Protein AF-A0A960Y3P9-F1 (afdb_monomer)

Foldseek 3Di:
DDPPPDDPDFDAFPVRHGLLHADDLCLQVVCVVPVPDPDGDQCLLVLLCVVVVPPPSRPNRNLSSLLNPAQVVVVVNCVVDVCCLVVVLVSLLVDDLVSNLVNLLRHDLVSSLSNLLVLLVVVVVVVPCPDDPPPDDPDVSSLVSCLSVLNHALVSVVSNCVVDDPVVNVSSLVSNVPRDDDWDPDPPSPDDCRRVVSSVVSVVVVVVVCVVPDPVVVCVVCVVDDDPVVVVPPVVPDDPVRVVVVVVVVVVVVVPDDDDPVVVVVVVVVVVVVVVVPPDDDDDDDPLRVLVCLLQPDPPCLVVNVVSLVVDDLVVVLVSCVVCVVPPSSLVSLLVSCLVCVVPVSSLCNLADPSRDLVSNVVSLVVSLSVCVSVVHDSVVSLLVNLVSYALQRLLVSLPPPPVVLVVLVSNLSSLLRHDLVSVVVSCVVVVCVPVVLLSVLVSLVPDDLVVNLVSCLSPVSSLVVSVVSLVVVVPDPSSVVSCVVCVPSNVLSVLLVVLLVVLCVVQPDDLDDDDLLSLLVSLLSLLLSLVVHPPSVSSLSSNVSSCSDSDPVSSVLSVVQCVDPVSNVVSVVVVPDDPPVPPRVVSSVVVVVVVVVVVVVVVVVVVVD

pLDDT: mean 70.24, std 17.64, range [28.89, 96.25]

Sequence (610 aa):
MDNVELQPEMKSCRMGIPTEKPCIKSCKLARVKRANSEEYQCLAIDKFMNIMNNQKKDIEVSVSAFYSAPKEVISEFVNKNPSNIKLLKYFFHLGNTRQNVERANYLPDDVLFSHIKTSWELFCKHRNSSEGNIENYQSFLEIATNHFIQYIRKEKISSLLSLSTNKEIFGLLEYIAEMEYIEPPDENIQSEENSLLALLGIIEELSENVKKSDDTLQKFLNDQLHYPFLKELNLNDLTDLERIEKLNQIVDVSIHGTYDSELKNLIKLLKRYNREILNHDLIPLSEREFLDYLMTGNIHNLNQTLEYIKLTPLMDIIDLISIYESSVVFKDNLIYICWLFRYEECIHAILNHEMFSNELLIEIIYYNYGHWILNGNDAEDYFSSFTLFISPEKSKQILIETEMIKADLNFALFLFSNLDEKNLDEFFVELNDLETTVEMFCRIFMMLGDKKMEHLFLKNPHLYSYFMNKMKDFKNKEEVINFLTKYEKTLMQIDKIFVLSDEIIERFQHTNEIPEPNTYSDRLFGILNELIKIDNIGLGIKIFENKGVFLHREERDLVQKIVDNPYLKSHIMEKMIPMDEEHSKESNSDFLLELMLEVNQNLAPKLVEK

Solvent-accessible surface area (backbone atoms only — not comparable to full-atom values): 35620 Å² total; per-residue (Å²): 136,81,85,76,78,77,74,78,82,80,61,54,26,94,85,72,46,39,62,86,44,59,48,57,81,58,54,57,63,62,43,76,81,55,78,85,56,98,79,76,63,78,54,41,60,62,23,52,49,39,47,79,70,71,44,87,84,27,59,66,23,23,42,33,20,58,77,34,46,54,44,68,58,49,49,52,49,37,73,73,37,76,71,43,44,59,54,50,52,51,43,38,55,75,41,54,58,69,61,34,24,60,42,59,67,56,43,48,58,72,59,49,41,54,43,53,49,55,54,45,55,50,50,52,53,58,75,67,56,86,66,90,77,71,90,71,77,82,43,77,66,66,58,63,46,48,58,30,62,71,64,44,50,62,73,55,53,56,54,35,52,74,74,44,54,76,71,50,42,53,52,50,51,51,53,56,69,70,48,79,90,68,82,73,98,46,92,85,58,80,63,76,61,56,52,58,50,39,49,51,50,47,52,50,52,48,49,63,61,42,75,76,74,55,74,68,61,55,48,55,55,53,76,75,62,80,62,78,71,65,78,72,60,73,65,86,84,49,55,74,66,57,49,50,52,53,52,48,53,55,52,64,66,50,78,80,56,98,76,60,74,66,60,55,50,51,53,49,51,52,52,52,55,51,51,71,71,54,73,86,72,91,70,87,62,53,75,68,56,45,50,51,43,53,41,65,65,45,89,88,43,52,67,60,44,49,54,46,58,67,71,47,60,68,66,63,54,51,54,48,47,71,74,39,62,86,37,65,65,43,40,55,38,49,38,50,49,48,58,77,42,57,84,39,68,62,46,36,54,51,71,44,34,90,86,45,57,57,69,59,52,50,50,40,50,52,52,47,48,51,55,44,44,76,72,74,48,62,72,70,59,46,53,66,55,50,45,75,49,47,44,32,66,44,33,44,49,41,69,73,75,37,71,70,43,77,73,36,58,69,61,42,50,50,36,56,59,43,39,47,68,67,46,45,53,51,50,55,61,72,61,78,43,61,66,64,49,53,48,49,49,34,54,54,54,64,72,41,52,71,70,56,46,52,52,49,38,56,74,20,59,57,55,40,56,49,51,58,57,56,45,65,81,44,60,88,39,68,57,46,43,52,41,51,64,75,39,43,72,60,52,54,50,52,52,50,49,51,54,50,40,53,52,50,41,71,74,64,73,76,72,100,57,85,62,56,74,67,57,45,42,56,46,53,50,52,52,50,59,54,37,68,75,37,94,52,43,75,57,42,53,56,39,30,53,75,71,58,58,43,94,46,71,66,57,48,52,50,53,50,54,39,63,74,30,67,65,54,37,51,54,48,60,67,68,63,56,86,68,62,90,88,63,49,73,70,56,50,48,55,49,45,52,51,50,51,49,51,55,48,61,68,45,53,73,63,64,76,76,110

Structure (mmCIF, N/CA/C/O backbone):
data_AF-A0A960Y3P9-F1
#
_entry.id   AF-A0A960Y3P9-F1
#
loop_
_atom_site.group_PDB
_atom_site.id
_atom_site.type_symbol
_atom_site.label_atom_id
_atom_site.label_alt_id
_atom_site.label_comp_id
_atom_site.label_asym_id
_atom_site.label_entity_id
_atom_site.label_seq_id
_atom_site.pdbx_PDB_ins_code
_atom_site.Cartn_x
_atom_site.Cartn_y
_atom_site.Cartn_z
_atom_site.occupancy
_atom_site.B_iso_or_equiv
_atom_site.auth_seq_id
_atom_site.auth_comp_id
_atom_site.auth_asym_id
_atom_site.auth_atom_id
_atom_site.pdbx_PDB_model_num
ATOM 1 N N . MET A 1 1 ? -53.077 22.550 -14.858 1.00 42.06 1 MET A N 1
ATOM 2 C CA . MET A 1 1 ? -52.471 22.490 -16.204 1.00 42.06 1 MET A CA 1
ATOM 3 C C . MET A 1 1 ? -50.997 22.309 -15.950 1.00 42.06 1 MET A C 1
ATOM 5 O O . MET A 1 1 ? -50.309 23.286 -15.689 1.00 42.06 1 MET A O 1
ATOM 9 N N . ASP A 1 2 ? -50.586 21.051 -15.857 1.00 44.03 2 ASP A N 1
ATOM 10 C CA . ASP A 1 2 ? -49.237 20.688 -15.443 1.00 44.03 2 ASP A CA 1
ATOM 11 C C . ASP A 1 2 ? -48.285 20.861 -16.625 1.00 44.03 2 ASP A C 1
ATOM 13 O O . ASP A 1 2 ? -48.545 20.366 -17.724 1.00 44.03 2 ASP A O 1
ATOM 17 N N . ASN A 1 3 ? -47.205 21.609 -16.393 1.00 45.81 3 ASN A N 1
ATOM 18 C CA . ASN A 1 3 ? -46.079 21.722 -17.309 1.00 45.81 3 ASN A CA 1
ATOM 19 C C . ASN A 1 3 ? -45.420 20.345 -17.423 1.00 45.81 3 ASN A C 1
ATOM 21 O O . ASN A 1 3 ? -44.638 19.949 -16.563 1.00 45.81 3 ASN A O 1
ATOM 25 N N . VAL A 1 4 ? -45.748 19.612 -18.484 1.00 55.41 4 VAL A N 1
ATOM 26 C CA . VAL A 1 4 ? -44.973 18.446 -18.901 1.00 55.41 4 VAL A CA 1
ATOM 27 C C . VAL A 1 4 ? -43.652 18.980 -19.450 1.00 55.41 4 VAL A C 1
ATOM 29 O O . VAL A 1 4 ? -43.599 19.471 -20.577 1.00 55.41 4 VAL A O 1
ATOM 32 N N . GLU A 1 5 ? -42.593 18.934 -18.640 1.00 54.28 5 GLU A N 1
ATOM 33 C CA . GLU A 1 5 ? -41.225 19.098 -19.129 1.00 54.28 5 GLU A CA 1
ATOM 34 C C . GLU A 1 5 ? -40.954 17.994 -20.158 1.00 54.28 5 GLU A C 1
ATOM 36 O O . GLU A 1 5 ? -40.791 16.819 -19.823 1.00 54.28 5 GLU A O 1
ATOM 41 N N . LEU A 1 6 ? -40.964 18.374 -21.437 1.00 48.25 6 LEU A N 1
ATOM 42 C CA . LEU A 1 6 ? -40.498 17.538 -22.536 1.00 48.25 6 LEU A CA 1
ATOM 43 C C . LEU A 1 6 ? -39.036 17.182 -22.262 1.00 48.25 6 LEU A C 1
ATOM 45 O O . LEU A 1 6 ? -38.162 18.048 -22.333 1.00 48.25 6 LEU A O 1
ATOM 49 N N . GLN A 1 7 ? -38.771 15.917 -21.929 1.00 51.38 7 GLN A N 1
ATOM 50 C CA . GLN A 1 7 ? -37.398 15.450 -21.794 1.00 51.38 7 GLN A CA 1
ATOM 51 C C . GLN A 1 7 ? -36.664 15.645 -23.129 1.00 51.38 7 GLN A C 1
ATOM 53 O O . GLN A 1 7 ? -37.230 15.326 -24.180 1.00 51.38 7 GLN A O 1
ATOM 58 N N . PRO A 1 8 ? -35.431 16.180 -23.111 1.00 61.12 8 PRO A N 1
ATOM 59 C CA . PRO A 1 8 ? -34.666 16.405 -24.327 1.00 61.12 8 PRO A CA 1
ATOM 60 C C . PRO A 1 8 ? -34.466 15.077 -25.064 1.00 61.12 8 PRO A C 1
ATOM 62 O O . PRO A 1 8 ? -34.081 14.077 -24.458 1.00 61.12 8 PRO A O 1
ATOM 65 N N . GLU A 1 9 ? -34.740 15.066 -26.371 1.00 69.12 9 GLU A N 1
ATOM 66 C CA . GLU A 1 9 ? -34.537 13.889 -27.217 1.00 69.12 9 GLU A CA 1
ATOM 67 C C . GLU A 1 9 ? -33.092 13.389 -27.078 1.00 69.12 9 GLU A C 1
ATOM 69 O O . GLU A 1 9 ? -32.132 14.095 -27.401 1.00 69.12 9 GLU A O 1
ATOM 74 N N . MET A 1 10 ? -32.934 12.162 -26.571 1.00 74.81 10 MET A N 1
ATOM 75 C CA . MET A 1 10 ? -31.625 11.536 -26.402 1.00 74.81 10 MET A CA 1
ATOM 76 C C . MET A 1 10 ? -30.967 11.333 -27.767 1.00 74.81 10 MET A C 1
ATOM 78 O O . MET A 1 10 ? -31.433 10.547 -28.598 1.00 74.81 10 MET A O 1
ATOM 82 N N . LYS A 1 11 ? -29.849 12.029 -27.994 1.00 81.44 11 LYS A N 1
ATOM 83 C CA . LYS A 1 11 ? -29.055 11.875 -29.213 1.00 81.44 11 LYS A CA 1
ATOM 84 C C . LYS A 1 11 ? -28.475 10.462 -29.263 1.00 81.44 11 LYS A C 1
ATOM 86 O O . LYS A 1 11 ? -27.782 10.021 -28.350 1.00 81.44 11 LYS A O 1
ATOM 91 N N . SER A 1 12 ? -28.725 9.752 -30.360 1.00 84.81 12 SER A N 1
ATOM 92 C CA . SER A 1 12 ? -28.150 8.430 -30.614 1.00 84.81 12 SER A CA 1
ATOM 93 C C . SER A 1 12 ? -27.447 8.386 -31.962 1.00 84.81 12 SER A C 1
ATOM 95 O O . SER A 1 12 ? -27.814 9.087 -32.905 1.00 84.81 12 SER A O 1
ATOM 97 N N . CYS A 1 13 ? -26.375 7.598 -32.048 1.00 84.19 13 CYS A N 1
ATOM 98 C CA . CYS A 1 13 ? -25.688 7.397 -33.317 1.00 84.19 13 CYS A CA 1
ATOM 99 C C . CYS A 1 13 ? -26.525 6.474 -34.218 1.00 84.19 13 CYS A C 1
ATOM 101 O O . CYS A 1 13 ? -27.435 5.793 -33.750 1.00 84.19 13 CYS A O 1
ATOM 103 N N . ARG A 1 14 ? -26.188 6.350 -35.508 1.00 76.50 14 ARG A N 1
ATOM 104 C CA . ARG A 1 14 ? -26.933 5.484 -36.453 1.00 76.50 14 ARG A CA 1
ATOM 105 C C . ARG A 1 14 ? -26.940 3.984 -36.114 1.00 76.50 14 ARG A C 1
ATOM 107 O O . ARG A 1 14 ? -27.688 3.228 -36.724 1.00 76.50 14 ARG A O 1
ATOM 114 N N . MET A 1 15 ? -26.128 3.547 -35.150 1.00 77.12 15 MET A N 1
ATOM 115 C CA . MET A 1 15 ? -26.192 2.193 -34.578 1.00 77.12 15 MET A CA 1
ATOM 116 C C . MET A 1 15 ? -27.203 2.089 -33.418 1.00 77.12 15 MET A C 1
ATOM 118 O O . MET A 1 15 ? -27.249 1.063 -32.748 1.00 77.12 15 MET A O 1
ATOM 122 N N . GLY A 1 16 ? -27.975 3.148 -33.147 1.00 83.12 16 GLY A N 1
ATOM 123 C CA . GLY A 1 16 ? -28.912 3.244 -32.027 1.00 83.12 16 GLY A CA 1
ATOM 124 C C . GLY A 1 16 ? -28.233 3.393 -30.664 1.00 83.12 16 GLY A C 1
ATOM 125 O O . GLY A 1 16 ? -28.879 3.193 -29.639 1.00 83.12 16 GLY A O 1
ATOM 126 N N . ILE A 1 17 ? -26.931 3.704 -30.627 1.00 86.44 17 ILE A N 1
ATOM 127 C CA . ILE A 1 17 ? -26.179 3.823 -29.373 1.00 86.44 17 ILE A CA 1
ATOM 128 C C . ILE A 1 17 ? -26.264 5.279 -28.900 1.00 86.44 17 ILE A C 1
ATOM 130 O O . ILE A 1 17 ? -25.738 6.156 -29.597 1.00 86.44 17 ILE A O 1
ATOM 134 N N . PRO A 1 18 ? -26.896 5.553 -27.748 1.00 87.38 18 PRO A N 1
ATOM 135 C CA . PRO A 1 18 ? -26.997 6.901 -27.207 1.00 87.38 18 PRO A CA 1
ATOM 136 C C . PRO A 1 18 ? -25.645 7.408 -26.680 1.00 87.38 18 PRO A C 1
ATOM 138 O O . PRO A 1 18 ? -24.673 6.643 -26.565 1.00 87.38 18 PRO A O 1
ATOM 141 N N . THR A 1 19 ? -25.571 8.708 -26.396 1.00 86.38 19 THR A N 1
ATOM 142 C CA . THR A 1 19 ? -24.378 9.375 -25.853 1.00 86.38 19 THR A CA 1
ATOM 143 C C . THR A 1 19 ? -23.929 8.797 -24.517 1.00 86.38 19 THR A C 1
ATOM 145 O O . THR A 1 19 ? -22.731 8.725 -24.290 1.00 86.38 19 THR A O 1
ATOM 148 N N . GLU A 1 20 ? -24.845 8.276 -23.706 1.00 87.00 20 GLU A N 1
ATOM 149 C CA . GLU A 1 20 ? -24.592 7.800 -22.337 1.00 87.00 20 GLU A CA 1
ATOM 150 C C . GLU A 1 20 ? -24.241 6.302 -22.269 1.00 87.00 20 GLU A C 1
ATOM 152 O O . GLU A 1 20 ? -24.055 5.752 -21.187 1.00 87.00 20 GLU A O 1
ATOM 157 N N . LYS A 1 21 ? -24.203 5.590 -23.407 1.00 88.81 21 LYS A N 1
ATOM 158 C CA . LYS A 1 21 ? -23.917 4.141 -23.439 1.00 88.81 21 LYS A CA 1
ATOM 159 C C . LYS A 1 21 ? -22.587 3.820 -24.118 1.00 88.81 21 LYS A C 1
ATOM 161 O O . LYS A 1 21 ? -22.250 4.473 -25.108 1.00 88.81 21 LYS A O 1
ATOM 166 N N . PRO A 1 22 ? -21.855 2.777 -23.684 1.00 88.25 22 PRO A N 1
ATOM 167 C CA . PRO A 1 22 ? -20.609 2.363 -24.323 1.00 88.25 22 PRO A CA 1
ATOM 168 C C . PRO A 1 22 ? -20.763 2.023 -25.809 1.00 88.25 22 PRO A C 1
ATOM 170 O O . PRO A 1 22 ? -21.800 1.530 -26.262 1.00 88.25 22 PRO A O 1
ATOM 173 N N . CYS A 1 23 ? -19.714 2.278 -26.589 1.00 88.12 23 CYS A N 1
ATOM 174 C CA . CYS A 1 23 ? -19.664 1.863 -27.988 1.00 88.12 23 CYS A CA 1
ATOM 175 C C . CYS A 1 23 ? -19.462 0.344 -28.103 1.00 88.12 23 CYS A C 1
ATOM 177 O O . CYS A 1 23 ? -18.681 -0.257 -27.369 1.00 88.12 23 CYS A O 1
ATOM 179 N N . ILE A 1 24 ? -20.138 -0.286 -29.067 1.00 86.12 24 ILE A N 1
ATOM 180 C CA . ILE A 1 24 ? -19.971 -1.719 -29.341 1.00 86.12 24 ILE A CA 1
ATOM 181 C C . ILE A 1 24 ? -18.611 -1.937 -30.021 1.00 86.12 24 ILE A C 1
ATOM 183 O O . ILE A 1 24 ? -18.303 -1.258 -31.003 1.00 86.12 24 ILE A O 1
ATOM 187 N N . LYS A 1 25 ? -17.834 -2.933 -29.570 1.00 75.75 25 LYS A N 1
ATOM 188 C CA . LYS A 1 25 ? -16.500 -3.272 -30.119 1.00 75.75 25 LYS A CA 1
ATOM 189 C C . LYS A 1 25 ? -16.498 -3.472 -31.648 1.00 75.75 25 LYS A C 1
ATOM 191 O O . LYS A 1 25 ? -15.539 -3.125 -32.329 1.00 75.75 25 LYS A O 1
ATOM 196 N N . SER A 1 26 ? -17.599 -3.975 -32.213 1.00 67.62 26 SER A N 1
ATOM 197 C CA . SER A 1 26 ? -17.771 -4.220 -33.653 1.00 67.62 26 SER A CA 1
ATOM 198 C C . SER A 1 26 ? -18.172 -2.987 -34.475 1.00 67.62 26 SER A C 1
ATOM 200 O O . SER A 1 26 ? -18.298 -3.093 -35.697 1.00 67.62 26 SER A O 1
ATOM 202 N N . CYS A 1 27 ? -18.330 -1.808 -33.861 1.00 73.62 27 CYS A N 1
ATOM 203 C CA . CYS A 1 27 ? -18.659 -0.565 -34.573 1.00 73.62 27 CYS A CA 1
ATOM 204 C C . CYS A 1 27 ? -17.623 -0.249 -35.671 1.00 73.62 27 CYS A C 1
ATOM 206 O O . CYS A 1 27 ? -17.974 0.190 -36.767 1.00 73.62 27 CYS A O 1
ATOM 208 N N . LYS A 1 28 ? -16.354 -0.597 -35.416 1.00 64.94 28 LYS A N 1
ATOM 209 C CA . LYS A 1 28 ? -15.229 -0.483 -36.357 1.00 64.94 28 LYS A CA 1
ATOM 210 C C . LYS A 1 28 ? -15.423 -1.347 -37.620 1.00 64.94 28 LYS A C 1
ATOM 212 O O . LYS A 1 28 ? -15.123 -0.898 -38.723 1.00 64.94 28 LYS A O 1
ATOM 217 N N . LEU A 1 29 ? -15.987 -2.553 -37.473 1.00 58.78 29 LEU A N 1
ATOM 218 C CA . LEU A 1 29 ? -16.223 -3.528 -38.554 1.00 58.78 29 LEU A CA 1
ATOM 219 C C . LEU A 1 29 ? -17.533 -3.277 -39.313 1.00 58.78 29 LEU A C 1
ATOM 221 O O . LEU A 1 29 ? -17.589 -3.441 -40.532 1.00 58.78 29 LEU A O 1
ATOM 225 N N . ALA A 1 30 ? -18.581 -2.829 -38.615 1.00 59.38 30 ALA A N 1
ATOM 226 C CA . ALA A 1 30 ? -19.870 -2.485 -39.218 1.00 59.38 30 ALA A CA 1
ATOM 227 C C . ALA A 1 30 ? -19.753 -1.351 -40.262 1.00 59.38 30 ALA A C 1
ATOM 229 O O . ALA A 1 30 ? -20.581 -1.253 -41.170 1.00 59.38 30 ALA A O 1
ATOM 230 N N . ARG A 1 31 ? -18.695 -0.532 -40.165 1.00 59.28 31 ARG A N 1
ATOM 231 C CA . ARG A 1 31 ? -18.434 0.631 -41.022 1.00 59.28 31 ARG A CA 1
ATOM 232 C C . ARG A 1 31 ? -17.881 0.280 -42.405 1.00 59.28 31 ARG A C 1
ATOM 234 O O . ARG A 1 31 ? -18.257 0.926 -43.378 1.00 59.28 31 ARG A O 1
ATOM 241 N N . VAL A 1 32 ? -17.063 -0.773 -42.517 1.00 55.72 32 VAL A N 1
ATOM 242 C CA . VAL A 1 32 ? -16.472 -1.211 -43.803 1.00 55.72 32 VAL A CA 1
ATOM 243 C C . VAL A 1 32 ? -17.564 -1.579 -44.817 1.00 55.72 32 VAL A C 1
ATOM 245 O O . VAL A 1 32 ? -17.395 -1.385 -46.015 1.00 55.7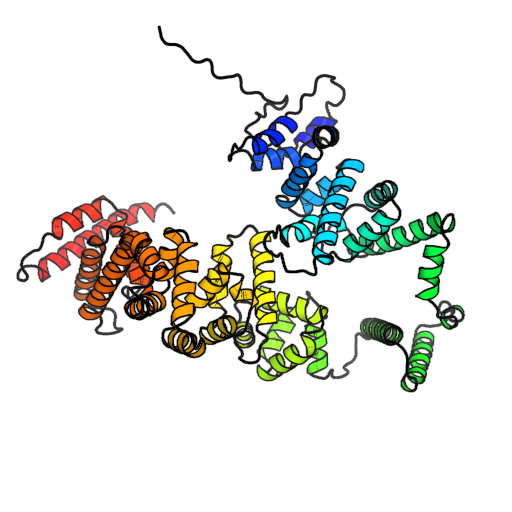2 32 VAL A O 1
ATOM 248 N N . LYS A 1 33 ? -18.736 -2.020 -44.341 1.00 54.84 33 LYS A N 1
ATOM 249 C CA . LYS A 1 33 ? -19.881 -2.382 -45.190 1.00 54.84 33 LYS A CA 1
ATOM 250 C C . LYS A 1 33 ? -20.766 -1.201 -45.626 1.00 54.84 33 LYS A C 1
ATOM 252 O O . LYS A 1 33 ? -21.654 -1.412 -46.444 1.00 54.84 33 LYS A O 1
ATOM 257 N N . ARG A 1 34 ? -20.584 0.015 -45.087 1.00 57.91 34 ARG A N 1
ATOM 258 C CA . ARG A 1 34 ? -21.500 1.165 -45.297 1.00 57.91 34 ARG A CA 1
ATOM 259 C C . ARG A 1 34 ? -20.799 2.470 -45.715 1.00 57.91 34 ARG A C 1
ATOM 261 O O . ARG A 1 34 ? -21.400 3.533 -45.631 1.00 57.91 34 ARG A O 1
ATOM 268 N N . ALA A 1 35 ? -19.550 2.400 -46.178 1.00 49.00 35 ALA A N 1
ATOM 269 C CA . ALA A 1 35 ? -18.660 3.549 -46.397 1.00 49.00 35 ALA A CA 1
ATOM 270 C C . ALA A 1 35 ? -19.090 4.580 -47.473 1.00 49.00 35 ALA A C 1
ATOM 272 O O . ALA A 1 35 ? -18.443 5.613 -47.585 1.00 49.00 35 ALA A O 1
ATOM 273 N N . ASN A 1 36 ? -20.178 4.351 -48.220 1.00 51.81 36 ASN A N 1
ATOM 274 C CA . ASN A 1 36 ? -20.593 5.206 -49.345 1.00 51.81 36 ASN A CA 1
ATOM 275 C C . ASN A 1 36 ? -21.802 6.123 -49.060 1.00 51.81 36 ASN A C 1
ATOM 277 O O . ASN A 1 36 ? -22.370 6.666 -50.002 1.00 51.81 36 ASN A O 1
ATOM 281 N N . SER A 1 37 ? -22.239 6.300 -47.807 1.00 54.62 37 SER A N 1
ATOM 282 C CA . SER A 1 37 ? -23.317 7.255 -47.486 1.00 54.62 37 SER A CA 1
ATOM 283 C C . SER A 1 37 ? -22.762 8.515 -46.818 1.00 54.62 37 SER A C 1
ATOM 285 O O . SER A 1 37 ? -22.200 8.412 -45.727 1.00 54.62 37 SER A O 1
ATOM 287 N N . GLU A 1 38 ? -22.991 9.685 -47.418 1.00 54.56 38 GLU A N 1
ATOM 288 C CA . GLU A 1 38 ? -22.556 11.027 -46.970 1.00 54.56 38 GLU A CA 1
ATOM 289 C C . GLU A 1 38 ? -23.100 11.470 -45.588 1.00 54.56 38 GLU A C 1
ATOM 291 O O . GLU A 1 38 ? -22.790 12.554 -45.111 1.00 54.56 38 GLU A O 1
ATOM 296 N N . GLU A 1 39 ? -23.869 10.632 -44.887 1.00 55.66 39 GLU A N 1
ATOM 297 C CA . GLU A 1 39 ? -24.606 11.001 -43.670 1.00 55.66 39 GLU A CA 1
ATOM 298 C C . GLU A 1 39 ? -24.173 10.231 -42.398 1.00 55.66 39 GLU A C 1
ATOM 300 O O . GLU A 1 39 ? -24.996 9.880 -41.548 1.00 55.66 39 GLU A O 1
ATOM 305 N N . TYR A 1 40 ? -22.895 9.882 -42.240 1.00 59.69 40 TYR A N 1
ATOM 306 C CA . TYR A 1 40 ? -22.444 9.126 -41.061 1.00 59.69 40 TYR A CA 1
ATOM 307 C C . TYR A 1 40 ? -22.089 10.046 -39.876 1.00 59.69 40 TYR A C 1
ATOM 309 O O . TYR A 1 40 ? -20.989 10.586 -39.820 1.00 59.69 40 TYR A O 1
ATOM 317 N N . GLN A 1 41 ? -22.980 10.182 -38.885 1.00 76.69 41 GLN A N 1
ATOM 318 C CA . GLN A 1 41 ? -22.719 10.974 -37.670 1.00 76.69 41 GLN A CA 1
ATOM 319 C C . GLN A 1 41 ? -22.238 10.082 -36.509 1.00 76.69 41 GLN A C 1
ATOM 321 O O . GLN A 1 41 ? -23.016 9.382 -35.855 1.00 76.69 41 GLN A O 1
ATOM 326 N N . CYS A 1 42 ? -20.924 10.065 -36.273 1.00 84.50 42 CYS A N 1
ATOM 327 C CA . CYS A 1 42 ? -20.316 9.410 -35.114 1.00 84.50 42 CYS A CA 1
ATOM 328 C C . CYS A 1 42 ? -20.376 10.344 -33.898 1.00 84.50 42 CYS A C 1
ATOM 330 O O . CYS A 1 42 ? -19.856 11.450 -33.961 1.00 84.50 42 CYS A O 1
ATOM 332 N N . LEU A 1 43 ? -20.942 9.882 -32.780 1.00 88.81 43 LEU A N 1
ATOM 333 C CA . LEU A 1 43 ? -21.043 10.667 -31.539 1.00 88.81 43 LEU A CA 1
ATOM 334 C C . LEU A 1 43 ? -19.829 10.485 -30.609 1.00 88.81 43 LEU A C 1
ATOM 336 O O . LEU A 1 43 ? -19.928 10.708 -29.409 1.00 88.81 43 LEU A O 1
ATOM 340 N N . ALA A 1 44 ? -18.685 10.006 -31.116 1.00 88.38 44 ALA A N 1
ATOM 341 C CA . ALA A 1 44 ? -17.521 9.756 -30.262 1.00 88.38 44 ALA A CA 1
ATOM 342 C C . ALA A 1 44 ? -16.935 11.053 -29.686 1.00 88.38 44 ALA A C 1
ATOM 344 O O . ALA A 1 44 ? -16.530 11.052 -28.533 1.00 88.38 44 ALA A O 1
ATOM 345 N N . ILE A 1 45 ? -16.958 12.158 -30.443 1.00 87.50 45 ILE A N 1
ATOM 346 C CA . ILE A 1 45 ? -16.516 13.469 -29.941 1.00 87.50 45 ILE A CA 1
ATOM 347 C C . ILE A 1 45 ? -17.411 13.927 -28.794 1.00 87.50 45 ILE A C 1
ATOM 349 O O . ILE A 1 45 ? -16.894 14.331 -27.760 1.00 87.50 45 ILE A O 1
ATOM 353 N N . ASP A 1 46 ? -18.732 13.811 -28.946 1.00 88.50 46 ASP A N 1
ATOM 354 C CA . ASP A 1 46 ? -19.671 14.154 -27.875 1.00 88.50 46 ASP A CA 1
ATOM 355 C C . ASP A 1 46 ? -19.391 13.309 -26.623 1.00 88.50 46 ASP A C 1
ATOM 357 O O . ASP A 1 46 ? -19.304 13.844 -25.522 1.00 88.50 46 ASP A O 1
ATOM 361 N N . LYS A 1 47 ? -19.114 12.009 -26.801 1.00 89.00 47 LYS A N 1
ATOM 362 C CA . LYS A 1 47 ? -18.707 11.116 -25.705 1.00 89.00 47 LYS A CA 1
ATOM 363 C C . LYS A 1 47 ? -17.403 11.560 -25.042 1.00 89.00 47 LYS A C 1
ATOM 365 O O . LYS A 1 47 ? -17.371 11.647 -23.824 1.00 89.00 47 LYS A O 1
ATOM 370 N N . PHE A 1 48 ? -16.366 11.914 -25.807 1.00 86.69 48 PHE A N 1
ATOM 371 C CA . PHE A 1 48 ? -15.107 12.429 -25.246 1.00 86.69 48 PHE A CA 1
ATOM 372 C C . PHE A 1 48 ? -15.321 13.697 -24.417 1.00 86.69 48 PHE A C 1
ATOM 374 O O . PHE A 1 48 ? -14.720 13.858 -23.357 1.00 86.69 48 PHE A O 1
ATOM 381 N N . MET A 1 49 ? -16.190 14.592 -24.893 1.00 81.88 49 MET A N 1
ATOM 382 C CA . MET A 1 49 ? -16.461 15.869 -24.237 1.00 81.88 49 MET A CA 1
ATOM 383 C C . MET A 1 49 ? -17.340 15.723 -22.987 1.00 81.88 49 MET A C 1
ATOM 385 O O . MET A 1 49 ? -17.257 16.575 -22.104 1.00 81.88 49 MET A O 1
ATOM 389 N N . ASN A 1 50 ? -18.121 14.645 -22.852 1.00 80.69 50 ASN A N 1
ATOM 390 C CA . ASN A 1 50 ? -18.910 14.388 -21.642 1.00 80.69 50 ASN A CA 1
ATOM 391 C C . ASN A 1 50 ? -18.033 14.220 -20.388 1.00 80.69 50 ASN A C 1
ATOM 393 O O . ASN A 1 50 ? -18.389 14.742 -19.330 1.00 80.69 50 ASN A O 1
ATOM 397 N N . ILE A 1 51 ? -16.843 13.607 -20.511 1.00 75.44 51 ILE A N 1
ATOM 398 C CA . ILE A 1 51 ? -15.858 13.558 -19.411 1.00 75.44 51 ILE A CA 1
ATOM 399 C C . ILE A 1 51 ? -15.459 14.965 -18.965 1.00 75.44 51 ILE A C 1
ATOM 401 O O . ILE A 1 51 ? -15.434 15.254 -17.769 1.00 75.44 51 ILE A O 1
ATOM 405 N N . MET A 1 52 ? -15.167 15.852 -19.919 1.00 68.56 52 MET A N 1
ATOM 406 C CA . MET A 1 52 ? -14.697 17.212 -19.626 1.00 68.56 52 MET A CA 1
ATOM 407 C C . MET A 1 52 ? -15.777 18.072 -18.953 1.00 68.56 52 MET A C 1
ATOM 409 O O . MET A 1 52 ? -15.456 19.038 -18.267 1.00 68.56 52 MET A O 1
ATOM 413 N N . ASN A 1 53 ? -17.048 17.692 -19.099 1.00 71.75 53 ASN A N 1
ATOM 414 C CA . ASN A 1 53 ? -18.199 18.366 -18.499 1.00 71.75 53 ASN A CA 1
ATOM 415 C C . ASN A 1 53 ? -18.601 17.794 -17.119 1.00 71.75 53 ASN A C 1
ATOM 417 O O . ASN A 1 53 ? -19.695 18.078 -16.633 1.00 71.75 53 ASN A O 1
ATOM 421 N N . ASN A 1 54 ? -17.718 17.031 -16.456 1.00 56.28 54 ASN A N 1
ATOM 422 C CA . ASN A 1 54 ? -17.865 16.550 -15.071 1.00 56.28 54 ASN A CA 1
ATOM 423 C C . ASN A 1 54 ? -19.027 15.566 -14.805 1.00 56.28 54 ASN A C 1
ATOM 425 O O . ASN A 1 54 ? -19.516 15.443 -13.677 1.00 56.28 54 ASN A O 1
ATOM 429 N N . GLN A 1 55 ? -19.439 14.790 -15.808 1.00 57.94 55 GLN A N 1
ATOM 430 C CA . GLN A 1 55 ? -20.415 13.712 -15.627 1.00 57.94 55 GLN A CA 1
ATOM 431 C C . GLN A 1 55 ? -19.688 12.389 -15.305 1.00 57.94 55 GLN A C 1
ATOM 433 O O . GLN A 1 55 ? -19.238 11.656 -16.179 1.00 57.94 55 GLN A O 1
ATOM 438 N N . LYS A 1 56 ? -19.554 12.064 -14.006 1.00 51.38 56 LYS A N 1
ATOM 439 C CA . LYS A 1 56 ? -18.802 10.888 -13.489 1.00 51.38 56 LYS A CA 1
ATOM 440 C C . LYS A 1 56 ? -19.205 9.521 -14.080 1.00 51.38 56 LYS A C 1
ATOM 442 O O . LYS A 1 56 ? -18.455 8.565 -13.926 1.00 51.38 56 LYS A O 1
ATOM 447 N N . LYS A 1 57 ? -20.366 9.400 -14.735 1.00 55.44 57 LYS A N 1
ATOM 448 C CA . LYS A 1 57 ? -20.864 8.145 -15.331 1.00 55.44 57 LYS A CA 1
ATOM 449 C C . LYS A 1 57 ? -20.292 7.842 -16.733 1.00 55.44 57 LYS A C 1
ATOM 451 O O . LYS A 1 57 ? -20.623 6.801 -17.288 1.00 55.44 57 LYS A O 1
ATOM 456 N N . ASP A 1 58 ? -19.409 8.690 -17.275 1.00 67.31 58 ASP A N 1
ATOM 457 C CA . ASP A 1 58 ? -19.038 8.670 -18.702 1.00 67.31 58 ASP A CA 1
ATOM 458 C C . ASP A 1 58 ? -17.602 8.218 -19.030 1.00 67.31 58 ASP A C 1
ATOM 460 O O . ASP A 1 58 ? -17.188 8.276 -20.194 1.00 67.31 58 ASP A O 1
ATOM 464 N N . ILE A 1 59 ? -16.827 7.726 -18.052 1.00 79.75 59 ILE A N 1
ATOM 465 C CA . ILE A 1 59 ? -15.439 7.293 -18.309 1.00 79.75 59 ILE A CA 1
ATOM 466 C C . ILE A 1 59 ? -15.408 6.064 -19.222 1.00 79.75 59 ILE A C 1
ATOM 468 O O . ILE A 1 59 ? -14.829 6.115 -20.306 1.00 79.75 59 ILE A O 1
ATOM 472 N N . GLU A 1 60 ? -16.111 4.989 -18.862 1.00 82.31 60 GLU A N 1
ATOM 473 C CA . GLU A 1 60 ? -16.200 3.771 -19.686 1.00 82.31 60 GLU A CA 1
ATOM 474 C C . GLU A 1 60 ? -16.807 4.041 -21.074 1.00 82.31 60 GLU A C 1
ATOM 476 O O . GLU A 1 60 ? -16.412 3.459 -22.092 1.00 82.31 60 GLU A O 1
ATOM 481 N N . VAL A 1 61 ? -17.761 4.972 -21.139 1.00 85.94 61 VAL A N 1
ATOM 482 C CA . VAL A 1 61 ? -18.411 5.398 -22.381 1.00 85.94 61 VAL A CA 1
ATOM 483 C C . VAL A 1 61 ? -17.410 6.077 -23.313 1.00 85.94 61 VAL A C 1
ATOM 485 O O . VAL A 1 61 ? -17.369 5.771 -24.506 1.00 85.94 61 VAL A O 1
ATOM 488 N N . SER A 1 62 ? -16.556 6.940 -22.774 1.00 86.62 62 SER A N 1
ATOM 489 C CA . SER A 1 62 ? -15.528 7.645 -23.541 1.00 86.62 62 SER A CA 1
ATOM 490 C C . SER A 1 62 ? -14.367 6.741 -23.927 1.00 86.62 62 SER A C 1
ATOM 492 O O . SER A 1 62 ? -13.910 6.798 -25.064 1.00 86.62 62 SER A O 1
ATOM 494 N N . VAL A 1 63 ? -13.939 5.852 -23.027 1.00 87.75 63 VAL A N 1
ATOM 495 C CA . VAL A 1 63 ? -12.897 4.851 -23.299 1.00 87.75 63 VAL A CA 1
ATOM 496 C C . VAL A 1 63 ? -13.356 3.908 -24.413 1.00 87.75 63 VAL A C 1
ATOM 498 O O . VAL A 1 63 ? -12.661 3.723 -25.413 1.00 87.75 63 VAL A O 1
ATOM 501 N N . SER A 1 64 ? -14.579 3.376 -24.322 1.00 90.06 64 SER A N 1
ATOM 502 C CA . SER A 1 64 ? -15.140 2.536 -25.388 1.00 90.06 64 SER A CA 1
ATOM 503 C C . SER A 1 64 ? -15.316 3.302 -26.704 1.00 90.06 64 SER A C 1
ATOM 505 O O . SER A 1 64 ? -15.074 2.741 -27.780 1.00 90.06 64 SER A O 1
ATOM 507 N N . ALA A 1 65 ? -15.695 4.585 -26.646 1.00 89.69 65 ALA A N 1
ATOM 508 C CA . ALA A 1 65 ? -15.735 5.458 -27.810 1.00 89.69 65 ALA A CA 1
ATOM 509 C C . ALA A 1 65 ? -14.340 5.668 -28.401 1.00 89.69 65 ALA A C 1
ATOM 511 O O . ALA A 1 65 ? -14.218 5.622 -29.619 1.00 89.69 65 ALA A O 1
ATOM 512 N N . PHE A 1 66 ? -13.296 5.806 -27.583 1.00 91.50 66 PHE A N 1
ATOM 513 C CA . PHE A 1 66 ? -11.926 6.014 -28.040 1.00 91.50 66 PHE A CA 1
ATOM 514 C C . PHE A 1 66 ? -11.448 4.799 -28.820 1.00 91.50 66 PHE A C 1
ATOM 516 O O . PHE A 1 66 ? -11.094 4.940 -29.986 1.00 91.50 66 PHE A O 1
ATOM 523 N N . TYR A 1 67 ? -11.550 3.594 -28.259 1.00 90.56 67 TYR A N 1
ATOM 524 C CA . TYR A 1 67 ? -11.109 2.380 -28.955 1.00 90.56 67 TYR A CA 1
ATOM 525 C C . TYR A 1 67 ? -11.928 2.075 -30.219 1.00 90.56 67 TYR A C 1
ATOM 527 O O . TYR A 1 67 ? -11.386 1.555 -31.202 1.00 90.56 67 TYR A O 1
ATOM 535 N N . SER A 1 68 ? -13.207 2.464 -30.238 1.00 89.62 68 SER A N 1
ATOM 536 C CA . SER A 1 68 ? -14.123 2.211 -31.360 1.00 89.62 68 SER A CA 1
ATOM 537 C C . SER A 1 68 ? -14.150 3.322 -32.416 1.00 89.62 68 SER A C 1
ATOM 539 O O . SER A 1 68 ? -14.639 3.090 -33.525 1.00 89.62 68 SER A O 1
ATOM 541 N N . ALA A 1 69 ? -13.669 4.527 -32.093 1.00 88.19 69 ALA A N 1
ATOM 542 C CA . ALA A 1 69 ? -13.805 5.696 -32.951 1.00 88.19 69 ALA A CA 1
ATOM 543 C C . ALA A 1 69 ? -12.949 5.570 -34.218 1.00 88.19 69 ALA A C 1
ATOM 545 O O . ALA A 1 69 ? -11.815 5.079 -34.156 1.00 88.19 69 ALA A O 1
ATOM 546 N N . PRO A 1 70 ? -13.445 6.069 -35.357 1.00 86.62 70 PRO A N 1
ATOM 547 C CA . PRO A 1 70 ? -12.656 6.193 -36.574 1.00 86.62 70 PRO A CA 1
ATOM 548 C C . PRO A 1 70 ? -11.433 7.089 -36.408 1.00 86.62 70 PRO A C 1
ATOM 550 O O . PRO A 1 70 ? -11.479 8.051 -35.642 1.00 86.62 70 PRO A O 1
ATOM 553 N N . LYS A 1 71 ? -10.374 6.825 -37.180 1.00 88.50 71 LYS A N 1
ATOM 554 C CA . LYS A 1 71 ? -9.157 7.649 -37.154 1.00 88.50 71 LYS A CA 1
ATOM 555 C C . LYS A 1 71 ? -9.447 9.115 -37.499 1.00 88.50 71 LYS A C 1
ATOM 557 O O . LYS A 1 71 ? -8.912 9.994 -36.841 1.00 88.50 71 LYS A O 1
ATOM 562 N N . GLU A 1 72 ? -10.377 9.371 -38.426 1.00 88.00 72 GLU A N 1
ATOM 563 C CA . GLU A 1 72 ? -10.747 10.731 -38.847 1.00 88.00 72 GLU A CA 1
ATOM 564 C C . GLU A 1 72 ? -11.406 11.523 -37.709 1.00 88.00 72 GLU A C 1
ATOM 566 O O . GLU A 1 72 ? -11.132 12.702 -37.523 1.00 88.00 72 GLU A O 1
ATOM 571 N N . VAL A 1 73 ? -12.232 10.850 -36.903 1.00 89.38 73 VAL A N 1
ATOM 572 C CA . VAL A 1 73 ? -12.927 11.458 -35.759 1.00 89.38 73 VAL A CA 1
ATOM 573 C C . VAL A 1 73 ? -11.944 11.780 -34.632 1.00 89.38 73 VAL A C 1
ATOM 575 O O . VAL A 1 73 ? -12.108 12.774 -33.931 1.00 89.38 73 VAL A O 1
ATOM 578 N N . ILE A 1 74 ? -10.897 10.966 -34.466 1.00 89.56 74 ILE A N 1
ATOM 579 C CA . ILE A 1 74 ? -9.821 11.266 -33.516 1.00 89.56 74 ILE A CA 1
ATOM 580 C C . ILE A 1 74 ? -8.952 12.419 -34.004 1.00 89.56 74 ILE A C 1
ATOM 582 O O . ILE A 1 74 ? -8.643 13.291 -33.199 1.00 89.56 74 ILE A O 1
ATOM 586 N N . SER A 1 75 ? -8.590 12.457 -35.292 1.00 90.44 75 SER A N 1
ATOM 587 C CA . SER A 1 75 ? -7.899 13.615 -35.875 1.00 90.44 75 SER A CA 1
ATOM 588 C C . SER A 1 75 ? -8.699 14.887 -35.631 1.00 90.44 75 SER A C 1
ATOM 590 O O . SER A 1 75 ? -8.161 15.863 -35.124 1.00 90.44 75 SER A O 1
ATOM 592 N N . GLU A 1 76 ? -10.000 14.868 -35.934 1.00 91.00 76 GLU A N 1
ATOM 593 C CA . GLU A 1 76 ? -10.886 16.006 -35.692 1.00 91.00 76 GLU A CA 1
ATOM 594 C C . GLU A 1 76 ? -10.900 16.399 -34.208 1.00 91.00 76 GLU A C 1
ATOM 596 O O . GLU A 1 76 ? -10.793 17.578 -33.879 1.00 91.00 76 GLU A O 1
ATOM 601 N N . PHE A 1 77 ? -10.992 15.421 -33.305 1.00 90.69 77 PHE A N 1
ATOM 602 C CA . PHE A 1 77 ? -10.970 15.663 -31.867 1.00 90.69 77 PHE A CA 1
ATOM 603 C C . PHE A 1 77 ? -9.667 16.327 -31.404 1.00 90.69 77 PHE A C 1
ATOM 605 O O . PHE A 1 77 ? -9.717 17.334 -30.702 1.00 90.69 77 PHE A O 1
ATOM 612 N N . VAL A 1 78 ? -8.509 15.810 -31.811 1.00 90.38 78 VAL A N 1
ATOM 613 C CA . VAL A 1 78 ? -7.199 16.363 -31.428 1.00 90.38 78 VAL A CA 1
ATOM 614 C C . VAL A 1 78 ? -6.988 17.750 -32.033 1.00 90.38 78 VAL A C 1
ATOM 616 O O . VAL A 1 78 ? -6.567 18.667 -31.333 1.00 90.38 78 VAL A O 1
ATOM 619 N N . ASN A 1 79 ? -7.382 17.946 -33.293 1.00 89.56 79 ASN A N 1
ATOM 620 C CA . ASN A 1 79 ? -7.234 19.223 -33.993 1.00 89.56 79 ASN A CA 1
ATOM 621 C C . ASN A 1 79 ? -8.161 20.321 -33.451 1.00 89.56 79 ASN A C 1
ATOM 623 O O . ASN A 1 79 ? -7.862 21.503 -33.610 1.00 89.56 79 ASN A O 1
ATOM 627 N N . LYS A 1 80 ? -9.269 19.961 -32.786 1.00 90.25 80 LYS A N 1
ATOM 628 C CA . LYS A 1 80 ? -10.156 20.934 -32.127 1.00 90.25 80 LYS A CA 1
ATOM 629 C C . LYS A 1 80 ? -9.493 21.641 -30.946 1.00 90.25 80 LYS A C 1
ATOM 631 O O . LYS A 1 80 ? -9.786 22.810 -30.714 1.00 90.25 80 LYS A O 1
ATOM 636 N N . ASN A 1 81 ? -8.650 20.952 -30.177 1.00 85.12 81 ASN A N 1
ATOM 637 C CA . ASN A 1 81 ? -7.942 21.546 -29.045 1.00 85.12 81 ASN A CA 1
ATOM 638 C C . ASN A 1 81 ? -6.668 20.741 -28.739 1.00 85.12 81 ASN A C 1
ATOM 640 O O . ASN A 1 81 ? -6.788 19.570 -28.385 1.00 85.12 81 ASN A O 1
ATOM 644 N N . PRO A 1 82 ? -5.468 21.350 -28.762 1.00 79.62 82 PRO A N 1
ATOM 645 C CA . PRO A 1 82 ? -4.219 20.663 -28.426 1.00 79.62 82 PRO A CA 1
ATOM 646 C C . PRO A 1 82 ? -4.231 19.970 -27.055 1.00 79.62 82 PRO A C 1
ATOM 648 O O . PRO A 1 82 ? -3.600 18.933 -26.880 1.00 79.62 82 PRO A O 1
ATOM 651 N N . SER A 1 83 ? -5.000 20.482 -26.086 1.00 80.56 83 SER A N 1
ATOM 652 C CA . SER A 1 83 ? -5.151 19.865 -24.757 1.00 80.56 83 SER A CA 1
ATOM 653 C C . SER A 1 83 ? -5.818 18.486 -24.806 1.00 80.56 83 SER A C 1
ATOM 655 O O . SER A 1 83 ? -5.633 17.686 -23.891 1.00 80.56 83 SER A O 1
ATOM 657 N N . ASN A 1 84 ? -6.539 18.169 -25.885 1.00 85.81 84 ASN A N 1
ATOM 658 C CA . ASN A 1 84 ? -7.181 16.872 -26.088 1.00 85.81 84 ASN A CA 1
ATOM 659 C C . ASN A 1 84 ? -6.165 15.730 -26.236 1.00 85.81 84 ASN A C 1
ATOM 661 O O . ASN A 1 84 ? -6.518 14.574 -26.001 1.00 85.81 84 ASN A O 1
ATOM 665 N N . ILE A 1 85 ? -4.895 16.034 -26.537 1.00 84.50 85 ILE A N 1
ATOM 666 C CA . ILE A 1 85 ? -3.819 15.034 -26.535 1.00 84.50 85 ILE A CA 1
ATOM 667 C C . ILE A 1 85 ? -3.602 14.433 -25.139 1.00 84.50 85 ILE A C 1
ATOM 669 O O . ILE A 1 85 ? -3.325 13.240 -25.014 1.00 84.50 85 ILE A O 1
ATOM 673 N N . LYS A 1 86 ? -3.813 15.227 -24.078 1.00 81.44 86 LYS A N 1
ATOM 674 C CA . LYS A 1 86 ? -3.742 14.754 -22.688 1.00 81.44 86 LYS A CA 1
ATOM 675 C C . LYS A 1 86 ? -4.868 13.771 -22.384 1.00 81.44 86 LYS A C 1
ATOM 677 O O . LYS A 1 86 ? -4.652 12.786 -21.689 1.00 81.44 86 LYS A O 1
ATOM 682 N N . LEU A 1 87 ? -6.052 13.996 -22.955 1.00 82.00 87 LEU A N 1
ATOM 683 C CA . LEU A 1 87 ? -7.171 13.069 -22.809 1.00 82.00 87 LEU A CA 1
ATOM 684 C C . LEU A 1 87 ? -6.927 11.762 -23.579 1.00 82.00 87 LEU A C 1
ATOM 686 O O . LEU A 1 87 ? -7.275 10.695 -23.085 1.00 82.00 87 LEU A O 1
ATOM 690 N N . LEU A 1 88 ? -6.268 11.814 -24.744 1.00 84.00 88 LEU A N 1
ATOM 691 C CA . LEU A 1 88 ? -5.830 10.591 -25.427 1.00 84.00 88 LEU A CA 1
ATOM 692 C C . LEU A 1 88 ? -4.842 9.792 -24.579 1.00 84.00 88 LEU A C 1
ATOM 694 O O . LEU A 1 88 ? -5.006 8.581 -24.455 1.00 84.00 88 LEU A O 1
ATOM 698 N N . LYS A 1 89 ? -3.872 10.468 -23.952 1.00 81.50 89 LYS A N 1
ATOM 699 C CA . LYS A 1 89 ? -2.946 9.840 -23.000 1.00 81.50 89 LYS A CA 1
ATOM 700 C C . LYS A 1 89 ? -3.700 9.155 -21.861 1.00 81.50 89 LYS A C 1
ATOM 702 O O . LYS A 1 89 ? -3.432 7.997 -21.563 1.00 81.50 89 LYS A O 1
ATOM 707 N N . TYR A 1 90 ? -4.702 9.827 -21.301 1.00 80.44 90 TYR A N 1
ATOM 708 C CA . TYR A 1 90 ? -5.568 9.243 -20.280 1.00 80.44 90 TYR A CA 1
ATOM 709 C C . TYR A 1 90 ? -6.321 7.995 -20.778 1.00 80.44 90 TYR A C 1
ATOM 711 O O . TYR A 1 90 ? -6.414 7.006 -20.062 1.00 80.44 90 TYR A O 1
ATOM 719 N N . PHE A 1 91 ? -6.811 7.976 -22.021 1.00 84.06 91 PHE A N 1
ATOM 720 C CA . PHE A 1 91 ? -7.479 6.786 -22.565 1.00 84.06 91 PHE A CA 1
ATOM 721 C C . PHE A 1 91 ? -6.536 5.614 -22.837 1.00 84.06 91 PHE A C 1
ATOM 723 O O . PHE A 1 91 ? -6.937 4.473 -22.605 1.00 84.06 91 PHE A O 1
ATOM 730 N N . PHE A 1 92 ? -5.309 5.880 -23.294 1.00 84.06 92 PHE A N 1
ATOM 731 C CA . PHE A 1 92 ? -4.254 4.866 -23.368 1.00 84.06 92 PHE A CA 1
ATOM 732 C C . PHE A 1 92 ? -3.928 4.315 -21.976 1.00 84.06 92 PHE A C 1
ATOM 734 O O . PHE A 1 92 ? -3.769 3.108 -21.827 1.00 84.06 92 PHE A O 1
ATOM 741 N N . HIS A 1 93 ? -3.939 5.165 -20.944 1.00 78.12 93 HIS A N 1
ATOM 742 C CA . HIS A 1 93 ? -3.718 4.730 -19.566 1.00 78.12 93 HIS A CA 1
ATOM 743 C C . HIS A 1 93 ? -4.795 3.778 -19.038 1.00 78.12 93 HIS A C 1
ATOM 745 O O . HIS A 1 93 ? -4.494 2.862 -18.283 1.00 78.12 93 HIS A O 1
ATOM 751 N N . LEU A 1 94 ? -6.041 3.946 -19.477 1.00 77.06 94 LEU A N 1
ATOM 752 C CA . LEU A 1 94 ? -7.151 3.072 -19.086 1.00 77.06 94 LEU A CA 1
ATOM 753 C C . LEU A 1 94 ? -7.279 1.802 -19.949 1.00 77.06 94 LEU A C 1
ATOM 755 O O . LEU A 1 94 ? -8.124 0.953 -19.663 1.00 77.06 94 LEU A O 1
ATOM 759 N N . GLY A 1 95 ? -6.514 1.685 -21.037 1.00 74.94 95 GLY A N 1
ATOM 760 C CA . GLY A 1 95 ? -6.521 0.513 -21.912 1.00 74.94 95 GLY A CA 1
ATOM 761 C C . GLY A 1 95 ? -5.458 -0.504 -21.530 1.00 74.94 95 GLY A C 1
ATOM 762 O O . GLY A 1 95 ? -4.388 -0.151 -21.047 1.00 74.94 95 GLY A O 1
ATOM 763 N N . ASN A 1 96 ? -5.719 -1.779 -21.815 1.00 80.06 96 ASN A N 1
ATOM 764 C CA . ASN A 1 96 ? -4.669 -2.794 -21.727 1.00 80.06 96 ASN A CA 1
ATOM 765 C C . ASN A 1 96 ? -3.698 -2.706 -22.919 1.00 80.06 96 ASN A C 1
ATOM 767 O O . ASN A 1 96 ? -4.043 -2.177 -23.982 1.00 80.06 96 ASN A O 1
ATOM 771 N N . THR A 1 97 ? -2.505 -3.290 -22.770 1.00 76.94 97 THR A N 1
ATOM 772 C CA . THR A 1 97 ? -1.429 -3.254 -23.776 1.00 76.94 97 THR A CA 1
ATOM 773 C C . THR A 1 97 ? -1.918 -3.644 -25.167 1.00 76.94 97 THR A C 1
ATOM 775 O O . THR A 1 97 ? -1.694 -2.913 -26.125 1.00 76.94 97 THR A O 1
ATOM 778 N N . ARG A 1 98 ? -2.685 -4.732 -25.297 1.00 81.31 98 ARG A N 1
ATOM 779 C CA . ARG A 1 98 ? -3.207 -5.187 -26.595 1.00 81.31 98 ARG A CA 1
ATOM 780 C C . ARG A 1 98 ? -4.106 -4.147 -27.268 1.00 81.31 98 ARG A C 1
ATOM 782 O O . ARG A 1 98 ? -3.932 -3.852 -28.451 1.00 81.31 98 ARG A O 1
ATOM 789 N N . GLN A 1 99 ? -5.069 -3.592 -26.534 1.00 83.81 99 GLN A N 1
ATOM 790 C CA . GLN A 1 99 ? -5.967 -2.558 -27.054 1.00 83.81 99 GLN A CA 1
ATOM 791 C C . GLN A 1 99 ? -5.191 -1.305 -27.454 1.00 83.81 99 GLN A C 1
ATOM 793 O O . GLN A 1 99 ? -5.479 -0.721 -28.501 1.00 83.81 99 GLN A O 1
ATOM 798 N N . ASN A 1 100 ? -4.181 -0.937 -26.668 1.00 87.94 100 ASN A N 1
ATOM 799 C CA . ASN A 1 100 ? -3.306 0.195 -26.939 1.00 87.94 100 ASN A CA 1
ATOM 800 C C . ASN A 1 100 ? -2.483 -0.019 -28.211 1.00 87.94 100 ASN A C 1
ATOM 802 O O . ASN A 1 100 ? -2.450 0.867 -29.060 1.00 87.94 100 ASN A O 1
ATOM 806 N N . VAL A 1 101 ? -1.913 -1.208 -28.415 1.00 85.44 101 VAL A N 1
ATOM 807 C CA . VAL A 1 101 ? -1.156 -1.562 -29.627 1.00 85.44 101 VAL A CA 1
ATOM 808 C C . VAL A 1 101 ? -2.049 -1.538 -30.867 1.00 85.44 101 VAL A C 1
ATOM 810 O O . VAL A 1 101 ? -1.722 -0.897 -31.871 1.00 85.44 101 VAL A O 1
ATOM 813 N N . GLU A 1 102 ? -3.212 -2.194 -30.812 1.00 87.44 102 GLU A N 1
ATOM 814 C CA . GLU A 1 102 ? -4.189 -2.173 -31.908 1.00 87.44 102 GLU A CA 1
ATOM 815 C C . GLU A 1 102 ? -4.659 -0.744 -32.210 1.00 87.44 102 GLU A C 1
ATOM 817 O O . GLU A 1 102 ? -4.912 -0.385 -33.369 1.00 87.44 102 GLU A O 1
ATOM 822 N N . ARG A 1 103 ? -4.789 0.087 -31.170 1.00 91.12 103 ARG A N 1
ATOM 823 C CA . ARG A 1 103 ? -5.225 1.470 -31.306 1.00 91.12 103 ARG A CA 1
ATOM 824 C C . ARG A 1 103 ? -4.142 2.359 -31.889 1.00 91.12 103 ARG A C 1
ATOM 826 O O . ARG A 1 103 ? -4.440 3.069 -32.844 1.00 91.12 103 ARG A O 1
ATOM 833 N N . ALA A 1 104 ? -2.920 2.290 -31.379 1.00 90.31 104 ALA A N 1
ATOM 834 C CA . ALA A 1 104 ? -1.771 3.049 -31.855 1.00 90.31 104 ALA A CA 1
ATOM 835 C C . ALA A 1 104 ? -1.508 2.780 -33.339 1.00 90.31 104 ALA A C 1
ATOM 837 O O . ALA A 1 104 ? -1.448 3.710 -34.139 1.00 90.31 104 ALA A O 1
ATOM 838 N N . ASN A 1 105 ? -1.512 1.508 -33.747 1.00 87.62 105 ASN A N 1
ATOM 839 C CA . ASN A 1 105 ? -1.373 1.133 -35.156 1.00 87.62 105 ASN A CA 1
ATOM 840 C C . ASN A 1 105 ? -2.516 1.663 -36.049 1.00 87.62 105 ASN A C 1
ATOM 842 O O . ASN A 1 105 ? -2.340 1.822 -37.256 1.00 87.62 105 ASN A O 1
ATOM 846 N N . TYR A 1 106 ? -3.687 1.955 -35.474 1.00 89.75 106 TYR A N 1
ATOM 847 C CA . TYR A 1 106 ? -4.846 2.495 -36.188 1.00 89.75 106 TYR A CA 1
ATOM 848 C C . TYR A 1 106 ? -4.919 4.033 -36.192 1.00 89.75 106 TYR A C 1
ATOM 850 O O . TYR A 1 106 ? -5.629 4.600 -37.028 1.00 89.75 106 TYR A O 1
ATOM 858 N N . LEU A 1 107 ? -4.232 4.712 -35.270 1.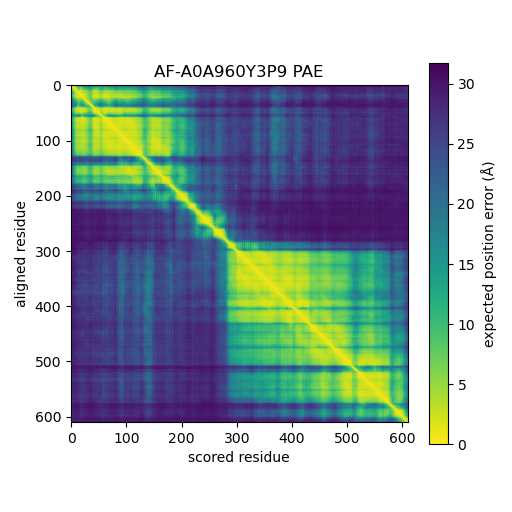00 91.06 107 LEU A N 1
ATOM 859 C CA . LEU A 1 107 ? -4.261 6.170 -35.175 1.00 91.06 107 LEU A CA 1
ATOM 860 C C . LEU A 1 107 ? -3.626 6.836 -36.408 1.00 91.06 107 LEU A C 1
ATOM 862 O O . LEU A 1 107 ? -2.781 6.234 -37.062 1.00 91.06 107 LEU A O 1
ATOM 866 N N . PRO A 1 108 ? -4.013 8.073 -36.744 1.00 92.38 108 PRO A N 1
ATOM 867 C CA . PRO A 1 108 ? -3.258 8.930 -37.662 1.00 92.38 108 PRO A CA 1
ATOM 868 C C . PRO A 1 108 ? -1.806 9.128 -37.186 1.00 92.38 108 PRO A C 1
ATOM 870 O O . PRO A 1 108 ? -1.574 9.192 -35.977 1.00 92.38 108 PRO A O 1
ATOM 873 N N . ASP A 1 109 ? -0.844 9.217 -38.111 1.00 90.62 109 ASP A N 1
ATOM 874 C CA . ASP A 1 109 ? 0.587 9.343 -37.771 1.00 90.62 109 ASP A CA 1
ATOM 875 C C . ASP A 1 109 ? 0.885 10.636 -37.005 1.00 90.62 109 ASP A C 1
ATOM 877 O O . ASP A 1 109 ? 1.586 10.606 -36.003 1.00 90.62 109 ASP A O 1
ATOM 881 N N . ASP A 1 110 ? 0.288 11.753 -37.415 1.00 88.75 110 ASP A N 1
ATOM 882 C CA . ASP A 1 110 ? 0.411 13.066 -36.776 1.00 88.75 110 ASP A CA 1
ATOM 883 C C . ASP A 1 110 ? -0.126 13.073 -35.336 1.00 88.75 110 ASP A C 1
ATOM 885 O O . ASP A 1 110 ? 0.495 13.632 -34.426 1.00 88.75 110 ASP A O 1
ATOM 889 N N . VAL A 1 111 ? -1.257 12.401 -35.105 1.00 90.50 111 VAL A N 1
ATOM 890 C CA . VAL A 1 111 ? -1.859 12.267 -33.771 1.00 90.50 111 VAL A CA 1
ATOM 891 C C . VAL A 1 111 ? -1.003 11.385 -32.869 1.00 90.50 111 VAL A C 1
ATOM 893 O O . VAL A 1 111 ? -0.741 11.745 -31.720 1.00 90.50 111 VAL A O 1
ATOM 896 N N . LEU A 1 112 ? -0.574 10.228 -33.377 1.00 90.06 112 LEU A N 1
ATOM 897 C CA . LEU A 1 112 ? 0.269 9.302 -32.629 1.00 90.06 112 LEU A CA 1
ATOM 898 C C . LEU A 1 112 ? 1.630 9.935 -32.314 1.00 90.06 112 LEU A C 1
ATOM 900 O O . LEU A 1 112 ? 2.083 9.853 -31.176 1.00 90.06 112 LEU A O 1
ATOM 904 N N . PHE A 1 113 ? 2.231 10.635 -33.277 1.00 87.62 113 PHE A N 1
ATOM 905 C CA . PHE A 1 113 ? 3.470 11.382 -33.083 1.00 87.62 113 PHE A CA 1
ATOM 906 C C . PHE A 1 113 ? 3.316 12.446 -31.998 1.00 87.62 113 PHE A C 1
ATOM 908 O O . PHE A 1 113 ? 4.122 12.501 -31.077 1.00 87.62 113 PHE A O 1
ATOM 915 N N . SER A 1 114 ? 2.243 13.241 -32.048 1.00 86.19 114 SER A N 1
ATOM 916 C CA . SER A 1 114 ? 1.968 14.269 -31.035 1.00 86.19 114 SER A CA 1
ATOM 917 C C . SER A 1 114 ? 1.819 13.671 -29.634 1.00 86.19 114 SER A C 1
ATOM 919 O O . SER A 1 114 ? 2.292 14.249 -28.654 1.00 86.19 114 SER A O 1
ATOM 921 N N . HIS A 1 115 ? 1.190 12.498 -29.535 1.00 84.88 115 HIS A N 1
ATOM 922 C CA . HIS A 1 115 ? 1.044 11.774 -28.277 1.00 84.88 115 HIS A CA 1
ATOM 923 C C . HIS A 1 115 ? 2.402 11.302 -27.737 1.00 84.88 115 HIS A C 1
ATOM 925 O O . HIS A 1 115 ? 2.741 11.632 -26.601 1.00 84.88 115 HIS A O 1
ATOM 931 N N . ILE A 1 116 ? 3.200 10.616 -28.564 1.00 83.94 116 ILE A N 1
ATOM 932 C CA . ILE A 1 116 ? 4.530 10.113 -28.183 1.00 83.94 116 ILE A CA 1
ATOM 933 C C . ILE A 1 116 ? 5.463 11.271 -27.822 1.00 83.94 116 ILE A C 1
ATOM 935 O O . ILE A 1 116 ? 6.115 11.230 -26.783 1.00 83.94 116 ILE A O 1
ATOM 939 N N . LYS A 1 117 ? 5.475 12.339 -28.626 1.00 83.81 117 LYS A N 1
ATOM 940 C CA . LYS A 1 117 ? 6.272 13.543 -28.376 1.00 83.81 117 LYS A CA 1
ATOM 941 C C . LYS A 1 117 ? 5.928 14.185 -27.033 1.00 83.81 117 LYS A C 1
ATOM 943 O O . LYS A 1 117 ? 6.832 14.517 -26.278 1.00 83.81 117 LYS A O 1
ATOM 948 N N . THR A 1 118 ? 4.642 14.317 -26.705 1.00 80.56 118 THR A N 1
ATOM 949 C CA . THR A 1 118 ? 4.218 14.871 -25.405 1.00 80.56 118 THR A CA 1
ATOM 950 C C . THR A 1 118 ? 4.695 13.990 -24.245 1.00 80.56 118 THR A C 1
ATOM 952 O O . THR A 1 118 ? 5.139 14.505 -23.220 1.00 80.56 118 THR A O 1
ATOM 955 N N . SER A 1 119 ? 4.620 12.663 -24.391 1.00 76.50 119 SER A N 1
ATOM 956 C CA . SER A 1 119 ? 5.132 11.722 -23.386 1.00 76.50 119 SER A CA 1
ATOM 957 C C . SER A 1 119 ? 6.656 11.800 -23.235 1.00 76.50 119 SER A C 1
ATOM 959 O O . SER A 1 119 ? 7.152 11.801 -22.110 1.00 76.50 119 SER A O 1
ATOM 961 N N . TRP A 1 120 ? 7.386 11.952 -24.341 1.00 77.94 120 TRP A N 1
ATOM 962 C CA . TRP A 1 120 ? 8.835 12.148 -24.345 1.00 77.94 120 TRP A CA 1
ATOM 963 C C . TRP A 1 120 ? 9.259 13.478 -23.704 1.00 77.94 120 TRP A C 1
ATOM 965 O O . TRP A 1 120 ? 10.152 13.501 -22.864 1.00 77.94 120 TRP A O 1
ATOM 975 N N . GLU A 1 121 ? 8.602 14.592 -24.033 1.00 78.50 121 GLU A N 1
ATOM 976 C CA . GLU A 1 121 ? 8.910 15.902 -23.441 1.00 78.50 121 GLU A CA 1
ATOM 977 C C . GLU A 1 121 ? 8.712 15.898 -21.918 1.00 78.50 121 GLU A C 1
ATOM 979 O O . GLU A 1 121 ? 9.509 16.487 -21.184 1.00 78.50 121 GLU A O 1
ATOM 984 N N . LEU A 1 122 ? 7.679 15.199 -21.436 1.00 70.88 122 LEU A N 1
ATOM 985 C CA . LEU A 1 122 ? 7.471 14.969 -20.007 1.00 70.88 122 LEU A CA 1
ATOM 986 C C . LEU A 1 122 ? 8.606 14.132 -19.414 1.00 70.88 122 LEU A C 1
ATOM 988 O O . LEU A 1 122 ? 9.191 14.546 -18.416 1.00 70.88 122 LEU A O 1
ATOM 992 N N . PHE A 1 123 ? 8.971 13.019 -20.055 1.00 66.75 123 PHE A N 1
ATOM 993 C CA . PHE A 1 123 ? 10.108 12.192 -19.644 1.00 66.75 123 PHE A CA 1
ATOM 994 C C . PHE A 1 123 ? 11.406 13.010 -19.532 1.00 66.75 123 PHE A C 1
ATOM 996 O O . PHE A 1 123 ? 12.053 12.995 -18.487 1.00 66.75 123 PHE A O 1
ATOM 1003 N N . CYS A 1 124 ? 11.748 13.816 -20.542 1.00 68.25 124 CYS A N 1
ATOM 1004 C CA . CYS A 1 124 ? 12.920 14.691 -20.498 1.00 68.25 124 CYS A CA 1
ATOM 1005 C C . CYS A 1 124 ? 12.833 15.744 -19.392 1.00 68.25 124 CYS A C 1
ATOM 1007 O O . CYS A 1 124 ? 13.848 16.063 -18.772 1.00 68.25 124 CYS A O 1
ATOM 1009 N N . LYS A 1 125 ? 11.650 16.314 -19.141 1.00 71.69 125 LYS A N 1
ATOM 1010 C CA . LYS A 1 125 ? 11.462 17.282 -18.056 1.00 71.69 125 LYS A CA 1
ATOM 1011 C C . LYS A 1 125 ? 11.720 16.639 -16.692 1.00 71.69 125 LYS A C 1
ATOM 1013 O O . LYS A 1 125 ? 12.366 17.272 -15.865 1.00 71.69 125 LYS A O 1
ATOM 1018 N N . HIS A 1 126 ? 11.272 15.399 -16.495 1.00 64.25 126 HIS A N 1
ATOM 1019 C CA . HIS A 1 126 ? 11.527 14.629 -15.276 1.00 64.25 126 HIS A CA 1
ATOM 1020 C C . HIS A 1 126 ? 13.000 14.224 -15.138 1.00 64.25 126 HIS A C 1
ATOM 1022 O O . HIS A 1 126 ? 13.583 14.404 -14.074 1.00 64.25 126 HIS A O 1
ATOM 1028 N N . ARG A 1 127 ? 13.634 13.750 -16.218 1.00 61.97 127 ARG A N 1
ATOM 1029 C CA . ARG A 1 127 ? 15.057 13.362 -16.217 1.00 61.97 127 ARG A CA 1
ATOM 1030 C C . ARG A 1 127 ? 15.981 14.540 -15.888 1.00 61.97 127 ARG A C 1
ATOM 1032 O O . ARG A 1 127 ? 16.990 14.361 -15.219 1.00 61.97 127 ARG A O 1
ATOM 1039 N N . ASN A 1 128 ? 15.635 15.743 -16.351 1.00 64.81 128 ASN A N 1
ATOM 1040 C CA . ASN A 1 128 ? 16.457 16.945 -16.173 1.00 64.81 128 ASN A CA 1
ATOM 1041 C C . ASN A 1 128 ? 16.119 17.761 -14.913 1.00 64.81 128 ASN A C 1
ATOM 1043 O O . ASN A 1 128 ? 16.831 18.718 -14.610 1.00 64.81 128 ASN A O 1
ATOM 1047 N N . SER A 1 129 ? 15.053 17.435 -14.174 1.00 62.59 129 SER A N 1
ATOM 1048 C CA . SER A 1 129 ? 14.746 18.091 -12.900 1.00 62.59 129 SER A CA 1
ATOM 1049 C C . SER A 1 129 ? 15.588 17.487 -11.773 1.00 62.59 129 SER A C 1
ATOM 1051 O O . SER A 1 129 ? 15.099 16.694 -10.978 1.00 62.59 129 SER A O 1
ATOM 1053 N N . SER A 1 130 ? 16.860 17.878 -11.697 1.00 43.03 130 SER A N 1
ATOM 1054 C CA . SER A 1 130 ? 17.780 17.551 -10.595 1.00 43.03 130 SER A CA 1
ATOM 1055 C C . SER A 1 130 ? 17.525 18.363 -9.309 1.00 43.03 130 SER A C 1
ATOM 1057 O O . SER A 1 130 ? 18.285 18.257 -8.353 1.00 43.03 130 SER A O 1
ATOM 1059 N N . GLU A 1 131 ? 16.470 19.184 -9.264 1.00 41.62 131 GLU A N 1
ATOM 1060 C CA . GLU A 1 131 ? 16.132 20.060 -8.137 1.00 41.62 131 GLU A CA 1
ATOM 1061 C C . GLU A 1 131 ? 14.731 19.740 -7.597 1.00 41.62 131 GLU A C 1
ATOM 1063 O O . GLU A 1 131 ? 13.741 20.245 -8.117 1.00 41.62 131 GLU A O 1
ATOM 1068 N N . GLY A 1 132 ? 14.670 18.879 -6.574 1.00 42.44 132 GLY A N 1
ATOM 1069 C CA . GLY A 1 132 ? 13.830 18.936 -5.359 1.00 42.44 132 GLY A CA 1
ATOM 1070 C C . GLY A 1 132 ? 12.339 19.323 -5.361 1.00 42.44 132 GLY A C 1
ATOM 1071 O O . GLY A 1 132 ? 11.722 19.219 -4.308 1.00 42.44 132 GLY A O 1
ATOM 1072 N N . ASN A 1 133 ? 11.709 19.740 -6.457 1.00 39.19 133 ASN A N 1
ATOM 1073 C CA . ASN A 1 133 ? 10.282 20.069 -6.509 1.00 39.19 133 ASN A CA 1
ATOM 1074 C C . ASN A 1 133 ? 9.482 18.851 -6.980 1.00 39.19 133 ASN A C 1
ATOM 1076 O O . ASN A 1 133 ? 9.021 18.752 -8.117 1.00 39.19 133 ASN A O 1
ATOM 1080 N N . ILE A 1 134 ? 9.357 17.919 -6.040 1.00 47.28 134 ILE A N 1
ATOM 1081 C CA . ILE A 1 134 ? 8.709 16.604 -6.116 1.00 47.28 134 ILE A CA 1
ATOM 1082 C C . ILE A 1 134 ? 7.170 16.702 -5.980 1.00 47.28 134 ILE A C 1
ATOM 1084 O O . ILE A 1 134 ? 6.467 15.710 -6.074 1.00 47.28 134 ILE A O 1
ATOM 1088 N N . GLU A 1 135 ? 6.581 17.889 -5.826 1.00 38.22 135 GLU A N 1
ATOM 1089 C CA . GLU A 1 135 ? 5.153 18.026 -5.471 1.00 38.22 135 GLU A CA 1
ATOM 1090 C C . GLU A 1 135 ? 4.137 17.811 -6.620 1.00 38.22 135 GLU A C 1
ATOM 1092 O O . GLU A 1 135 ? 2.940 17.979 -6.417 1.00 38.22 135 GLU A O 1
ATOM 1097 N N . ASN A 1 136 ? 4.556 17.406 -7.827 1.00 38.62 136 ASN A N 1
ATOM 1098 C CA . ASN A 1 136 ? 3.644 17.165 -8.962 1.00 38.62 136 ASN A CA 1
ATOM 1099 C C . ASN A 1 136 ? 3.912 15.836 -9.701 1.00 38.62 136 ASN A C 1
ATOM 1101 O O . ASN A 1 136 ? 3.962 15.807 -10.933 1.00 38.62 136 ASN A O 1
ATOM 1105 N N . TYR A 1 137 ? 4.072 14.721 -8.979 1.00 42.16 137 TYR A N 1
ATOM 1106 C CA . TYR A 1 137 ? 4.160 13.386 -9.594 1.00 42.16 137 TYR A CA 1
ATOM 1107 C C . TYR A 1 137 ? 2.805 12.908 -10.147 1.00 42.16 137 TYR A C 1
ATOM 1109 O O . TYR A 1 137 ? 2.093 12.104 -9.552 1.00 42.16 137 TYR A O 1
ATOM 1117 N N . GLN A 1 138 ? 2.482 13.360 -11.355 1.00 40.47 138 GLN A N 1
ATOM 1118 C CA . GLN A 1 138 ? 1.938 12.475 -12.384 1.00 40.47 138 GLN A CA 1
ATOM 1119 C C . GLN A 1 138 ? 3.148 11.902 -13.142 1.00 40.47 138 GLN A C 1
ATOM 1121 O O . GLN A 1 138 ? 3.908 12.682 -13.690 1.00 40.47 138 GLN A O 1
ATOM 1126 N N . SER A 1 139 ? 3.439 10.616 -13.297 1.00 46.62 139 SER A N 1
ATOM 1127 C CA . SER A 1 139 ? 3.291 9.407 -12.486 1.00 46.62 139 SER A CA 1
ATOM 1128 C C . SER A 1 139 ? 4.251 8.392 -13.137 1.00 46.62 139 SER A C 1
ATOM 1130 O O . SER A 1 139 ? 4.375 8.375 -14.360 1.00 46.62 139 SER A O 1
ATOM 1132 N N . PHE A 1 140 ? 4.907 7.511 -12.391 1.00 37.00 140 PHE A N 1
ATOM 1133 C CA . PHE A 1 140 ? 5.574 6.341 -12.991 1.00 37.00 140 PHE A CA 1
ATOM 1134 C C . PHE A 1 140 ? 4.594 5.523 -13.881 1.00 37.00 140 PHE A C 1
ATOM 1136 O O . PHE A 1 140 ? 4.959 4.996 -14.931 1.00 37.00 140 PHE A O 1
ATOM 1143 N N . LEU A 1 141 ? 3.295 5.570 -13.551 1.00 38.16 141 LEU A N 1
ATOM 1144 C CA . LEU A 1 141 ? 2.170 5.068 -14.352 1.00 38.16 141 LEU A CA 1
ATOM 1145 C C . LEU A 1 141 ? 2.026 5.717 -15.751 1.00 38.16 141 LEU A C 1
ATOM 1147 O O . LEU A 1 141 ? 1.443 5.109 -16.647 1.00 38.16 141 LEU A O 1
ATOM 1151 N N . GLU A 1 142 ? 2.544 6.926 -15.987 1.00 50.22 142 GLU A N 1
ATOM 1152 C CA . GLU A 1 142 ? 2.558 7.586 -17.304 1.00 50.22 142 GLU A CA 1
ATOM 1153 C C . GLU A 1 142 ? 3.691 7.079 -18.210 1.00 50.22 142 GLU A C 1
ATOM 1155 O O . GLU A 1 142 ? 3.614 7.258 -19.427 1.00 50.22 142 GLU A O 1
ATOM 1160 N N . ILE A 1 143 ? 4.719 6.445 -17.632 1.00 48.72 143 ILE A N 1
ATOM 1161 C CA . ILE A 1 143 ? 5.814 5.787 -18.358 1.00 48.72 143 ILE A CA 1
ATOM 1162 C C . ILE A 1 143 ? 5.387 4.360 -18.726 1.00 48.72 143 ILE A C 1
ATOM 1164 O O . ILE A 1 143 ? 5.428 4.005 -19.904 1.00 48.72 143 ILE A O 1
ATOM 1168 N N . ALA A 1 144 ? 4.833 3.604 -17.768 1.00 46.22 144 ALA A N 1
ATOM 1169 C CA . ALA A 1 144 ? 4.302 2.255 -18.005 1.00 46.22 144 ALA A CA 1
ATOM 1170 C C . ALA A 1 144 ? 3.168 2.229 -19.054 1.00 46.22 144 ALA A C 1
ATOM 1172 O O . ALA A 1 144 ? 3.003 1.291 -19.830 1.00 46.22 144 ALA A O 1
ATOM 1173 N N . THR A 1 145 ? 2.385 3.300 -19.163 1.00 54.09 145 THR A N 1
ATOM 1174 C CA . THR A 1 145 ? 1.283 3.348 -20.140 1.00 54.09 145 THR A CA 1
ATOM 1175 C C . THR A 1 145 ? 1.706 3.523 -21.584 1.00 54.09 145 THR A C 1
ATOM 1177 O O . THR A 1 145 ? 0.869 3.381 -22.475 1.00 54.09 145 THR A O 1
ATOM 1180 N N . ASN A 1 146 ? 2.997 3.732 -21.830 1.00 65.06 146 ASN A N 1
ATOM 1181 C CA . ASN A 1 146 ? 3.557 3.803 -23.169 1.00 65.06 146 ASN A CA 1
ATOM 1182 C C . ASN A 1 146 ? 4.262 2.504 -23.593 1.00 65.06 146 ASN A C 1
ATOM 1184 O O . ASN A 1 146 ? 4.777 2.457 -24.705 1.00 65.06 146 ASN A O 1
ATOM 1188 N N . HIS A 1 147 ? 4.192 1.416 -22.805 1.00 68.25 147 HIS A N 1
ATOM 1189 C CA . HIS A 1 147 ? 4.724 0.099 -23.205 1.00 68.25 147 HIS A CA 1
ATOM 1190 C C . HIS A 1 147 ? 4.184 -0.382 -24.559 1.00 68.25 147 HIS A C 1
ATOM 1192 O O . HIS A 1 147 ? 4.873 -1.079 -25.298 1.00 68.25 147 HIS A O 1
ATOM 1198 N N . PHE A 1 148 ? 2.975 0.038 -24.952 1.00 77.06 148 PHE A N 1
ATOM 1199 C CA . PHE A 1 148 ? 2.432 -0.302 -26.268 1.00 77.06 148 PHE A CA 1
ATOM 1200 C C . PHE A 1 148 ? 3.309 0.184 -27.436 1.00 77.06 148 PHE A C 1
ATOM 1202 O O . PHE A 1 148 ? 3.198 -0.370 -28.530 1.00 77.06 148 PHE A O 1
ATOM 1209 N N . ILE A 1 149 ? 4.153 1.207 -27.230 1.00 75.88 149 ILE A N 1
ATOM 1210 C CA . ILE A 1 149 ? 5.019 1.786 -28.265 1.00 75.88 149 ILE A CA 1
ATOM 1211 C C . ILE A 1 149 ? 5.991 0.739 -28.817 1.00 75.88 149 ILE A C 1
ATOM 1213 O O . ILE A 1 149 ? 6.212 0.702 -30.026 1.00 75.88 149 ILE A O 1
ATOM 1217 N N . GLN A 1 150 ? 6.484 -0.170 -27.972 1.00 73.62 150 GLN A N 1
ATOM 1218 C CA . GLN A 1 150 ? 7.413 -1.241 -28.359 1.00 73.62 150 GLN A CA 1
ATOM 1219 C C . GLN A 1 150 ? 6.813 -2.269 -29.326 1.00 73.62 150 GLN A C 1
ATOM 1221 O O . GLN A 1 150 ? 7.546 -2.975 -30.020 1.00 73.62 150 GLN A O 1
ATOM 1226 N N . TYR A 1 151 ? 5.482 -2.347 -29.389 1.00 77.06 151 TYR A N 1
ATOM 1227 C CA . TYR A 1 151 ? 4.762 -3.272 -30.267 1.00 77.06 151 TYR A CA 1
ATOM 1228 C C . TYR A 1 151 ? 4.025 -2.545 -31.405 1.00 77.06 151 TYR A C 1
ATOM 1230 O O . TYR A 1 151 ? 3.173 -3.124 -32.091 1.00 77.06 151 TYR A O 1
ATOM 1238 N N . ILE A 1 152 ? 4.314 -1.258 -31.621 1.00 79.62 152 ILE A N 1
ATOM 1239 C CA . ILE A 1 152 ? 3.885 -0.557 -32.831 1.00 79.62 152 ILE A CA 1
ATOM 1240 C C . ILE A 1 152 ? 4.609 -1.181 -34.033 1.00 79.62 152 ILE A C 1
ATOM 1242 O O . ILE A 1 152 ? 5.787 -1.520 -33.970 1.00 79.62 152 ILE A O 1
ATOM 1246 N N . ARG A 1 153 ? 3.899 -1.347 -35.154 1.00 81.06 153 ARG A N 1
ATOM 1247 C CA . ARG A 1 153 ? 4.465 -1.952 -36.367 1.00 81.06 153 ARG A CA 1
ATOM 1248 C C . ARG A 1 153 ? 5.629 -1.127 -36.918 1.00 81.06 153 ARG A C 1
ATOM 1250 O O . ARG A 1 153 ? 5.569 0.102 -36.906 1.00 81.06 153 ARG A O 1
ATOM 1257 N N . LYS A 1 154 ? 6.628 -1.795 -37.501 1.00 74.44 154 LYS A N 1
ATOM 1258 C CA . LYS A 1 154 ? 7.819 -1.153 -38.086 1.00 74.44 154 LYS A CA 1
ATOM 1259 C C . LYS A 1 154 ? 7.458 -0.038 -39.067 1.00 74.44 154 LYS A C 1
ATOM 1261 O O . LYS A 1 154 ? 7.984 1.063 -38.953 1.00 74.44 154 LYS A O 1
ATOM 1266 N N . GLU A 1 155 ? 6.508 -0.282 -39.970 1.00 82.06 155 GLU A N 1
ATOM 1267 C CA . GLU A 1 155 ? 6.098 0.707 -40.976 1.00 82.06 155 GLU A CA 1
ATOM 1268 C C . GLU A 1 155 ? 5.554 1.976 -40.320 1.00 82.06 155 GLU A C 1
ATOM 1270 O O . GLU A 1 155 ? 5.780 3.084 -40.800 1.00 82.06 155 GLU A O 1
ATOM 1275 N N . LYS A 1 156 ? 4.860 1.810 -39.192 1.00 83.88 156 LYS A N 1
ATOM 1276 C CA . LYS A 1 156 ? 4.288 2.908 -38.427 1.00 83.88 156 LYS A CA 1
ATOM 1277 C C . LYS A 1 156 ? 5.378 3.724 -37.738 1.00 83.88 156 LYS A C 1
ATOM 1279 O O . LYS A 1 156 ? 5.318 4.946 -37.785 1.00 83.88 156 LYS A O 1
ATOM 1284 N N . ILE A 1 157 ? 6.389 3.071 -37.161 1.00 77.50 157 ILE A N 1
ATOM 1285 C CA . ILE A 1 157 ? 7.559 3.750 -36.581 1.00 77.50 157 ILE A CA 1
ATOM 1286 C C . ILE A 1 157 ? 8.300 4.538 -37.667 1.00 77.50 157 ILE A C 1
ATOM 1288 O O . ILE A 1 157 ? 8.576 5.720 -37.474 1.00 77.50 157 ILE A O 1
ATOM 1292 N N . SER A 1 158 ? 8.532 3.944 -38.841 1.00 77.12 158 SER A N 1
ATOM 1293 C CA . SER A 1 158 ? 9.144 4.641 -39.979 1.00 77.12 158 SER A CA 1
ATOM 1294 C C . SER A 1 158 ? 8.341 5.881 -40.401 1.00 77.12 158 SER A C 1
ATOM 1296 O O . SER A 1 158 ? 8.922 6.942 -40.635 1.00 77.12 158 SER A O 1
ATOM 1298 N N . SER A 1 159 ? 7.005 5.794 -40.445 1.00 82.00 159 SER A N 1
ATOM 1299 C CA . SER A 1 159 ? 6.147 6.955 -40.721 1.00 82.00 159 SER A CA 1
ATOM 1300 C C . SER A 1 159 ? 6.253 8.036 -39.641 1.00 82.00 159 SER A C 1
ATOM 1302 O O . SER A 1 159 ? 6.349 9.212 -39.981 1.00 82.00 159 SER A O 1
ATOM 1304 N N . LEU A 1 160 ? 6.307 7.668 -38.357 1.00 80.81 160 LEU A N 1
ATOM 1305 C CA . LEU A 1 160 ? 6.487 8.624 -37.257 1.00 80.81 160 LEU A CA 1
ATOM 1306 C C . LEU A 1 160 ? 7.834 9.349 -37.339 1.00 80.81 160 LEU A C 1
ATOM 1308 O O . LEU A 1 160 ? 7.889 10.562 -37.157 1.00 80.81 160 LEU A O 1
ATOM 1312 N N . LEU 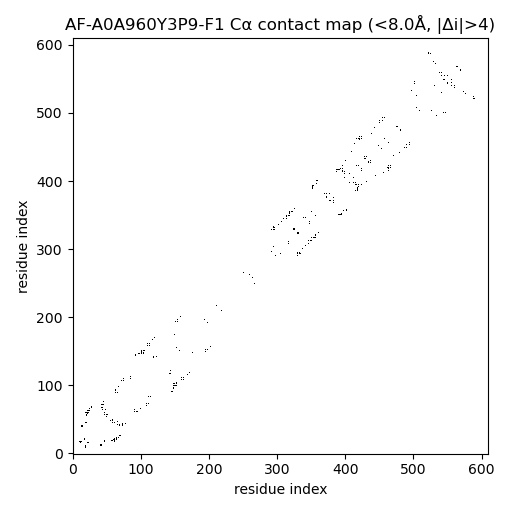A 1 161 ? 8.900 8.624 -37.676 1.00 76.62 161 LEU A N 1
ATOM 1313 C CA . LEU A 1 161 ? 10.242 9.187 -37.822 1.00 76.62 161 LEU A CA 1
ATOM 1314 C C . LEU A 1 161 ? 10.329 10.201 -38.967 1.00 76.62 161 LEU A C 1
ATOM 1316 O O . LEU A 1 161 ? 11.048 11.194 -38.864 1.00 76.62 161 LEU A O 1
ATOM 1320 N N . SER A 1 162 ? 9.543 10.004 -40.028 1.00 78.94 162 SER A N 1
ATOM 1321 C CA . SER A 1 162 ? 9.441 10.976 -41.124 1.00 78.94 162 SER A CA 1
ATOM 1322 C C . SER A 1 162 ? 8.768 12.299 -40.723 1.00 78.94 162 SER A C 1
ATOM 1324 O O . SER A 1 162 ? 8.909 13.292 -41.435 1.00 78.94 162 SER A O 1
ATOM 1326 N N . LEU A 1 163 ? 8.052 12.328 -39.589 1.00 76.94 163 LEU A N 1
ATOM 1327 C CA . LEU A 1 163 ? 7.369 13.516 -39.058 1.00 76.94 163 LEU A CA 1
ATOM 1328 C C . LEU A 1 163 ? 8.204 14.290 -38.024 1.00 76.94 163 LEU A C 1
ATOM 1330 O O . LEU A 1 163 ? 7.857 15.422 -37.688 1.00 76.94 163 LEU A O 1
ATOM 1334 N N . SER A 1 164 ? 9.284 13.692 -37.524 1.00 74.56 164 SER A N 1
ATOM 1335 C CA . SER A 1 164 ? 10.187 14.276 -36.526 1.00 74.56 164 SER A CA 1
ATOM 1336 C C . SER A 1 164 ? 11.345 15.070 -37.130 1.00 74.56 164 SER A C 1
ATOM 1338 O O . SER A 1 164 ? 11.906 14.726 -38.167 1.00 74.56 164 SER A O 1
ATOM 1340 N N . THR A 1 165 ? 11.772 16.115 -36.426 1.00 76.94 165 THR A N 1
ATOM 1341 C CA . THR A 1 165 ? 13.088 16.741 -36.624 1.00 76.94 165 THR A CA 1
ATOM 1342 C C . THR A 1 165 ? 14.216 15.816 -36.152 1.00 76.94 165 THR A C 1
ATOM 1344 O O . THR A 1 165 ? 14.004 14.979 -35.279 1.00 76.94 165 THR A O 1
ATOM 1347 N N . ASN A 1 166 ? 15.451 16.010 -36.639 1.00 60.91 166 ASN A N 1
ATOM 1348 C CA . ASN A 1 166 ? 16.610 15.203 -36.215 1.00 60.91 166 ASN A CA 1
ATOM 1349 C C . ASN A 1 166 ? 16.748 15.114 -34.683 1.00 60.91 166 ASN A C 1
ATOM 1351 O O . ASN A 1 166 ? 17.000 14.041 -34.151 1.00 60.91 166 ASN A O 1
ATOM 1355 N N . LYS A 1 167 ? 16.512 16.214 -33.953 1.00 66.00 167 LYS A N 1
ATOM 1356 C CA . LYS A 1 167 ? 16.564 16.235 -32.481 1.00 66.00 167 LYS A CA 1
ATOM 1357 C C . LYS A 1 167 ? 15.459 15.388 -31.833 1.00 66.00 167 LYS A C 1
ATOM 1359 O O . LYS A 1 167 ? 15.705 14.740 -30.822 1.00 66.00 167 LYS A O 1
ATOM 1364 N N . GLU A 1 168 ? 14.258 15.400 -32.405 1.00 68.06 168 GLU A N 1
ATOM 1365 C CA . GLU A 1 168 ? 13.127 14.590 -31.938 1.00 68.06 168 GLU A CA 1
ATOM 1366 C C . GLU A 1 168 ? 13.312 13.112 -32.288 1.00 68.06 168 GLU A C 1
ATOM 1368 O O . GLU A 1 168 ? 12.921 12.273 -31.490 1.00 68.06 168 GLU A O 1
ATOM 1373 N N . ILE A 1 169 ? 13.958 12.786 -33.417 1.00 65.69 169 ILE A N 1
ATOM 1374 C CA . ILE A 1 169 ? 14.327 11.406 -33.774 1.00 65.69 169 ILE A CA 1
ATOM 1375 C C . ILE A 1 169 ? 15.210 10.807 -32.681 1.00 65.69 169 ILE A C 1
ATOM 1377 O O . ILE A 1 169 ? 14.891 9.744 -32.159 1.00 65.69 169 ILE A O 1
ATOM 1381 N N . PHE A 1 170 ? 16.287 11.499 -32.297 1.00 62.56 170 PHE A N 1
ATOM 1382 C CA . PHE A 1 170 ? 17.193 11.004 -31.256 1.00 62.56 170 PHE A CA 1
ATOM 1383 C C . PHE A 1 170 ? 16.493 10.860 -29.910 1.00 62.56 170 PHE A C 1
ATOM 1385 O O . PHE A 1 170 ? 16.622 9.822 -29.272 1.00 62.56 170 PHE A O 1
ATOM 1392 N N . GLY A 1 171 ? 15.698 11.857 -29.519 1.00 64.19 171 GLY A N 1
ATOM 1393 C CA . GLY A 1 171 ? 14.941 11.799 -28.275 1.00 64.19 171 GLY A CA 1
ATOM 1394 C C . GLY A 1 171 ? 13.909 10.673 -28.244 1.00 64.19 171 GLY A C 1
ATOM 1395 O O . GLY A 1 171 ? 13.751 10.013 -27.225 1.00 64.19 171 GLY A O 1
ATOM 1396 N N . LEU A 1 172 ? 13.235 10.414 -29.363 1.00 62.91 172 LEU A N 1
ATOM 1397 C CA . LEU A 1 172 ? 12.217 9.373 -29.477 1.00 62.91 172 LEU A CA 1
ATOM 1398 C C . LEU A 1 172 ? 12.844 7.974 -29.537 1.00 62.91 172 LEU A C 1
ATOM 1400 O O . LEU A 1 172 ? 12.290 7.046 -28.959 1.00 62.91 172 LEU A O 1
ATOM 1404 N N . LEU A 1 173 ? 14.012 7.823 -30.168 1.00 63.69 173 LEU A N 1
ATOM 1405 C CA . LEU A 1 173 ? 14.788 6.581 -30.132 1.00 63.69 173 LEU A CA 1
ATOM 1406 C C . LEU A 1 173 ? 15.350 6.300 -28.735 1.00 63.69 173 LEU A C 1
ATOM 1408 O O . LEU A 1 173 ? 15.248 5.169 -28.276 1.00 63.69 173 LEU A O 1
ATOM 1412 N N . GLU A 1 174 ? 15.875 7.315 -28.044 1.00 63.47 174 GLU A N 1
ATOM 1413 C CA . GLU A 1 174 ? 16.294 7.212 -26.639 1.00 63.47 174 GLU A CA 1
ATOM 1414 C C . GLU A 1 174 ? 15.102 6.826 -25.755 1.00 63.47 174 GLU A C 1
ATOM 1416 O O . GLU A 1 174 ? 15.182 5.885 -24.977 1.00 63.47 174 GLU A O 1
ATOM 1421 N N . TYR A 1 175 ? 13.953 7.474 -25.953 1.00 63.09 175 TYR A N 1
ATOM 1422 C CA . TYR A 1 175 ? 12.722 7.174 -25.228 1.00 63.09 175 TYR A CA 1
ATOM 1423 C C . TYR A 1 175 ? 12.217 5.747 -25.449 1.00 63.09 175 TYR A C 1
ATOM 1425 O O . TYR A 1 175 ? 11.746 5.122 -24.508 1.00 63.09 175 TYR A O 1
ATOM 1433 N N . ILE A 1 176 ? 12.309 5.228 -26.677 1.00 63.88 176 ILE A N 1
ATOM 1434 C CA . ILE A 1 176 ? 11.934 3.845 -27.001 1.00 63.88 176 ILE A CA 1
ATOM 1435 C C . ILE A 1 176 ? 12.950 2.853 -26.423 1.00 63.88 176 ILE A C 1
ATOM 1437 O O . ILE A 1 176 ? 12.543 1.801 -25.939 1.00 63.88 176 ILE A O 1
ATOM 1441 N N . ALA A 1 177 ? 14.245 3.178 -26.469 1.00 59.06 177 ALA A N 1
ATOM 1442 C CA . ALA A 1 177 ? 15.320 2.327 -25.959 1.00 59.06 177 ALA A CA 1
ATOM 1443 C C . ALA A 1 177 ? 15.317 2.212 -24.425 1.00 59.06 177 ALA A C 1
ATOM 1445 O O . ALA A 1 177 ? 15.687 1.169 -23.898 1.00 59.06 177 ALA A O 1
ATOM 1446 N N . GLU A 1 178 ? 14.884 3.263 -23.727 1.00 55.94 178 GLU A N 1
ATOM 1447 C CA . GLU A 1 178 ? 14.750 3.309 -22.263 1.00 55.94 178 GLU A CA 1
ATOM 1448 C C . GLU A 1 178 ? 13.454 2.639 -21.764 1.00 55.94 178 GLU A C 1
ATOM 1450 O O . GLU A 1 178 ? 13.276 2.450 -20.563 1.00 55.94 178 GLU A O 1
ATOM 1455 N N . MET A 1 179 ? 12.524 2.269 -22.654 1.00 57.69 179 MET A N 1
ATOM 1456 C CA . MET A 1 179 ? 11.410 1.407 -22.264 1.00 57.69 179 MET A CA 1
ATOM 1457 C C . MET A 1 179 ? 11.915 -0.035 -22.204 1.00 57.69 179 MET A C 1
ATOM 1459 O O . MET A 1 179 ? 12.303 -0.595 -23.229 1.00 57.69 179 MET A O 1
ATOM 1463 N N . GLU A 1 180 ? 11.882 -0.645 -21.019 1.00 48.84 180 GLU A N 1
ATOM 1464 C CA . GLU A 1 180 ? 12.233 -2.056 -20.817 1.00 48.84 180 GLU A CA 1
ATOM 1465 C C . GLU A 1 180 ? 11.356 -2.974 -21.670 1.00 48.84 180 GLU A C 1
ATOM 1467 O O . GLU A 1 180 ? 10.130 -2.826 -21.698 1.00 48.84 180 GLU A O 1
ATOM 1472 N N . TYR A 1 181 ? 11.979 -3.914 -22.385 1.00 42.34 181 TYR A N 1
ATOM 1473 C CA . TYR A 1 181 ? 11.269 -4.943 -23.139 1.00 42.34 181 TYR A CA 1
ATOM 1474 C C . TYR A 1 181 ? 10.469 -5.822 -22.173 1.00 42.34 181 TYR A C 1
ATOM 1476 O O . TYR A 1 181 ? 11.044 -6.531 -21.352 1.00 42.34 181 TYR A O 1
ATOM 1484 N N . ILE A 1 182 ? 9.143 -5.787 -22.291 1.00 42.56 182 ILE A N 1
ATOM 1485 C CA . ILE A 1 182 ? 8.247 -6.737 -21.626 1.00 42.56 182 ILE A CA 1
ATOM 1486 C C . ILE A 1 182 ? 7.815 -7.755 -22.687 1.00 42.56 182 ILE A C 1
ATOM 1488 O O . ILE A 1 182 ? 7.491 -7.374 -23.816 1.00 42.56 182 ILE A O 1
ATOM 1492 N N . GLU A 1 183 ? 7.804 -9.050 -22.375 1.00 40.28 183 GLU A N 1
ATOM 1493 C CA . GLU A 1 183 ? 7.293 -10.050 -23.319 1.00 40.28 183 GLU A CA 1
ATOM 1494 C C . GLU A 1 183 ? 5.830 -9.734 -23.695 1.00 40.28 183 GLU A C 1
ATOM 1496 O O . GLU A 1 183 ? 5.013 -9.406 -22.823 1.00 40.28 183 GLU A O 1
ATOM 1501 N N . PRO A 1 184 ? 5.456 -9.791 -24.989 1.00 43.69 184 PRO A N 1
ATOM 1502 C CA . PRO A 1 184 ? 4.068 -9.612 -25.378 1.00 43.69 184 PRO A CA 1
ATOM 1503 C C . PRO A 1 184 ? 3.204 -10.706 -24.721 1.00 43.69 184 PRO A C 1
ATOM 1505 O O . PRO A 1 184 ? 3.600 -11.867 -24.702 1.00 43.69 184 PRO A O 1
ATOM 1508 N N . PRO A 1 185 ? 1.987 -10.388 -24.245 1.00 43.34 185 PRO A N 1
ATOM 1509 C CA . PRO A 1 185 ? 1.148 -11.324 -23.488 1.00 43.34 185 PRO A CA 1
ATOM 1510 C C . PRO A 1 185 ? 0.562 -12.496 -24.312 1.00 43.34 185 PRO A C 1
ATOM 1512 O O . PRO A 1 185 ? -0.382 -13.136 -23.854 1.00 43.34 185 PRO A O 1
ATOM 1515 N N . ASP A 1 186 ? 1.036 -12.754 -25.538 1.00 47.12 186 ASP A N 1
ATOM 1516 C CA . ASP A 1 186 ? 0.462 -13.752 -26.454 1.00 47.12 186 ASP A CA 1
ATOM 1517 C C . ASP A 1 186 ? 1.523 -14.296 -27.443 1.00 47.12 186 ASP A C 1
ATOM 1519 O O . ASP A 1 186 ? 2.131 -13.523 -28.187 1.00 47.12 186 ASP A O 1
ATOM 1523 N N . GLU A 1 187 ? 1.678 -15.626 -27.528 1.00 46.00 187 GLU A N 1
ATOM 1524 C CA . GLU A 1 187 ? 2.644 -16.345 -28.395 1.00 46.00 187 GLU A CA 1
ATOM 1525 C C . GLU A 1 187 ? 2.434 -16.101 -29.910 1.00 46.00 187 GLU A C 1
ATOM 1527 O O . GLU A 1 187 ? 3.287 -16.421 -30.736 1.00 46.00 187 GLU A O 1
ATOM 1532 N N . ASN A 1 188 ? 1.294 -15.519 -30.306 1.00 47.31 188 ASN A N 1
ATOM 1533 C CA . ASN A 1 188 ? 0.954 -15.239 -31.708 1.00 47.31 188 ASN A CA 1
ATOM 1534 C C . ASN A 1 188 ? 1.414 -13.861 -32.216 1.00 47.31 188 ASN A C 1
ATOM 1536 O O . ASN A 1 188 ? 1.228 -13.547 -33.398 1.00 47.31 188 ASN A O 1
ATOM 1540 N N . ILE A 1 189 ? 1.998 -13.021 -31.359 1.00 49.50 189 ILE A N 1
ATOM 1541 C CA . ILE A 1 189 ? 2.697 -11.808 -31.791 1.00 49.50 189 ILE A CA 1
ATOM 1542 C C . ILE A 1 189 ? 4.148 -12.231 -32.024 1.00 49.50 189 ILE A C 1
ATOM 1544 O O . ILE A 1 189 ? 4.898 -12.342 -31.065 1.00 49.50 189 ILE A O 1
ATOM 1548 N N . GLN A 1 190 ? 4.513 -12.532 -33.280 1.00 45.88 190 GLN A N 1
ATOM 1549 C CA . GLN A 1 190 ? 5.860 -13.002 -33.653 1.00 45.88 190 GLN A CA 1
ATOM 1550 C C . GLN A 1 190 ? 6.956 -12.218 -32.907 1.00 45.88 190 GLN A C 1
ATOM 1552 O O . GLN A 1 190 ? 7.099 -11.007 -33.104 1.00 45.88 190 GLN A O 1
ATOM 1557 N N . SER A 1 191 ? 7.653 -12.954 -32.039 1.00 49.31 191 SER A N 1
ATOM 1558 C CA . SER A 1 191 ? 8.450 -12.528 -30.889 1.00 49.31 191 SER A CA 1
ATOM 1559 C C . SER A 1 191 ? 9.818 -11.933 -31.244 1.00 49.31 191 SER A C 1
ATOM 1561 O O . SER A 1 191 ? 10.303 -12.091 -32.361 1.00 49.31 191 SER A O 1
ATOM 1563 N N . GLU A 1 192 ? 10.386 -11.223 -30.258 1.00 42.97 192 GLU A N 1
ATOM 1564 C CA . GLU A 1 192 ? 11.781 -10.781 -30.027 1.00 42.97 192 GLU A CA 1
ATOM 1565 C C . GLU A 1 192 ? 12.634 -10.270 -31.202 1.00 42.97 192 GLU A C 1
ATOM 1567 O O . GLU A 1 192 ? 13.109 -9.132 -31.159 1.00 42.97 192 GLU A O 1
ATOM 1572 N N . GLU A 1 193 ? 12.813 -11.052 -32.264 1.00 43.22 193 GLU A N 1
ATOM 1573 C CA . GLU A 1 193 ? 13.617 -10.680 -33.431 1.00 43.22 193 GLU A CA 1
ATOM 1574 C C . GLU A 1 193 ? 13.046 -9.448 -34.140 1.00 43.22 193 GLU A C 1
ATOM 1576 O O . GLU A 1 193 ? 13.793 -8.566 -34.551 1.00 43.22 193 GLU A O 1
ATOM 1581 N N . ASN A 1 194 ? 11.721 -9.308 -34.228 1.00 45.62 194 ASN A N 1
ATOM 1582 C CA . ASN A 1 194 ? 11.126 -8.252 -35.045 1.00 45.62 194 ASN A CA 1
ATOM 1583 C C . ASN A 1 194 ? 11.261 -6.841 -34.466 1.00 45.62 194 ASN A C 1
ATOM 1585 O O . ASN A 1 194 ? 11.366 -5.916 -35.259 1.00 45.62 194 ASN A O 1
ATOM 1589 N N . SER A 1 195 ? 11.268 -6.629 -33.146 1.00 46.75 195 SER A N 1
ATOM 1590 C CA . SER A 1 195 ? 11.293 -5.265 -32.581 1.00 46.75 195 SER A CA 1
ATOM 1591 C C . SER A 1 195 ? 12.709 -4.701 -32.483 1.00 46.75 195 SER A C 1
ATOM 1593 O O . SER A 1 195 ? 12.935 -3.559 -32.886 1.00 46.75 195 SER A O 1
ATOM 1595 N N . LEU A 1 196 ? 13.680 -5.505 -32.030 1.00 42.38 196 LEU A N 1
ATOM 1596 C CA . LEU A 1 196 ? 15.080 -5.081 -31.948 1.00 42.38 196 LEU A CA 1
ATOM 1597 C C . LEU A 1 196 ? 15.737 -5.042 -33.338 1.00 42.38 196 LEU A C 1
ATOM 1599 O O . LEU A 1 196 ? 16.429 -4.075 -33.638 1.00 42.38 196 LEU A O 1
ATOM 1603 N N . LEU A 1 197 ? 15.457 -6.006 -34.234 1.00 43.62 197 LEU A N 1
ATOM 1604 C CA . LEU A 1 197 ? 15.903 -5.932 -35.638 1.00 43.62 197 LEU A CA 1
ATOM 1605 C C . LEU A 1 197 ? 15.113 -4.891 -36.444 1.00 43.62 197 LEU A C 1
ATOM 1607 O O . LEU A 1 197 ? 15.646 -4.351 -37.412 1.00 43.62 197 LEU A O 1
ATOM 1611 N N . ALA A 1 198 ? 13.871 -4.552 -36.070 1.00 47.88 198 ALA A N 1
ATOM 1612 C CA . ALA A 1 198 ? 13.200 -3.385 -36.646 1.00 47.88 198 ALA A CA 1
ATOM 1613 C C . ALA A 1 198 ? 13.879 -2.093 -36.209 1.00 47.88 198 ALA A C 1
ATOM 1615 O O . ALA A 1 198 ? 14.119 -1.263 -37.075 1.00 47.88 198 ALA A O 1
ATOM 1616 N N . LEU A 1 199 ? 14.211 -1.931 -34.925 1.00 46.44 199 LEU A N 1
ATOM 1617 C CA . LEU A 1 199 ? 14.949 -0.773 -34.412 1.00 46.44 199 LEU A CA 1
ATOM 1618 C C . LEU A 1 199 ? 16.342 -0.674 -35.036 1.00 46.44 199 LEU A C 1
ATOM 1620 O O . LEU A 1 199 ? 16.683 0.378 -35.560 1.00 46.44 199 LEU A O 1
ATOM 1624 N N . LEU A 1 200 ? 17.108 -1.765 -35.071 1.00 47.66 200 LEU A N 1
ATOM 1625 C CA . LEU A 1 200 ? 18.426 -1.819 -35.711 1.00 47.66 200 LEU A CA 1
ATOM 1626 C C . LEU A 1 200 ? 18.332 -1.589 -37.223 1.00 47.66 200 LEU A C 1
ATOM 1628 O O . LEU A 1 200 ? 19.084 -0.785 -37.759 1.00 47.66 200 LEU A O 1
ATOM 1632 N N . GLY A 1 201 ? 17.355 -2.193 -37.901 1.00 52.75 201 GLY A N 1
ATOM 1633 C CA . GLY A 1 201 ? 17.112 -1.967 -39.326 1.00 52.75 201 GLY A CA 1
ATOM 1634 C C . GLY A 1 201 ? 16.623 -0.548 -39.638 1.00 52.75 201 GLY A C 1
ATOM 1635 O O . GLY A 1 201 ? 16.953 -0.009 -40.686 1.00 52.75 201 GLY A O 1
ATOM 1636 N N . ILE A 1 202 ? 15.869 0.084 -38.733 1.00 51.75 202 ILE A N 1
ATOM 1637 C CA . ILE A 1 202 ? 15.481 1.500 -38.814 1.00 51.75 202 ILE A CA 1
ATOM 1638 C C . ILE A 1 202 ? 16.706 2.388 -38.582 1.00 51.75 202 ILE A C 1
ATOM 1640 O O . ILE A 1 202 ? 16.881 3.361 -39.303 1.00 51.75 202 ILE A O 1
ATOM 1644 N N . ILE A 1 203 ? 17.573 2.063 -37.620 1.00 50.19 203 ILE A N 1
ATOM 1645 C CA . ILE A 1 203 ? 18.827 2.786 -37.362 1.00 50.19 203 ILE A CA 1
ATOM 1646 C C . ILE A 1 203 ? 19.773 2.674 -38.568 1.00 50.19 203 ILE A C 1
ATOM 1648 O O . ILE A 1 203 ? 20.389 3.669 -38.949 1.00 50.19 203 ILE A O 1
ATOM 1652 N N . GLU A 1 204 ? 19.851 1.513 -39.219 1.00 49.28 204 GLU A N 1
ATOM 1653 C CA . GLU A 1 204 ? 20.607 1.307 -40.461 1.00 49.28 204 GLU A CA 1
ATOM 1654 C C . GLU A 1 204 ? 20.010 2.088 -41.641 1.00 49.28 204 GLU A C 1
ATOM 1656 O O . GLU A 1 204 ? 20.738 2.782 -42.351 1.00 49.28 204 GLU A O 1
ATOM 1661 N N . GLU A 1 205 ? 18.687 2.064 -41.817 1.00 52.75 205 GLU A N 1
ATOM 1662 C CA . GLU A 1 205 ? 17.985 2.800 -42.878 1.00 52.75 205 GLU A CA 1
ATOM 1663 C C . GLU A 1 205 ? 18.045 4.327 -42.663 1.00 52.75 205 GLU A C 1
ATOM 1665 O O . GLU A 1 205 ? 18.205 5.101 -43.613 1.00 52.75 205 GLU A O 1
ATOM 1670 N N . LEU A 1 206 ? 17.994 4.786 -41.408 1.00 46.62 206 LEU A N 1
ATOM 1671 C CA . LEU A 1 206 ? 18.239 6.177 -41.020 1.00 46.62 206 LEU A CA 1
ATOM 1672 C C . LEU A 1 206 ? 19.706 6.558 -41.240 1.00 46.62 206 LEU A C 1
ATOM 1674 O O . LEU A 1 206 ? 19.972 7.625 -41.779 1.00 46.62 206 LEU A O 1
ATOM 1678 N N . SER A 1 207 ? 20.660 5.689 -40.901 1.00 44.75 207 SER A N 1
ATOM 1679 C CA . SER A 1 207 ? 22.090 5.882 -41.180 1.00 44.75 207 SER A CA 1
ATOM 1680 C C . SER A 1 207 ? 22.351 6.033 -42.681 1.00 44.75 207 SER A C 1
ATOM 1682 O O . SER A 1 207 ? 23.071 6.941 -43.098 1.00 44.75 207 SER A O 1
ATOM 1684 N N . GLU A 1 208 ? 21.712 5.225 -43.530 1.00 48.91 208 GLU A N 1
ATOM 1685 C CA . GLU A 1 208 ? 21.837 5.339 -44.987 1.00 48.91 208 GLU A CA 1
ATOM 1686 C C . GLU A 1 208 ? 21.182 6.591 -45.577 1.00 48.91 208 GLU A C 1
ATOM 1688 O O . GLU A 1 208 ? 21.723 7.183 -46.517 1.00 48.91 208 GLU A O 1
ATOM 1693 N N . ASN A 1 209 ? 20.059 7.036 -45.014 1.00 43.78 209 ASN A N 1
ATOM 1694 C CA . ASN A 1 209 ? 19.399 8.267 -45.443 1.00 43.78 209 ASN A CA 1
ATOM 1695 C C . ASN A 1 209 ? 20.100 9.534 -44.912 1.00 43.78 209 ASN A C 1
ATOM 1697 O O . ASN A 1 209 ? 20.141 10.540 -45.622 1.00 43.78 209 ASN A O 1
ATOM 1701 N N . VAL A 1 210 ? 20.731 9.475 -43.732 1.00 38.62 210 VAL A N 1
ATOM 1702 C CA . VAL A 1 210 ? 21.478 10.583 -43.100 1.00 38.62 210 VAL A CA 1
ATOM 1703 C C . VAL A 1 210 ? 22.932 10.679 -43.585 1.00 38.62 210 VAL A C 1
ATOM 1705 O O . VAL A 1 210 ? 23.486 11.779 -43.595 1.00 38.62 210 VAL A O 1
ATOM 1708 N N . LYS A 1 211 ? 23.520 9.606 -44.146 1.00 41.91 211 LYS A N 1
ATOM 1709 C CA . LYS A 1 211 ? 24.774 9.654 -44.945 1.00 41.91 211 LYS A CA 1
ATOM 1710 C C . LYS A 1 211 ? 24.754 10.728 -46.042 1.00 41.91 211 LYS A C 1
ATOM 1712 O O . LYS A 1 211 ? 25.803 11.089 -46.567 1.00 41.91 211 LYS A O 1
ATOM 1717 N N . LYS A 1 212 ? 23.571 11.221 -46.425 1.00 47.75 212 LYS A N 1
ATOM 1718 C CA . LYS A 1 212 ? 23.398 12.285 -47.417 1.00 47.75 212 LYS A CA 1
ATOM 1719 C C . LYS A 1 212 ? 23.375 13.705 -46.832 1.00 47.75 212 LYS A C 1
ATOM 1721 O O . LYS A 1 212 ? 23.333 14.631 -47.640 1.00 47.75 212 LYS A O 1
ATOM 1726 N N . SER A 1 213 ? 23.386 13.920 -45.506 1.00 42.41 213 SER A N 1
ATOM 1727 C CA . SER A 1 213 ? 23.104 15.263 -44.965 1.00 42.41 213 SER A CA 1
ATOM 1728 C C . SER A 1 213 ? 23.823 15.766 -43.701 1.00 42.41 213 SER A C 1
ATOM 1730 O O . SER A 1 213 ? 23.590 16.932 -43.397 1.00 42.41 213 SER A O 1
ATOM 1732 N N . ASP A 1 214 ? 24.664 15.027 -42.958 1.00 44.28 214 ASP A N 1
ATOM 1733 C CA . ASP A 1 214 ? 25.319 15.637 -41.770 1.00 44.28 214 ASP A CA 1
ATOM 1734 C C . ASP A 1 214 ? 26.619 14.946 -41.283 1.00 44.28 214 ASP A C 1
ATOM 1736 O O . ASP A 1 214 ? 26.610 13.771 -40.912 1.00 44.28 214 ASP A O 1
ATOM 1740 N N . ASP A 1 215 ? 27.725 15.702 -41.207 1.00 43.59 215 ASP A N 1
ATOM 1741 C CA . ASP A 1 215 ? 29.052 15.253 -40.730 1.00 43.59 215 ASP A CA 1
ATOM 1742 C C . ASP A 1 215 ? 29.093 14.993 -39.207 1.00 43.59 215 ASP A C 1
ATOM 1744 O O . ASP A 1 215 ? 29.975 14.294 -38.697 1.00 43.59 215 ASP A O 1
ATOM 1748 N N . THR A 1 216 ? 28.126 15.526 -38.454 1.00 42.81 216 THR A N 1
ATOM 1749 C CA . THR A 1 216 ? 28.109 15.461 -36.983 1.00 42.81 216 THR A CA 1
ATOM 1750 C C . THR A 1 216 ? 27.759 14.058 -36.466 1.00 42.81 216 THR A C 1
ATOM 1752 O O . THR A 1 216 ? 28.339 13.591 -35.484 1.00 42.81 216 THR A O 1
ATOM 1755 N N . LEU A 1 217 ? 26.868 13.346 -37.168 1.00 39.12 217 LEU A N 1
ATOM 1756 C CA . LEU A 1 217 ? 26.475 11.969 -36.841 1.00 39.12 217 LEU A CA 1
ATOM 1757 C C . LEU A 1 217 ? 27.581 10.967 -37.194 1.00 39.12 217 LEU A C 1
ATOM 1759 O O . LEU A 1 217 ? 27.830 10.010 -36.463 1.00 39.12 217 LEU A O 1
ATOM 1763 N N . GLN A 1 218 ? 28.282 11.214 -38.300 1.00 42.81 218 GLN A N 1
ATOM 1764 C CA . GLN A 1 218 ? 29.363 10.354 -38.769 1.00 42.81 218 GLN A CA 1
ATOM 1765 C C . GLN A 1 218 ? 30.592 10.445 -37.862 1.00 42.81 218 GLN A C 1
ATOM 1767 O O . GLN A 1 218 ? 31.263 9.443 -37.634 1.00 42.81 218 GLN A O 1
ATOM 1772 N N . LYS A 1 219 ? 30.842 11.621 -37.277 1.00 44.78 219 LYS A N 1
ATOM 1773 C CA . LYS A 1 219 ? 31.861 11.802 -36.245 1.00 44.78 219 LYS A CA 1
ATOM 1774 C C . LYS A 1 219 ? 31.518 11.044 -34.957 1.00 44.78 219 LYS A C 1
ATOM 1776 O O . LYS A 1 219 ? 32.371 10.337 -34.450 1.00 44.78 219 LYS A O 1
ATOM 1781 N N . PHE A 1 220 ? 30.269 11.092 -34.492 1.00 39.78 220 PHE A N 1
ATOM 1782 C CA . PHE A 1 220 ? 29.837 10.333 -33.309 1.00 39.78 220 PHE A CA 1
ATOM 1783 C C . PHE A 1 220 ? 29.921 8.807 -33.514 1.00 39.78 220 PHE A C 1
ATOM 1785 O O . PHE A 1 220 ? 30.430 8.097 -32.651 1.00 39.78 220 PHE A O 1
ATOM 1792 N N . LEU A 1 221 ? 29.499 8.304 -34.681 1.00 38.31 221 LEU A N 1
ATOM 1793 C CA . LEU A 1 221 ? 29.581 6.875 -35.018 1.00 38.31 221 LEU A CA 1
ATOM 1794 C C . LEU A 1 221 ? 31.027 6.389 -35.215 1.00 38.31 221 LEU A C 1
ATOM 1796 O O . LEU A 1 221 ? 31.350 5.269 -34.828 1.00 38.31 221 LEU A O 1
ATOM 1800 N N . ASN A 1 222 ? 31.905 7.220 -35.787 1.00 44.41 222 ASN A N 1
ATOM 1801 C CA . ASN A 1 222 ? 33.325 6.888 -35.945 1.00 44.41 222 ASN A CA 1
ATOM 1802 C C . ASN A 1 222 ? 34.103 6.994 -34.621 1.00 44.41 222 ASN A C 1
ATOM 1804 O O . ASN A 1 222 ? 34.988 6.178 -34.379 1.00 44.41 222 ASN A O 1
ATOM 1808 N N . ASP A 1 223 ? 33.761 7.948 -33.751 1.00 43.22 223 ASP A N 1
ATOM 1809 C CA . ASP A 1 223 ? 34.457 8.172 -32.477 1.00 43.22 223 ASP A CA 1
ATOM 1810 C C . ASP A 1 223 ? 34.109 7.110 -31.407 1.00 43.22 223 ASP A C 1
ATOM 1812 O O . ASP A 1 223 ? 34.848 6.972 -30.436 1.00 43.22 223 ASP A O 1
ATOM 1816 N N . GLN A 1 224 ? 33.024 6.340 -31.575 1.00 38.19 224 GLN A N 1
ATOM 1817 C CA . GLN A 1 224 ? 32.593 5.289 -30.631 1.00 38.19 224 GLN A CA 1
ATOM 1818 C C . GLN A 1 224 ? 32.830 3.849 -31.133 1.00 38.19 224 GLN A C 1
ATOM 1820 O O . GLN A 1 224 ? 32.741 2.905 -30.359 1.00 38.19 224 GLN A O 1
ATOM 1825 N N . LEU A 1 225 ? 33.154 3.641 -32.416 1.00 35.19 225 LEU A N 1
ATOM 1826 C CA . LEU A 1 225 ? 33.314 2.301 -33.007 1.00 35.19 225 LEU A CA 1
ATOM 1827 C C . LEU A 1 225 ? 34.610 2.196 -33.830 1.00 35.19 225 LEU A C 1
ATOM 1829 O O . LEU A 1 225 ? 34.588 1.994 -35.045 1.00 35.19 225 LEU A O 1
ATOM 1833 N N . HIS A 1 226 ? 35.773 2.302 -33.180 1.00 40.34 226 HIS A N 1
ATOM 1834 C CA . HIS A 1 226 ? 37.073 2.122 -33.840 1.00 40.34 226 HIS A CA 1
ATOM 1835 C C . HIS A 1 226 ? 37.801 0.846 -33.379 1.00 40.34 226 HIS A C 1
ATOM 1837 O O . HIS A 1 226 ? 38.625 0.881 -32.472 1.00 40.34 226 HIS A O 1
ATOM 1843 N N . TYR A 1 227 ? 37.609 -0.272 -34.093 1.00 43.38 227 TYR A N 1
ATOM 1844 C CA . TYR A 1 227 ? 38.543 -1.411 -34.047 1.00 43.38 227 TYR A CA 1
ATOM 1845 C C . TYR A 1 227 ? 38.957 -1.865 -35.458 1.00 43.38 227 TYR A C 1
ATOM 1847 O O . TYR A 1 227 ? 38.253 -2.645 -36.101 1.00 43.38 227 TYR A O 1
ATOM 1855 N N . PRO A 1 228 ? 40.126 -1.416 -35.958 1.00 37.66 228 PRO A N 1
ATOM 1856 C CA . PRO A 1 228 ? 40.670 -1.824 -37.256 1.00 37.66 228 PRO A CA 1
ATOM 1857 C C . PRO A 1 228 ? 40.944 -3.333 -37.390 1.00 37.66 228 PRO A C 1
ATOM 1859 O O . PRO A 1 228 ? 40.894 -3.848 -38.502 1.00 37.66 228 PRO A O 1
ATOM 1862 N N . PHE A 1 229 ? 41.175 -4.062 -36.289 1.00 40.19 229 PHE A N 1
ATOM 1863 C CA . PHE A 1 229 ? 41.512 -5.495 -36.341 1.00 40.19 229 PHE A CA 1
ATOM 1864 C C . PHE A 1 229 ? 40.323 -6.401 -36.719 1.00 40.19 229 PHE A C 1
ATOM 1866 O O . PHE A 1 229 ? 40.520 -7.483 -37.267 1.00 40.19 229 PHE A O 1
ATOM 1873 N N . LEU A 1 230 ? 39.082 -5.954 -36.487 1.00 37.22 230 LEU A N 1
ATOM 1874 C CA . LEU A 1 230 ? 37.881 -6.717 -36.852 1.00 37.22 230 LEU A CA 1
ATOM 1875 C C . LEU A 1 230 ? 37.638 -6.736 -38.369 1.00 37.22 230 LEU A C 1
ATOM 1877 O O . LEU A 1 230 ? 36.966 -7.633 -38.866 1.00 37.22 230 LEU A O 1
ATOM 1881 N N . LYS A 1 231 ? 38.231 -5.799 -39.125 1.00 41.34 231 LYS A N 1
ATOM 1882 C CA . LYS A 1 231 ? 38.168 -5.793 -40.597 1.00 41.34 231 LYS A CA 1
ATOM 1883 C C . LYS A 1 231 ? 39.029 -6.875 -41.257 1.00 41.34 231 LYS A C 1
ATOM 1885 O O . LYS A 1 231 ? 38.816 -7.156 -42.432 1.00 41.34 231 LYS A O 1
ATOM 1890 N N . GLU A 1 232 ? 39.968 -7.487 -40.534 1.00 39.38 232 GLU A N 1
ATOM 1891 C CA . GLU A 1 232 ? 40.830 -8.561 -41.058 1.00 39.38 232 GLU A CA 1
ATOM 1892 C C . GLU A 1 232 ? 40.342 -9.971 -40.679 1.00 39.38 232 GLU A C 1
ATOM 1894 O O . GLU A 1 232 ? 40.838 -10.971 -41.201 1.00 39.38 232 GLU A O 1
ATOM 1899 N N . LEU A 1 233 ? 39.330 -10.078 -39.813 1.00 40.38 233 LEU A N 1
ATOM 1900 C CA . LEU A 1 233 ? 38.733 -11.348 -39.407 1.00 40.38 233 LEU A CA 1
ATOM 1901 C C . LEU A 1 233 ? 37.636 -11.760 -40.392 1.00 40.38 233 LEU A C 1
ATOM 1903 O O . LEU A 1 233 ? 36.446 -11.601 -40.133 1.00 40.38 233 LEU A O 1
ATOM 1907 N N . ASN A 1 234 ? 38.031 -12.333 -41.531 1.00 44.41 234 ASN A N 1
ATOM 1908 C CA . ASN A 1 234 ? 37.076 -13.046 -42.376 1.00 44.41 234 ASN A CA 1
ATOM 1909 C C . ASN A 1 234 ? 36.708 -14.386 -41.706 1.00 44.41 234 ASN A C 1
ATOM 1911 O O . ASN A 1 234 ? 37.334 -15.418 -41.939 1.00 44.41 234 ASN A O 1
ATOM 1915 N N . LEU A 1 235 ? 35.720 -14.342 -40.805 1.00 45.91 235 LEU A N 1
ATOM 1916 C CA . LEU A 1 235 ? 35.226 -15.492 -40.033 1.00 45.91 235 LEU A CA 1
ATOM 1917 C C . LEU A 1 235 ? 34.434 -16.487 -40.890 1.00 45.91 235 LEU A C 1
ATOM 1919 O O . LEU A 1 235 ? 34.188 -17.611 -40.453 1.00 45.91 235 LEU A O 1
ATOM 1923 N N . ASN A 1 236 ? 34.044 -16.096 -42.102 1.00 43.03 236 ASN A N 1
ATOM 1924 C CA . ASN A 1 236 ? 33.168 -16.882 -42.967 1.00 43.03 236 ASN A CA 1
ATOM 1925 C C . ASN A 1 236 ? 33.850 -18.127 -43.557 1.00 43.03 236 ASN A C 1
ATOM 1927 O O . ASN A 1 236 ? 33.151 -19.081 -43.881 1.00 43.03 236 ASN A O 1
ATOM 1931 N N . ASP A 1 237 ? 35.186 -18.154 -43.605 1.00 42.22 237 ASP A N 1
ATOM 1932 C CA . ASP A 1 237 ? 35.969 -19.249 -44.202 1.00 42.22 237 ASP A CA 1
ATOM 1933 C C . ASP A 1 237 ? 36.594 -20.206 -43.165 1.00 42.22 237 ASP A C 1
ATOM 1935 O O . ASP A 1 237 ? 37.402 -21.062 -43.518 1.00 42.22 237 ASP A O 1
ATOM 1939 N N . LEU A 1 238 ? 36.252 -20.056 -41.880 1.00 44.16 238 LEU A N 1
ATOM 1940 C CA . LEU A 1 238 ? 36.786 -20.872 -40.784 1.00 44.16 238 LEU A CA 1
ATOM 1941 C C . LEU A 1 238 ? 35.760 -21.902 -40.314 1.00 44.16 238 LEU A C 1
ATOM 1943 O O . LEU A 1 238 ? 34.571 -21.593 -40.197 1.00 44.16 238 LEU A O 1
ATOM 1947 N N . THR A 1 239 ? 36.228 -23.105 -39.989 1.00 55.09 239 THR A N 1
ATOM 1948 C CA . THR A 1 239 ? 35.416 -24.102 -39.279 1.00 55.09 239 THR A CA 1
ATOM 1949 C C . THR A 1 239 ? 35.144 -23.650 -37.842 1.00 55.09 239 THR A C 1
ATOM 1951 O O . THR A 1 239 ? 35.885 -22.838 -37.282 1.00 55.09 239 THR A O 1
ATOM 1954 N N . ASP A 1 240 ? 34.092 -24.173 -37.210 1.00 44.25 240 ASP A N 1
ATOM 1955 C CA . ASP A 1 240 ? 33.700 -23.739 -35.861 1.00 44.25 240 ASP A CA 1
ATOM 1956 C C . ASP A 1 240 ? 34.811 -23.968 -34.824 1.00 44.25 240 ASP A C 1
ATOM 1958 O O . ASP A 1 240 ? 35.018 -23.131 -33.948 1.00 44.25 240 ASP A O 1
ATOM 1962 N N . LEU A 1 241 ? 35.616 -25.023 -34.985 1.00 45.09 241 LEU A N 1
ATOM 1963 C CA . LEU A 1 241 ? 36.777 -25.283 -34.131 1.00 45.09 241 LEU A CA 1
ATOM 1964 C C . LEU A 1 241 ? 37.898 -24.241 -34.323 1.00 45.09 241 LEU A C 1
ATOM 1966 O O . LEU A 1 241 ? 38.482 -23.774 -33.350 1.00 45.09 241 LEU A O 1
ATOM 1970 N N . GLU A 1 242 ? 38.166 -23.826 -35.565 1.00 47.75 242 GLU A N 1
ATOM 1971 C CA . GLU A 1 242 ? 39.175 -22.800 -35.881 1.00 47.75 242 GLU A CA 1
ATOM 1972 C C . GLU A 1 242 ? 38.731 -21.401 -35.434 1.00 47.75 242 GLU A C 1
ATOM 1974 O O . GLU A 1 242 ? 39.563 -20.573 -35.050 1.00 47.75 242 GLU A O 1
ATOM 1979 N N . ARG A 1 243 ? 37.417 -21.133 -35.450 1.00 49.72 243 ARG A N 1
ATOM 1980 C CA . ARG A 1 243 ? 36.834 -19.924 -34.848 1.00 49.72 243 ARG A CA 1
ATOM 1981 C C . ARG A 1 243 ? 37.051 -19.926 -33.338 1.00 49.72 243 ARG A C 1
ATOM 1983 O O . ARG A 1 243 ? 37.492 -18.914 -32.802 1.00 49.72 243 ARG A O 1
ATOM 1990 N N . ILE A 1 244 ? 36.811 -21.059 -32.676 1.00 47.41 244 ILE A N 1
ATOM 1991 C CA . ILE A 1 244 ? 37.007 -21.231 -31.230 1.00 47.41 244 ILE A CA 1
ATOM 1992 C C . ILE A 1 244 ? 38.486 -21.070 -30.845 1.00 47.41 244 ILE A C 1
ATOM 1994 O O . ILE A 1 244 ? 38.792 -20.329 -29.912 1.00 47.41 244 ILE A O 1
ATOM 1998 N N . GLU A 1 245 ? 39.423 -21.680 -31.574 1.00 49.50 245 GLU A N 1
ATOM 1999 C CA . GLU A 1 245 ? 40.862 -21.545 -31.293 1.00 49.50 245 GLU A CA 1
ATOM 2000 C C . GLU A 1 245 ? 41.377 -20.115 -31.505 1.00 49.50 245 GLU A C 1
ATOM 2002 O O . GLU A 1 245 ? 42.129 -19.604 -30.671 1.00 49.50 245 GLU A O 1
ATOM 2007 N N . LYS A 1 246 ? 40.936 -19.425 -32.566 1.00 50.03 246 LYS A N 1
ATOM 2008 C CA . LYS A 1 246 ? 41.283 -18.009 -32.781 1.00 50.03 246 LYS A CA 1
ATOM 2009 C C . LYS A 1 246 ? 40.669 -17.092 -31.726 1.00 50.03 246 LYS A C 1
ATOM 2011 O O . LYS A 1 246 ? 41.342 -16.170 -31.273 1.00 50.03 246 LYS A O 1
ATOM 2016 N N . LEU A 1 247 ? 39.429 -17.347 -31.306 1.00 48.75 247 LEU A N 1
ATOM 2017 C CA . LEU A 1 247 ? 38.782 -16.603 -30.221 1.00 48.75 247 LEU A CA 1
ATOM 2018 C C . LEU A 1 247 ? 39.509 -16.815 -28.887 1.00 48.75 247 LEU A C 1
ATOM 2020 O O . LEU A 1 247 ? 39.734 -15.848 -28.163 1.00 48.75 247 LEU A O 1
ATOM 2024 N N . ASN A 1 248 ? 39.963 -18.035 -28.599 1.00 47.44 248 ASN A N 1
ATOM 2025 C CA . ASN A 1 248 ? 40.739 -18.336 -27.395 1.00 47.44 248 ASN A CA 1
ATOM 2026 C C . ASN A 1 248 ? 42.135 -17.690 -27.417 1.00 47.44 248 ASN A C 1
ATOM 2028 O O . ASN A 1 248 ? 42.557 -17.138 -26.406 1.00 47.44 248 ASN A O 1
ATOM 2032 N N . GLN A 1 249 ? 42.814 -17.642 -28.570 1.00 50.34 249 GLN A N 1
ATOM 2033 C CA . GLN A 1 249 ? 44.076 -16.898 -28.715 1.00 50.34 249 GLN A CA 1
ATOM 2034 C C . GLN A 1 249 ? 43.899 -15.387 -28.494 1.00 50.34 249 GLN A C 1
ATOM 2036 O O . GLN A 1 249 ? 44.764 -14.745 -27.900 1.00 50.34 249 GLN A O 1
ATOM 2041 N N . ILE A 1 250 ? 42.773 -14.810 -28.927 1.00 46.62 250 ILE A N 1
ATOM 2042 C CA . ILE A 1 250 ? 42.437 -13.397 -28.681 1.00 46.62 250 ILE A CA 1
ATOM 2043 C C . ILE A 1 250 ? 42.183 -13.152 -27.186 1.00 46.62 250 ILE A C 1
ATOM 2045 O O . ILE A 1 250 ? 42.627 -12.138 -26.641 1.00 46.62 250 ILE A O 1
ATOM 2049 N N . VAL A 1 251 ? 41.523 -14.094 -26.505 1.00 45.09 251 VAL A N 1
ATOM 2050 C CA . VAL A 1 251 ? 41.292 -14.038 -25.056 1.00 45.09 251 VAL A CA 1
ATOM 2051 C C . VAL A 1 251 ? 42.612 -14.148 -24.282 1.00 45.09 251 VAL A C 1
ATOM 2053 O O . VAL A 1 251 ? 42.848 -13.318 -23.407 1.00 45.09 251 VAL A O 1
ATOM 2056 N N . ASP A 1 252 ? 43.517 -15.060 -24.640 1.00 42.66 252 ASP A N 1
ATOM 2057 C CA . ASP A 1 252 ? 44.799 -15.234 -23.936 1.00 42.66 252 ASP A CA 1
ATOM 2058 C C . ASP A 1 252 ? 45.755 -14.043 -24.109 1.00 42.66 252 ASP A C 1
ATOM 2060 O O . ASP A 1 252 ? 46.421 -13.634 -23.156 1.00 42.66 252 ASP A O 1
ATOM 2064 N N . VAL A 1 253 ? 45.773 -13.403 -25.283 1.00 41.78 253 VAL A N 1
ATOM 2065 C CA . VAL A 1 253 ? 46.551 -12.169 -25.508 1.00 41.78 253 VAL A CA 1
ATOM 2066 C C . VAL A 1 253 ? 45.982 -10.983 -24.705 1.00 41.78 253 VAL A C 1
ATOM 2068 O O . VAL A 1 253 ? 46.724 -10.074 -24.325 1.00 41.78 253 VAL A O 1
ATOM 2071 N N . SER A 1 254 ? 44.684 -10.998 -24.381 1.00 45.31 254 SER A N 1
ATOM 2072 C CA . SER A 1 254 ? 43.995 -9.911 -23.665 1.00 45.31 254 SER A CA 1
ATOM 2073 C C . SER A 1 254 ? 44.152 -9.934 -22.135 1.00 45.31 254 SER A C 1
ATOM 2075 O O . SER A 1 254 ? 43.929 -8.913 -21.485 1.00 45.31 254 SER A O 1
ATOM 2077 N N . ILE A 1 255 ? 44.607 -11.049 -21.547 1.00 41.59 255 ILE A N 1
ATOM 2078 C CA . ILE A 1 255 ? 44.811 -11.205 -20.089 1.00 41.59 255 ILE A CA 1
ATOM 2079 C C . ILE A 1 255 ? 46.011 -10.377 -19.574 1.00 41.59 255 ILE A C 1
ATOM 2081 O O . ILE A 1 255 ? 46.139 -10.135 -18.373 1.00 41.59 255 ILE A O 1
ATOM 2085 N N . HIS A 1 256 ? 46.880 -9.884 -20.461 1.00 43.56 256 HIS A N 1
ATOM 2086 C CA . HIS A 1 256 ? 48.114 -9.177 -20.088 1.00 43.56 256 HIS A CA 1
ATOM 2087 C C . HIS A 1 256 ? 48.142 -7.674 -20.421 1.00 43.56 256 HIS A C 1
ATOM 2089 O O . HIS A 1 256 ? 49.177 -7.035 -20.235 1.00 43.56 256 HIS A O 1
ATOM 2095 N N . GLY A 1 257 ? 47.026 -7.081 -20.862 1.00 42.31 257 GLY A N 1
ATOM 2096 C CA . GLY A 1 257 ? 46.940 -5.650 -21.186 1.00 42.31 257 GLY A CA 1
ATOM 2097 C C . GLY A 1 257 ? 45.802 -4.920 -20.467 1.00 42.31 257 GLY A C 1
ATOM 2098 O O . GLY A 1 257 ? 44.693 -5.433 -20.349 1.00 42.31 257 GLY A O 1
ATOM 2099 N N . THR A 1 258 ? 46.057 -3.692 -20.012 1.00 42.84 258 THR A N 1
ATOM 2100 C CA . THR A 1 258 ? 45.029 -2.768 -19.505 1.00 42.84 258 THR A CA 1
ATOM 2101 C C . THR A 1 258 ? 44.216 -2.188 -20.666 1.00 42.84 258 THR A C 1
ATOM 2103 O O . THR A 1 258 ? 44.719 -1.321 -21.377 1.00 42.84 258 THR A O 1
ATOM 2106 N N . TYR A 1 259 ? 42.970 -2.640 -20.839 1.00 45.44 259 TYR A N 1
ATOM 2107 C CA . TYR A 1 259 ? 42.010 -2.092 -21.809 1.00 45.44 259 TYR A CA 1
ATOM 2108 C C . TYR A 1 259 ? 40.648 -1.754 -21.179 1.00 45.44 259 TYR A C 1
ATOM 2110 O O . TYR A 1 259 ? 40.294 -2.261 -20.107 1.00 45.44 259 TYR A O 1
ATOM 2118 N N . ASP A 1 260 ? 39.931 -0.867 -21.878 1.00 50.53 260 ASP A N 1
ATOM 2119 C CA . ASP A 1 260 ? 38.690 -0.184 -21.495 1.00 50.53 260 ASP A CA 1
ATOM 2120 C C . ASP A 1 260 ? 37.469 -1.122 -21.354 1.00 50.53 260 ASP A C 1
ATOM 2122 O O . ASP A 1 260 ? 37.426 -2.240 -21.878 1.00 50.53 260 ASP A O 1
ATOM 2126 N N . SER A 1 261 ? 36.478 -0.640 -20.608 1.00 44.62 261 SER A N 1
ATOM 2127 C CA . SER A 1 261 ? 35.219 -1.269 -20.195 1.00 44.62 261 SER A CA 1
ATOM 2128 C C . SER A 1 261 ? 34.419 -1.942 -21.323 1.00 44.62 261 SER A C 1
ATOM 2130 O O . SER A 1 261 ? 33.797 -2.981 -21.096 1.00 44.62 261 SER A O 1
ATOM 2132 N N . GLU A 1 262 ? 34.505 -1.442 -22.553 1.00 42.72 262 GLU A N 1
ATOM 2133 C CA . GLU A 1 262 ? 33.779 -1.969 -23.715 1.00 42.72 262 GLU A CA 1
ATOM 2134 C C . GLU A 1 262 ? 34.353 -3.295 -24.239 1.00 42.72 262 GLU A C 1
ATOM 2136 O O . GLU A 1 262 ? 33.599 -4.212 -24.572 1.00 42.72 262 GLU A O 1
ATOM 2141 N N . LEU A 1 263 ? 35.682 -3.474 -24.214 1.00 41.03 263 LEU A N 1
ATOM 2142 C CA . LEU A 1 263 ? 36.319 -4.738 -24.607 1.00 41.03 263 LEU A CA 1
ATOM 2143 C C . LEU A 1 263 ? 36.041 -5.839 -23.569 1.00 41.03 263 LEU A C 1
ATOM 2145 O O . LEU A 1 263 ? 35.862 -7.006 -23.920 1.00 41.03 263 LEU A O 1
ATOM 2149 N N . LYS A 1 264 ? 35.920 -5.467 -22.286 1.00 49.00 264 LYS A N 1
ATOM 2150 C CA . LYS A 1 264 ? 35.474 -6.379 -21.218 1.00 49.00 264 LYS A CA 1
ATOM 2151 C C . LYS A 1 264 ? 34.020 -6.815 -21.410 1.00 49.00 264 LYS A C 1
ATOM 2153 O O . LYS A 1 264 ? 33.711 -7.981 -21.160 1.00 49.00 264 LYS A O 1
ATOM 2158 N N . ASN A 1 265 ? 33.155 -5.921 -21.889 1.00 45.62 265 ASN A N 1
ATOM 2159 C CA . ASN A 1 265 ? 31.765 -6.238 -22.215 1.00 45.62 265 ASN A CA 1
ATOM 2160 C C . ASN A 1 265 ? 31.654 -7.139 -23.451 1.00 45.62 265 ASN A C 1
ATOM 2162 O O . ASN A 1 265 ? 30.891 -8.102 -23.419 1.00 45.62 265 ASN A O 1
ATOM 2166 N N . LEU A 1 266 ? 32.479 -6.922 -24.479 1.00 40.47 266 LEU A N 1
ATOM 2167 C CA . LEU A 1 266 ? 32.547 -7.801 -25.649 1.00 40.47 266 LEU A CA 1
ATOM 2168 C C . LEU A 1 266 ? 33.066 -9.203 -25.283 1.00 40.47 266 LEU A C 1
ATOM 2170 O O . LEU A 1 266 ? 32.493 -10.202 -25.706 1.00 40.47 266 LEU A O 1
ATOM 2174 N N . ILE A 1 267 ? 34.091 -9.300 -24.427 1.00 45.34 267 ILE A N 1
ATOM 2175 C CA . ILE A 1 267 ? 34.584 -10.583 -23.896 1.00 45.34 267 ILE A CA 1
ATOM 2176 C C . ILE A 1 267 ? 33.513 -11.270 -23.029 1.00 45.34 267 ILE A C 1
ATOM 2178 O O . ILE A 1 267 ? 33.374 -12.491 -23.094 1.00 45.34 267 ILE A O 1
ATOM 2182 N N . LYS A 1 268 ? 32.722 -10.521 -22.245 1.00 49.53 268 LYS A N 1
ATOM 2183 C CA . LYS A 1 268 ? 31.567 -11.061 -21.501 1.00 49.53 268 LYS A CA 1
ATOM 2184 C C . LYS A 1 268 ? 30.480 -11.597 -22.437 1.00 49.53 268 LYS A C 1
ATOM 2186 O O . LYS A 1 268 ? 29.992 -12.699 -22.207 1.00 49.53 268 LYS A O 1
ATOM 2191 N N . LEU A 1 269 ? 30.142 -10.860 -23.494 1.00 41.97 269 LEU A N 1
ATOM 2192 C CA . LEU A 1 269 ? 29.172 -11.265 -24.518 1.00 41.97 269 LEU A CA 1
ATOM 2193 C C . LEU A 1 269 ? 29.635 -12.512 -25.278 1.00 41.97 269 LEU A C 1
ATOM 2195 O O . LEU A 1 269 ? 28.863 -13.450 -25.433 1.00 41.97 269 LEU A O 1
ATOM 2199 N N . LEU A 1 270 ? 30.912 -12.579 -25.655 1.00 39.28 270 LEU A N 1
ATOM 2200 C CA . LEU A 1 270 ? 31.496 -13.746 -26.320 1.00 39.28 270 LEU A CA 1
ATOM 2201 C C . LEU A 1 270 ? 31.569 -14.965 -25.392 1.00 39.28 270 LEU A C 1
ATOM 2203 O O . LEU A 1 270 ? 31.316 -16.078 -25.838 1.00 39.28 270 LEU A O 1
ATOM 2207 N N . LYS A 1 271 ? 31.837 -14.778 -24.091 1.00 45.06 271 LYS A N 1
ATOM 2208 C CA . LYS A 1 271 ? 31.741 -15.849 -23.082 1.00 45.06 271 LYS A CA 1
ATOM 2209 C C . LYS A 1 271 ? 30.302 -16.326 -22.873 1.00 45.06 271 LYS A C 1
ATOM 2211 O O . LYS A 1 271 ? 30.100 -17.516 -22.651 1.00 45.06 271 LYS A O 1
ATOM 2216 N N . ARG A 1 272 ? 29.318 -15.426 -22.954 1.00 43.91 272 ARG A N 1
ATOM 2217 C CA . ARG A 1 272 ? 27.884 -15.752 -22.885 1.00 43.91 272 ARG A CA 1
ATOM 2218 C C . ARG A 1 272 ? 27.445 -16.553 -24.116 1.00 43.91 272 ARG A C 1
ATOM 2220 O O . ARG A 1 272 ? 26.831 -17.597 -23.955 1.00 43.91 272 ARG A O 1
ATOM 2227 N N . TYR A 1 273 ? 27.895 -16.152 -25.303 1.00 36.72 273 TYR A N 1
ATOM 2228 C CA . TYR A 1 273 ? 27.658 -16.871 -26.558 1.00 36.72 273 TYR A CA 1
ATOM 2229 C C . TYR A 1 273 ? 28.340 -18.256 -26.581 1.00 36.72 273 TYR A C 1
ATOM 2231 O O . TYR A 1 273 ? 27.749 -19.241 -27.009 1.00 36.72 273 TYR A O 1
ATOM 2239 N N . ASN A 1 274 ? 29.556 -18.374 -26.028 1.00 39.75 274 ASN A N 1
ATOM 2240 C CA . ASN A 1 274 ? 30.243 -19.667 -25.876 1.00 39.75 274 ASN A CA 1
ATOM 2241 C C . ASN A 1 274 ? 29.538 -20.606 -24.874 1.00 39.75 274 ASN A C 1
ATOM 2243 O O . ASN A 1 274 ? 29.613 -21.823 -25.026 1.00 39.75 274 ASN A O 1
ATOM 2247 N N . ARG A 1 275 ? 28.847 -20.066 -23.857 1.00 44.56 275 ARG A N 1
ATOM 2248 C CA . ARG A 1 275 ? 28.064 -20.854 -22.884 1.00 44.56 275 ARG A CA 1
ATOM 2249 C C . ARG A 1 275 ? 26.783 -21.436 -23.482 1.00 44.56 275 ARG A C 1
ATOM 2251 O O . ARG A 1 275 ? 26.374 -22.503 -23.048 1.00 44.56 275 ARG A O 1
ATOM 2258 N N . GLU A 1 276 ? 26.186 -20.791 -24.483 1.00 45.44 276 GLU A N 1
ATOM 2259 C CA . GLU A 1 276 ? 25.007 -21.328 -25.183 1.00 45.44 276 GLU A CA 1
ATOM 2260 C C . GLU A 1 276 ? 25.356 -22.496 -26.121 1.00 45.44 276 GLU A C 1
ATOM 2262 O O . GLU A 1 276 ? 24.531 -23.382 -26.341 1.00 45.44 276 GLU A O 1
ATOM 2267 N N . ILE A 1 277 ? 26.599 -22.552 -26.616 1.00 35.75 277 ILE A N 1
ATOM 2268 C CA . ILE A 1 277 ? 27.107 -23.660 -27.445 1.00 35.75 277 ILE A CA 1
ATOM 2269 C C . ILE A 1 277 ? 27.623 -24.825 -26.577 1.00 35.75 277 ILE A C 1
ATOM 2271 O O . ILE A 1 277 ? 27.533 -25.984 -26.979 1.00 35.75 277 ILE A O 1
ATOM 2275 N N . LEU A 1 278 ? 28.105 -24.548 -25.361 1.00 35.69 278 LEU A N 1
ATOM 2276 C CA . LEU A 1 278 ? 28.576 -25.547 -24.393 1.00 35.69 278 LEU A CA 1
ATOM 2277 C C . LEU A 1 278 ? 27.456 -26.014 -23.446 1.00 35.69 278 LEU A C 1
ATOM 2279 O O . LEU A 1 278 ? 27.595 -25.997 -22.224 1.00 35.69 278 LEU A O 1
ATOM 2283 N N . ASN A 1 279 ? 26.350 -26.489 -24.015 1.00 42.19 279 ASN A N 1
ATOM 2284 C CA . ASN A 1 279 ? 25.485 -27.426 -23.306 1.00 42.19 279 ASN A CA 1
ATOM 2285 C C . ASN A 1 279 ? 26.134 -28.816 -23.375 1.00 42.19 279 ASN A C 1
ATOM 2287 O O . ASN A 1 279 ? 26.288 -29.359 -24.464 1.00 42.19 279 ASN A O 1
ATOM 2291 N N . HIS A 1 280 ? 26.473 -29.366 -22.202 1.00 38.53 280 HIS A N 1
ATOM 2292 C CA . HIS A 1 280 ? 27.228 -30.606 -21.936 1.00 38.53 280 HIS A CA 1
ATOM 2293 C C . HIS A 1 280 ? 28.741 -30.423 -21.728 1.00 38.53 280 HIS A C 1
ATOM 2295 O O . HIS A 1 280 ? 29.553 -30.852 -22.535 1.00 38.53 280 HIS A O 1
ATOM 2301 N N . ASP A 1 281 ? 29.148 -29.803 -20.619 1.00 34.00 281 ASP A N 1
ATOM 2302 C CA . ASP A 1 281 ? 29.690 -30.561 -19.480 1.00 34.00 281 ASP A CA 1
ATOM 2303 C C . ASP A 1 281 ? 30.164 -29.637 -18.344 1.00 34.00 281 ASP A C 1
ATOM 2305 O O . ASP A 1 281 ? 30.686 -28.542 -18.538 1.00 34.00 281 ASP A O 1
ATOM 2309 N N . LEU A 1 282 ? 29.915 -30.124 -17.131 1.00 42.94 282 LEU A N 1
ATOM 2310 C CA . LEU A 1 282 ? 30.088 -29.512 -15.816 1.00 42.94 282 LEU A CA 1
ATOM 2311 C C . LEU A 1 282 ? 31.469 -28.862 -15.589 1.00 42.94 282 LEU A C 1
ATOM 2313 O O . LEU A 1 282 ? 32.459 -29.552 -15.347 1.00 42.94 282 LEU A O 1
ATOM 2317 N N . ILE A 1 283 ? 31.501 -27.530 -15.503 1.00 35.16 283 ILE A N 1
ATOM 2318 C CA . ILE A 1 283 ? 32.443 -26.819 -14.627 1.00 35.16 283 ILE A CA 1
ATOM 2319 C C . ILE A 1 283 ? 31.636 -26.411 -13.389 1.00 35.16 283 ILE A C 1
ATOM 2321 O O . ILE A 1 283 ? 30.575 -25.806 -13.558 1.00 35.16 283 ILE A O 1
ATOM 2325 N N . PRO A 1 284 ? 32.073 -26.735 -12.159 1.00 38.12 284 PRO A N 1
ATOM 2326 C CA . PRO A 1 284 ? 31.369 -26.290 -10.969 1.00 38.12 284 PRO A CA 1
ATOM 2327 C C . PRO A 1 284 ? 31.492 -24.767 -10.892 1.00 38.12 284 PRO A C 1
ATOM 2329 O O . PRO A 1 284 ? 32.568 -24.240 -10.605 1.00 38.12 284 PRO A O 1
ATOM 2332 N N . LEU A 1 285 ? 30.400 -24.064 -11.201 1.00 48.72 285 LEU A N 1
ATOM 2333 C CA . LEU A 1 285 ? 30.261 -22.651 -10.870 1.00 48.72 285 LEU A CA 1
ATOM 2334 C C . LEU A 1 285 ? 30.465 -22.522 -9.363 1.00 48.72 285 LEU A C 1
ATOM 2336 O O . LEU A 1 285 ? 29.957 -23.345 -8.594 1.00 48.72 285 LEU A O 1
ATOM 2340 N N . SER A 1 286 ? 31.216 -21.510 -8.933 1.00 58.81 286 SER A N 1
ATOM 2341 C CA . SER A 1 286 ? 31.193 -21.168 -7.514 1.00 58.81 286 SER A CA 1
ATOM 2342 C C . SER A 1 286 ? 29.754 -20.825 -7.116 1.00 58.81 286 SER A C 1
ATOM 2344 O O . SER A 1 286 ? 28.986 -20.317 -7.932 1.00 58.81 286 SER A O 1
ATOM 2346 N N . GLU A 1 287 ? 29.381 -21.101 -5.867 1.00 52.75 287 GLU A N 1
ATOM 2347 C CA . GLU A 1 287 ? 28.037 -20.845 -5.326 1.00 52.75 287 GLU A CA 1
ATOM 2348 C C . GLU A 1 287 ? 27.533 -19.426 -5.668 1.00 52.75 287 GLU A C 1
ATOM 2350 O O . GLU A 1 287 ? 26.405 -19.215 -6.106 1.00 52.75 287 GLU A O 1
ATOM 2355 N N . ARG A 1 288 ? 28.466 -18.470 -5.635 1.00 52.91 288 ARG A N 1
ATOM 2356 C CA . ARG A 1 288 ? 28.298 -17.064 -6.005 1.00 52.91 288 ARG A CA 1
ATOM 2357 C C . ARG A 1 288 ? 28.018 -16.820 -7.492 1.00 52.91 288 ARG A C 1
ATOM 2359 O O . ARG A 1 288 ? 27.192 -15.977 -7.820 1.00 52.91 288 ARG A O 1
ATOM 2366 N N . GLU A 1 289 ? 28.690 -17.528 -8.397 1.00 58.72 289 GLU A N 1
ATOM 2367 C CA . GLU A 1 289 ? 28.454 -17.419 -9.846 1.00 58.72 289 GLU A CA 1
ATOM 2368 C C . GLU A 1 289 ? 27.164 -18.129 -10.272 1.00 58.72 289 GLU A C 1
ATOM 2370 O O . GLU A 1 289 ? 26.561 -17.757 -11.277 1.00 58.72 289 GLU A O 1
ATOM 2375 N N . PHE A 1 290 ? 26.737 -19.142 -9.514 1.00 56.53 290 PHE A N 1
ATOM 2376 C CA . PHE A 1 290 ? 25.473 -19.836 -9.735 1.00 56.53 290 PHE A CA 1
ATOM 2377 C C . PHE A 1 290 ? 24.276 -18.986 -9.295 1.00 56.53 290 PHE A C 1
ATOM 2379 O O . PHE A 1 290 ? 23.305 -18.882 -10.038 1.00 56.53 290 PHE A O 1
ATOM 2386 N N . LEU A 1 291 ? 24.376 -18.304 -8.152 1.00 54.25 291 LEU A N 1
ATOM 2387 C CA . LEU A 1 291 ? 23.388 -17.316 -7.710 1.00 54.25 291 LEU A CA 1
ATOM 2388 C C . LEU A 1 291 ? 23.310 -16.103 -8.639 1.00 54.25 291 LEU A C 1
ATOM 2390 O O . LEU A 1 291 ? 22.210 -15.726 -9.024 1.00 54.25 291 LEU A O 1
ATOM 2394 N N . ASP A 1 292 ? 24.447 -15.533 -9.054 1.00 59.38 292 ASP A N 1
ATOM 2395 C CA . ASP A 1 292 ? 24.477 -14.464 -10.068 1.00 59.38 292 ASP A CA 1
ATOM 2396 C C . ASP A 1 292 ? 23.795 -14.935 -11.360 1.00 59.38 292 ASP A C 1
ATOM 2398 O O . ASP A 1 292 ? 22.933 -14.250 -11.899 1.00 59.38 292 ASP A O 1
ATOM 2402 N N . TYR A 1 293 ? 24.077 -16.157 -11.817 1.00 61.44 293 TYR A N 1
ATOM 2403 C CA . TYR A 1 293 ? 23.419 -16.747 -12.983 1.00 61.44 293 TYR A CA 1
ATOM 2404 C C . TYR A 1 293 ? 21.903 -16.950 -12.798 1.00 61.44 293 TYR A C 1
ATOM 2406 O O . TYR A 1 293 ? 21.131 -16.612 -13.694 1.00 61.44 293 TYR A O 1
ATOM 2414 N N . LEU A 1 294 ? 21.455 -17.464 -11.649 1.00 56.50 294 LEU A N 1
ATOM 2415 C CA . LEU A 1 294 ? 20.033 -17.680 -11.356 1.00 56.50 294 LEU A CA 1
ATOM 2416 C C . LEU A 1 294 ? 19.258 -16.365 -11.213 1.00 56.50 294 LEU A C 1
ATOM 2418 O O . LEU A 1 294 ? 18.117 -16.276 -11.662 1.00 56.50 294 LEU A O 1
ATOM 2422 N N . MET A 1 295 ? 19.893 -15.349 -10.627 1.00 57.47 295 MET A N 1
ATOM 2423 C CA . MET A 1 295 ? 19.321 -14.023 -10.397 1.00 57.47 295 MET A CA 1
ATOM 2424 C C . MET A 1 295 ? 19.492 -13.083 -11.595 1.00 57.47 295 MET A C 1
ATOM 2426 O O . MET A 1 295 ? 18.959 -11.991 -11.558 1.00 57.47 295 MET A O 1
ATOM 2430 N N . THR A 1 296 ? 20.222 -13.450 -12.655 1.00 59.19 296 THR A N 1
ATOM 2431 C CA . THR A 1 296 ? 20.371 -12.612 -13.868 1.00 59.19 296 THR A CA 1
ATOM 2432 C C . THR A 1 296 ? 19.864 -13.280 -15.148 1.00 59.19 296 THR A C 1
ATOM 2434 O O . THR A 1 296 ? 19.870 -12.650 -16.209 1.00 59.19 296 THR A O 1
ATOM 2437 N N . GLY A 1 297 ? 19.461 -14.558 -15.084 1.00 50.91 297 GLY A N 1
ATOM 2438 C CA . GLY A 1 297 ? 19.551 -15.435 -16.251 1.00 50.91 297 GLY A CA 1
ATOM 2439 C C . GLY A 1 297 ? 18.315 -16.193 -16.728 1.00 50.91 297 GLY A C 1
ATOM 2440 O O . GLY A 1 297 ? 18.407 -16.708 -17.837 1.00 50.91 297 GLY A O 1
ATOM 2441 N N . ASN A 1 298 ? 17.190 -16.318 -16.009 1.00 52.25 298 ASN A N 1
ATOM 2442 C CA . ASN A 1 298 ? 16.016 -16.989 -16.603 1.00 52.25 298 ASN A CA 1
ATOM 2443 C C . ASN A 1 298 ? 14.707 -16.831 -15.810 1.00 52.25 298 ASN A C 1
ATOM 2445 O O . ASN A 1 298 ? 14.504 -17.506 -14.799 1.00 52.25 298 ASN A O 1
ATOM 2449 N N . ILE A 1 299 ? 13.746 -16.082 -16.364 1.00 52.34 299 ILE A N 1
ATOM 2450 C CA . ILE A 1 299 ? 12.327 -16.124 -15.948 1.00 52.34 299 ILE A CA 1
ATOM 2451 C C . ILE A 1 299 ? 11.769 -17.564 -16.055 1.00 52.34 299 ILE A C 1
ATOM 2453 O O . ILE A 1 299 ? 10.849 -17.943 -15.334 1.00 52.34 299 ILE A O 1
ATOM 2457 N N . HIS 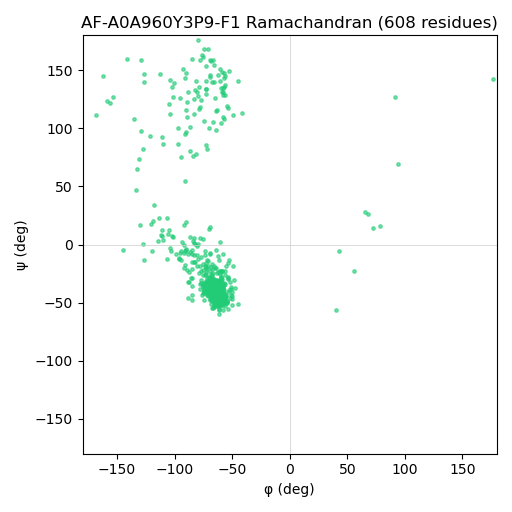A 1 300 ? 12.372 -18.423 -16.882 1.00 52.12 300 HIS A N 1
ATOM 2458 C CA . HIS A 1 300 ? 11.958 -19.819 -17.051 1.00 52.12 300 HIS A CA 1
ATOM 2459 C C . HIS A 1 300 ? 12.381 -20.772 -15.914 1.00 52.12 300 HIS A C 1
ATOM 2461 O O . HIS A 1 300 ? 11.873 -21.891 -15.859 1.00 52.12 300 HIS A O 1
ATOM 2467 N N . ASN A 1 301 ? 13.249 -20.349 -14.982 1.00 68.56 301 ASN A N 1
ATOM 2468 C CA . ASN A 1 301 ? 13.762 -21.200 -13.893 1.00 68.56 301 ASN A CA 1
ATOM 2469 C C . ASN A 1 301 ? 13.401 -20.697 -12.483 1.00 68.56 301 ASN A C 1
ATOM 2471 O O . ASN A 1 301 ? 14.010 -21.126 -11.506 1.00 68.56 301 ASN A O 1
ATOM 2475 N N . LEU A 1 302 ? 12.378 -19.849 -12.347 1.00 71.81 302 LEU A N 1
ATOM 2476 C CA . LEU A 1 302 ? 11.977 -19.229 -11.072 1.00 71.81 302 LEU A CA 1
ATOM 2477 C C . LEU A 1 302 ? 11.789 -20.226 -9.914 1.00 71.81 302 LEU A C 1
ATOM 2479 O O . LEU A 1 302 ? 12.194 -19.943 -8.792 1.00 71.81 302 LEU A O 1
ATOM 2483 N N . ASN A 1 303 ? 11.238 -21.415 -10.183 1.00 73.06 303 ASN A N 1
ATOM 2484 C CA . ASN A 1 303 ? 11.091 -22.459 -9.162 1.00 73.06 303 ASN A CA 1
ATOM 2485 C C . ASN A 1 303 ? 12.443 -23.010 -8.688 1.00 73.06 303 ASN A C 1
ATOM 2487 O O . ASN A 1 303 ? 12.609 -23.278 -7.506 1.00 73.06 303 ASN A O 1
ATOM 2491 N N . GLN A 1 304 ? 13.414 -23.171 -9.591 1.00 74.50 304 GLN A N 1
ATOM 2492 C CA . GLN A 1 304 ? 14.763 -23.606 -9.218 1.00 74.50 304 GLN A CA 1
ATOM 2493 C C . GLN A 1 304 ? 15.480 -22.515 -8.425 1.00 74.50 304 GLN A C 1
ATOM 2495 O O . GLN A 1 304 ? 16.148 -22.825 -7.445 1.00 74.50 304 GLN A O 1
ATOM 2500 N N . THR A 1 305 ? 15.294 -21.248 -8.807 1.00 76.19 305 THR A N 1
ATOM 2501 C CA . THR A 1 305 ? 15.810 -20.102 -8.052 1.00 76.19 305 THR A CA 1
ATOM 2502 C C . THR A 1 305 ? 15.224 -20.061 -6.643 1.00 76.19 305 THR A C 1
ATOM 2504 O O . THR A 1 305 ? 15.974 -19.904 -5.684 1.00 76.19 305 THR A O 1
ATOM 2507 N N . LEU A 1 306 ? 13.913 -20.277 -6.488 1.00 82.88 306 LEU A N 1
ATOM 2508 C CA . LEU A 1 306 ? 13.277 -20.340 -5.171 1.00 82.88 306 LEU A CA 1
ATOM 2509 C C . LEU A 1 306 ? 13.785 -21.523 -4.336 1.00 82.88 306 LEU A C 1
ATOM 2511 O O . LEU A 1 306 ? 14.121 -21.336 -3.171 1.00 82.88 306 LEU A O 1
ATOM 2515 N N . GLU A 1 307 ? 13.849 -22.729 -4.905 1.00 81.50 307 GLU A N 1
ATOM 2516 C CA . GLU A 1 307 ? 14.382 -23.906 -4.201 1.00 81.50 307 GLU A CA 1
ATOM 2517 C C . GLU A 1 307 ? 15.824 -23.681 -3.755 1.00 81.50 307 GLU A C 1
ATOM 2519 O O . GLU A 1 307 ? 16.209 -24.049 -2.650 1.00 81.50 307 GLU A O 1
ATOM 2524 N N . TYR A 1 308 ? 16.611 -23.012 -4.589 1.00 80.44 308 TYR A N 1
ATOM 2525 C CA . TYR A 1 308 ? 17.966 -22.651 -4.238 1.00 80.44 308 TYR A CA 1
ATOM 2526 C C . TYR A 1 308 ? 18.001 -21.640 -3.079 1.00 80.44 308 TYR A C 1
ATOM 2528 O O . TYR A 1 308 ? 18.649 -21.910 -2.075 1.00 80.44 308 TYR A O 1
ATOM 2536 N N . ILE A 1 309 ? 17.219 -20.554 -3.146 1.00 84.31 309 ILE A N 1
ATOM 2537 C CA . ILE A 1 309 ? 17.053 -19.586 -2.043 1.00 84.31 309 ILE A CA 1
ATOM 2538 C C . ILE A 1 309 ? 16.650 -20.284 -0.734 1.00 84.31 309 ILE A C 1
ATOM 2540 O O . ILE A 1 309 ? 17.144 -19.923 0.329 1.00 84.31 309 ILE A O 1
ATOM 2544 N N . LYS A 1 310 ? 15.779 -21.298 -0.792 1.00 87.38 310 LYS A N 1
ATOM 2545 C CA . LYS A 1 310 ? 15.356 -22.075 0.385 1.00 87.38 310 LYS A CA 1
ATOM 2546 C C . LYS A 1 310 ? 16.479 -22.919 0.989 1.00 87.38 310 LYS A C 1
ATOM 2548 O O . LYS A 1 310 ? 16.475 -23.158 2.194 1.00 87.38 310 LYS A O 1
ATOM 2553 N N . LEU A 1 311 ? 17.393 -23.414 0.159 1.00 86.38 311 LEU A N 1
ATOM 2554 C CA . LEU A 1 311 ? 18.498 -24.279 0.577 1.00 86.38 311 LEU A CA 1
ATOM 2555 C C . LEU A 1 311 ? 19.753 -23.491 0.976 1.00 86.38 311 LEU A C 1
ATOM 2557 O O . LEU A 1 311 ? 20.582 -24.020 1.718 1.00 86.38 311 LEU A O 1
ATOM 2561 N N . THR A 1 312 ? 19.897 -22.253 0.505 1.00 82.88 312 THR A N 1
ATOM 2562 C CA . THR A 1 312 ? 21.036 -21.387 0.818 1.00 82.88 312 THR A CA 1
ATOM 2563 C C . THR A 1 312 ? 20.886 -20.756 2.206 1.00 82.88 312 THR A C 1
ATOM 2565 O O . THR A 1 312 ? 19.811 -20.254 2.546 1.00 82.88 312 THR A O 1
ATOM 2568 N N . PRO A 1 313 ? 21.950 -20.730 3.030 1.00 90.44 313 PRO A N 1
ATOM 2569 C CA . PRO A 1 313 ? 21.932 -20.010 4.296 1.00 90.44 313 PRO A CA 1
ATOM 2570 C C . PRO A 1 313 ? 21.595 -18.527 4.100 1.00 90.44 313 PRO A C 1
ATOM 2572 O O . PRO A 1 313 ? 22.161 -17.858 3.240 1.00 90.44 313 PRO A O 1
ATOM 2575 N N . LEU A 1 314 ? 20.710 -17.992 4.946 1.00 91.12 314 LEU A N 1
ATOM 2576 C CA . LEU A 1 314 ? 20.219 -16.612 4.840 1.00 91.12 314 LEU A CA 1
ATOM 2577 C C . LEU A 1 314 ? 21.351 -15.577 4.727 1.00 91.12 314 LEU A C 1
ATOM 2579 O O . LEU A 1 314 ? 21.277 -14.681 3.893 1.00 91.12 314 LEU A O 1
ATOM 2583 N N . MET A 1 315 ? 22.411 -15.726 5.526 1.00 91.06 315 MET A N 1
ATOM 2584 C CA . MET A 1 315 ? 23.549 -14.801 5.512 1.00 91.06 315 MET A CA 1
ATOM 2585 C C . MET A 1 315 ? 24.271 -14.761 4.166 1.00 91.06 315 MET A C 1
ATOM 2587 O O . MET A 1 315 ? 24.640 -13.680 3.721 1.00 91.06 315 MET A O 1
ATOM 2591 N N . ASP A 1 316 ? 24.408 -15.897 3.483 1.00 85.19 316 ASP A N 1
ATOM 2592 C CA . ASP A 1 316 ? 25.078 -15.947 2.182 1.00 85.19 316 ASP A CA 1
ATOM 2593 C C . ASP A 1 316 ? 24.255 -15.207 1.114 1.00 85.19 316 ASP A C 1
ATOM 2595 O O . ASP A 1 316 ? 24.809 -14.545 0.233 1.00 85.19 316 ASP A O 1
ATOM 2599 N N . ILE A 1 317 ? 22.922 -15.261 1.222 1.00 87.06 317 ILE A N 1
ATOM 2600 C CA . ILE A 1 317 ? 22.007 -14.511 0.351 1.00 87.06 317 ILE A CA 1
ATOM 2601 C C . ILE A 1 317 ? 22.129 -13.010 0.618 1.00 87.06 317 ILE A C 1
ATOM 2603 O O . ILE A 1 317 ? 22.244 -12.226 -0.322 1.00 87.06 317 ILE A O 1
ATOM 2607 N N . ILE A 1 318 ? 22.119 -12.604 1.887 1.00 91.94 318 ILE A N 1
ATOM 2608 C CA . ILE A 1 318 ? 22.228 -11.197 2.290 1.00 91.94 318 ILE A CA 1
ATOM 2609 C C . ILE A 1 318 ? 23.564 -10.598 1.847 1.00 91.94 318 ILE A C 1
ATOM 2611 O O . ILE A 1 318 ? 23.583 -9.521 1.245 1.00 91.94 318 ILE A O 1
ATOM 2615 N N . ASP A 1 319 ? 24.664 -11.316 2.068 1.00 86.25 319 ASP A N 1
ATOM 2616 C CA . ASP A 1 319 ? 25.990 -10.905 1.614 1.00 86.25 319 ASP A CA 1
ATOM 2617 C C . ASP A 1 319 ? 25.994 -10.716 0.096 1.00 86.25 319 ASP A C 1
ATOM 2619 O O . ASP A 1 319 ? 26.471 -9.697 -0.410 1.00 86.25 319 ASP A O 1
ATOM 2623 N N . LEU A 1 320 ? 25.398 -11.651 -0.646 1.00 82.31 320 LEU A N 1
ATOM 2624 C CA . LEU A 1 320 ? 25.306 -11.554 -2.096 1.00 82.31 320 LEU A CA 1
ATOM 2625 C C . LEU A 1 320 ? 24.490 -10.339 -2.547 1.00 82.31 320 LEU A C 1
ATOM 2627 O O . LEU A 1 320 ? 24.935 -9.614 -3.437 1.00 82.31 320 LEU A O 1
ATOM 2631 N N . ILE A 1 321 ? 23.341 -10.081 -1.924 1.00 88.06 321 ILE A N 1
ATOM 2632 C CA . ILE A 1 321 ? 22.517 -8.906 -2.231 1.00 88.06 321 ILE A CA 1
ATOM 2633 C C . ILE A 1 321 ? 23.323 -7.624 -2.012 1.00 88.06 321 ILE A C 1
ATOM 2635 O O . ILE A 1 321 ? 23.380 -6.796 -2.916 1.00 88.06 321 ILE A O 1
ATOM 2639 N N . SER A 1 322 ? 24.038 -7.502 -0.889 1.00 86.62 322 SER A N 1
ATOM 2640 C CA . SER A 1 322 ? 24.862 -6.317 -0.597 1.00 86.62 322 SER A CA 1
ATOM 2641 C C . SER A 1 322 ? 25.991 -6.089 -1.614 1.00 86.62 322 SER A C 1
ATOM 2643 O O . SER A 1 322 ? 26.359 -4.957 -1.917 1.00 86.62 322 SER A O 1
ATOM 2645 N N . ILE A 1 323 ? 26.538 -7.162 -2.194 1.00 83.75 323 ILE A N 1
ATOM 2646 C CA . ILE A 1 323 ? 27.589 -7.079 -3.216 1.00 83.75 323 ILE A CA 1
ATOM 2647 C C . ILE A 1 323 ? 27.028 -6.554 -4.543 1.00 83.75 323 ILE A C 1
ATOM 2649 O O . ILE A 1 323 ? 27.715 -5.811 -5.251 1.00 83.75 323 ILE A O 1
ATOM 2653 N N . TYR A 1 324 ? 25.821 -6.985 -4.914 1.00 80.44 324 TYR A N 1
ATOM 2654 C CA . TYR A 1 324 ? 25.258 -6.780 -6.251 1.00 80.44 324 TYR A CA 1
ATOM 2655 C C . TYR A 1 324 ? 24.093 -5.789 -6.298 1.00 80.44 324 TYR A C 1
ATOM 2657 O O . TYR A 1 324 ? 23.565 -5.558 -7.381 1.00 80.44 324 TYR A O 1
ATOM 2665 N N . GLU A 1 325 ? 23.726 -5.138 -5.194 1.00 81.62 325 GLU A N 1
ATOM 2666 C CA . GLU A 1 325 ? 22.634 -4.149 -5.146 1.00 81.62 325 GLU A CA 1
ATOM 2667 C C . GLU A 1 325 ? 22.801 -2.989 -6.146 1.00 81.62 325 GLU A C 1
ATOM 2669 O O . GLU A 1 325 ? 21.822 -2.407 -6.608 1.00 81.62 325 GLU A O 1
ATOM 2674 N N . SER A 1 326 ? 24.045 -2.685 -6.531 1.00 78.69 326 SER A N 1
ATOM 2675 C CA . SER A 1 326 ? 24.379 -1.668 -7.538 1.00 78.69 326 SER A CA 1
ATOM 2676 C C . SER A 1 326 ? 24.212 -2.143 -8.989 1.00 78.69 326 SER A C 1
ATOM 2678 O O . SER A 1 326 ? 24.246 -1.332 -9.916 1.00 78.69 326 SER A O 1
ATOM 2680 N N . SER A 1 327 ? 24.043 -3.448 -9.212 1.00 79.88 327 SER A N 1
ATOM 2681 C CA . SER A 1 327 ? 23.794 -4.031 -10.529 1.00 79.88 327 SER A CA 1
ATOM 2682 C C . SER A 1 327 ? 22.308 -3.941 -10.859 1.00 79.88 327 SER A C 1
ATOM 2684 O O . SER A 1 327 ? 21.499 -4.651 -10.269 1.00 79.88 327 SER A O 1
ATOM 2686 N N . VAL A 1 328 ? 21.966 -3.113 -11.851 1.00 75.75 328 VAL A N 1
ATOM 2687 C CA . VAL A 1 328 ? 20.584 -2.912 -12.331 1.00 75.75 328 VAL A CA 1
ATOM 2688 C C . VAL A 1 328 ? 19.901 -4.252 -12.624 1.00 75.75 328 VAL A C 1
ATOM 2690 O O . VAL A 1 328 ? 18.891 -4.578 -12.019 1.00 75.75 328 VAL A O 1
ATOM 2693 N N . VAL A 1 329 ? 20.543 -5.108 -13.426 1.00 74.81 329 VAL A N 1
ATOM 2694 C CA . VAL A 1 329 ? 19.993 -6.421 -13.810 1.00 74.81 329 VAL A CA 1
ATOM 2695 C C . VAL A 1 329 ? 19.742 -7.330 -12.604 1.00 74.81 329 VAL A C 1
ATOM 2697 O O . VAL A 1 329 ? 18.759 -8.065 -12.575 1.00 74.81 329 VAL A O 1
ATOM 2700 N N . PHE A 1 330 ? 20.636 -7.322 -11.614 1.00 79.25 330 PHE A N 1
ATOM 2701 C CA . PHE A 1 330 ? 20.454 -8.133 -10.408 1.00 79.25 330 PHE A CA 1
ATOM 2702 C C . PHE A 1 330 ? 19.272 -7.616 -9.587 1.00 79.25 330 PHE A C 1
ATOM 2704 O O . PHE A 1 330 ? 18.434 -8.394 -9.132 1.00 79.25 330 PHE A O 1
ATOM 2711 N N . LYS A 1 331 ? 19.202 -6.294 -9.434 1.00 81.50 331 LYS A N 1
ATOM 2712 C CA . LYS A 1 331 ? 18.170 -5.602 -8.677 1.00 81.50 331 LYS A CA 1
ATOM 2713 C C . LYS A 1 331 ? 16.779 -5.856 -9.248 1.00 81.50 331 LYS A C 1
ATOM 2715 O O . LYS A 1 331 ? 15.896 -6.248 -8.493 1.00 81.50 331 LYS A O 1
ATOM 2720 N N . ASP A 1 332 ? 16.607 -5.727 -10.561 1.00 76.81 332 ASP A N 1
ATOM 2721 C CA . ASP A 1 332 ? 15.313 -5.929 -11.226 1.00 76.81 332 ASP A CA 1
ATOM 2722 C C . ASP A 1 332 ? 14.801 -7.360 -11.033 1.00 76.81 332 ASP A C 1
ATOM 2724 O O . ASP A 1 332 ? 13.638 -7.589 -10.697 1.00 76.81 332 ASP A O 1
ATOM 2728 N N . ASN A 1 333 ? 15.693 -8.342 -11.165 1.00 77.12 333 ASN A N 1
ATOM 2729 C CA . ASN A 1 333 ? 15.350 -9.742 -10.947 1.00 77.12 333 ASN A CA 1
ATOM 2730 C C . ASN A 1 333 ? 15.063 -10.051 -9.476 1.00 77.12 333 ASN A C 1
ATOM 2732 O O . ASN A 1 333 ? 14.120 -10.785 -9.187 1.00 77.12 333 ASN A O 1
ATOM 2736 N N . LEU A 1 334 ? 15.835 -9.490 -8.541 1.00 84.94 334 LEU A N 1
ATOM 2737 C CA . LEU A 1 334 ? 15.560 -9.623 -7.112 1.00 84.94 334 LEU A CA 1
ATOM 2738 C C . LEU A 1 334 ? 14.186 -9.043 -6.769 1.00 84.94 334 LEU A C 1
ATOM 2740 O O . LEU A 1 334 ? 13.396 -9.714 -6.111 1.00 84.94 334 LEU A O 1
ATOM 2744 N N . ILE A 1 335 ? 13.876 -7.845 -7.266 1.00 85.12 335 ILE A N 1
ATOM 2745 C CA . ILE A 1 335 ? 12.570 -7.207 -7.096 1.00 85.12 335 ILE A CA 1
ATOM 2746 C C . ILE A 1 335 ? 11.459 -8.117 -7.635 1.00 85.12 335 ILE A C 1
ATOM 2748 O O . ILE A 1 335 ? 10.476 -8.380 -6.937 1.00 85.12 335 ILE A O 1
ATOM 2752 N N . TYR A 1 336 ? 11.633 -8.658 -8.840 1.00 81.44 336 TYR A N 1
ATOM 2753 C CA . TYR A 1 336 ? 10.661 -9.551 -9.466 1.00 81.44 336 TYR A CA 1
ATOM 2754 C C . TYR A 1 336 ? 10.478 -10.879 -8.707 1.00 81.44 336 TYR A C 1
ATOM 2756 O O . TYR A 1 336 ? 9.357 -11.362 -8.541 1.00 81.44 336 TYR A O 1
ATOM 2764 N N . ILE A 1 337 ? 11.554 -11.463 -8.181 1.00 83.56 337 ILE A N 1
ATOM 2765 C CA . ILE A 1 337 ? 11.506 -12.677 -7.351 1.00 83.56 337 ILE A CA 1
ATOM 2766 C C . ILE A 1 337 ? 10.788 -12.388 -6.033 1.00 83.56 337 ILE A C 1
ATOM 2768 O O . ILE A 1 337 ? 9.885 -13.135 -5.651 1.00 83.56 337 ILE A O 1
ATOM 2772 N N . CYS A 1 338 ? 11.132 -11.282 -5.368 1.00 87.31 338 CYS A N 1
ATOM 2773 C CA . CYS A 1 338 ? 10.459 -10.838 -4.154 1.00 87.31 338 CYS A CA 1
ATOM 2774 C C . CYS A 1 338 ? 8.971 -10.592 -4.400 1.00 87.31 338 CYS A C 1
ATOM 2776 O O . CYS A 1 338 ? 8.167 -10.934 -3.543 1.00 87.31 338 CYS A O 1
ATOM 2778 N N . TRP A 1 339 ? 8.582 -10.066 -5.565 1.00 83.62 339 TRP A N 1
ATOM 2779 C CA . TRP A 1 339 ? 7.179 -9.928 -5.952 1.00 83.62 339 TRP A CA 1
ATOM 2780 C C . TRP A 1 339 ? 6.460 -11.273 -6.044 1.00 83.62 339 TRP A C 1
ATOM 2782 O O . TRP A 1 339 ? 5.419 -11.470 -5.409 1.00 83.62 339 TRP A O 1
ATOM 2792 N N . LEU A 1 340 ? 6.992 -12.190 -6.855 1.00 81.81 340 LEU A N 1
ATOM 2793 C CA . LEU A 1 340 ? 6.346 -13.464 -7.162 1.00 81.81 340 LEU A CA 1
ATOM 2794 C C . LEU A 1 340 ? 6.233 -14.361 -5.931 1.00 81.81 340 LEU A C 1
ATOM 2796 O O . LEU A 1 340 ? 5.192 -14.981 -5.713 1.00 81.81 340 LEU A O 1
ATOM 2800 N N . PHE A 1 341 ? 7.282 -14.386 -5.114 1.00 87.19 341 PHE A N 1
ATOM 2801 C CA . PHE A 1 341 ? 7.415 -15.280 -3.968 1.00 87.19 341 PHE A CA 1
ATOM 2802 C C . PHE A 1 341 ? 7.233 -14.564 -2.628 1.00 87.19 341 PHE A C 1
ATOM 2804 O O . PHE A 1 341 ? 7.651 -15.068 -1.592 1.00 87.19 341 PHE A O 1
ATOM 2811 N N . ARG A 1 342 ? 6.552 -13.411 -2.624 1.00 86.94 342 ARG A N 1
ATOM 2812 C CA . ARG A 1 342 ? 6.294 -12.586 -1.429 1.00 86.94 342 ARG A CA 1
ATOM 2813 C C . ARG A 1 342 ? 5.551 -13.271 -0.283 1.00 86.94 342 ARG A C 1
ATOM 2815 O O . ARG A 1 342 ? 5.374 -12.628 0.730 1.00 86.94 342 ARG A O 1
ATOM 2822 N N . TYR A 1 343 ? 5.043 -14.489 -0.464 1.00 86.94 343 TYR A N 1
ATOM 2823 C CA . TYR A 1 343 ? 4.377 -15.269 0.587 1.00 86.94 343 TYR A CA 1
ATOM 2824 C C . TYR A 1 343 ? 5.260 -16.401 1.133 1.00 86.94 343 TYR A C 1
ATOM 2826 O O . TYR A 1 343 ? 4.840 -17.128 2.031 1.00 86.94 343 TYR A O 1
ATOM 2834 N N . GLU A 1 344 ? 6.455 -16.593 0.572 1.00 91.00 344 GLU A N 1
ATOM 2835 C CA . GLU A 1 344 ? 7.390 -17.627 1.000 1.00 91.00 344 GLU A CA 1
ATOM 2836 C C . GLU A 1 344 ? 8.189 -17.142 2.218 1.00 91.00 344 GLU A C 1
ATOM 2838 O O . GLU A 1 344 ? 8.761 -16.049 2.212 1.00 91.00 344 GLU A O 1
ATOM 2843 N N . GLU A 1 345 ? 8.290 -17.983 3.250 1.00 92.19 345 GLU A N 1
ATOM 2844 C CA . GLU A 1 345 ? 8.971 -17.643 4.510 1.00 92.19 345 GLU A CA 1
ATOM 2845 C C . GLU A 1 345 ? 10.434 -17.223 4.303 1.00 92.19 345 GLU A C 1
ATOM 2847 O O . GLU A 1 345 ? 10.921 -16.318 4.979 1.00 92.19 345 GLU A O 1
ATOM 2852 N N . CYS A 1 346 ? 11.131 -17.826 3.334 1.00 92.12 346 CYS A N 1
ATOM 2853 C CA . CYS A 1 346 ? 12.508 -17.461 3.004 1.00 92.12 346 CYS A CA 1
ATOM 2854 C C . CYS A 1 346 ? 12.619 -16.025 2.471 1.00 92.12 346 CYS A C 1
ATOM 2856 O O . CYS A 1 346 ? 13.574 -15.327 2.799 1.00 92.12 346 CYS A O 1
ATOM 2858 N N . ILE A 1 347 ? 11.630 -15.551 1.703 1.00 93.56 347 ILE A N 1
ATOM 2859 C CA . ILE A 1 347 ? 11.599 -14.168 1.213 1.00 93.56 347 ILE A CA 1
ATOM 2860 C C . ILE A 1 347 ? 11.322 -13.212 2.371 1.00 93.56 347 ILE A C 1
ATOM 2862 O O . ILE A 1 347 ? 12.009 -12.202 2.492 1.00 93.56 347 ILE A O 1
ATOM 2866 N N . HIS A 1 348 ? 10.395 -13.548 3.275 1.00 94.00 348 HIS A N 1
ATOM 2867 C CA . HIS A 1 348 ? 10.173 -12.741 4.480 1.00 94.00 348 HIS A CA 1
ATOM 2868 C C . HIS A 1 348 ? 11.443 -12.645 5.332 1.00 94.00 348 HIS A C 1
ATOM 2870 O O . HIS A 1 348 ? 11.773 -11.565 5.816 1.00 94.00 348 HIS A O 1
ATOM 2876 N N . ALA A 1 349 ? 12.174 -13.751 5.499 1.00 95.38 349 ALA A N 1
ATOM 2877 C CA . ALA A 1 349 ? 13.422 -13.769 6.256 1.00 95.38 349 ALA A CA 1
ATOM 2878 C C . ALA A 1 349 ? 14.493 -12.858 5.630 1.00 95.38 349 ALA A C 1
ATOM 2880 O O . ALA A 1 349 ? 15.199 -12.167 6.359 1.00 95.38 349 ALA A O 1
ATOM 2881 N N . ILE A 1 350 ? 14.578 -12.813 4.295 1.00 94.75 350 ILE A N 1
ATOM 2882 C CA . ILE A 1 350 ? 15.486 -11.917 3.563 1.00 94.75 350 ILE A CA 1
ATOM 2883 C C . ILE A 1 350 ? 15.094 -10.450 3.767 1.00 94.75 350 ILE A C 1
ATOM 2885 O O . ILE A 1 350 ? 15.927 -9.653 4.190 1.00 94.75 350 ILE A O 1
ATOM 2889 N N . LEU A 1 351 ? 13.831 -10.093 3.501 1.00 94.88 351 LEU A N 1
ATOM 2890 C CA . LEU A 1 351 ? 13.366 -8.699 3.553 1.00 94.88 351 LEU A CA 1
ATOM 2891 C C . LEU A 1 351 ? 13.440 -8.101 4.968 1.00 94.88 351 LEU A C 1
ATOM 2893 O O . LEU A 1 351 ? 13.653 -6.899 5.118 1.00 94.88 351 LEU A O 1
ATOM 2897 N N . ASN A 1 352 ? 13.287 -8.936 5.999 1.00 96.06 352 ASN A N 1
ATOM 2898 C CA . ASN A 1 352 ? 13.329 -8.521 7.404 1.00 96.06 352 ASN A CA 1
ATOM 2899 C C . ASN A 1 352 ? 14.703 -8.639 8.053 1.00 96.06 352 ASN A C 1
ATOM 2901 O O . ASN A 1 352 ? 14.843 -8.360 9.243 1.00 96.06 352 ASN A O 1
ATOM 2905 N N . HIS A 1 353 ? 15.722 -9.045 7.300 1.00 96.25 353 HIS A N 1
ATOM 2906 C CA . HIS A 1 353 ? 17.066 -9.115 7.837 1.00 96.25 353 HIS A CA 1
ATOM 2907 C C . HIS A 1 353 ? 17.600 -7.705 8.148 1.00 96.25 353 HIS A C 1
ATOM 2909 O O . HIS A 1 353 ? 17.412 -6.759 7.375 1.00 96.25 353 HIS A O 1
ATOM 2915 N N . GLU A 1 354 ? 18.310 -7.563 9.270 1.00 94.12 354 GLU A N 1
ATOM 2916 C CA . GLU A 1 354 ? 18.830 -6.269 9.747 1.00 94.12 354 GLU A CA 1
ATOM 2917 C C . GLU A 1 354 ? 19.797 -5.615 8.742 1.00 94.12 354 GLU A C 1
ATOM 2919 O O . GLU A 1 354 ? 19.784 -4.401 8.557 1.00 94.12 354 GLU A O 1
ATOM 2924 N N . MET A 1 355 ? 20.571 -6.439 8.028 1.00 93.44 355 MET A N 1
ATOM 2925 C CA . MET A 1 355 ? 21.539 -6.007 7.009 1.00 93.44 355 MET A CA 1
ATOM 2926 C C . MET A 1 355 ? 20.926 -5.780 5.615 1.00 93.44 355 MET A C 1
ATOM 2928 O O . MET A 1 355 ? 21.640 -5.380 4.700 1.00 93.44 355 MET A O 1
ATOM 2932 N N . PHE A 1 356 ? 19.637 -6.071 5.408 1.00 94.31 356 PHE A N 1
ATOM 2933 C CA . PHE A 1 356 ? 18.992 -5.827 4.116 1.00 94.31 356 PHE A CA 1
ATOM 2934 C C . PHE A 1 356 ? 18.783 -4.319 3.908 1.00 94.31 356 PHE A C 1
ATOM 2936 O O . PHE A 1 356 ? 18.216 -3.662 4.784 1.00 94.31 356 PHE A O 1
ATOM 2943 N N . SER A 1 357 ? 19.202 -3.767 2.763 1.00 92.94 357 SER A N 1
ATOM 2944 C CA . SER A 1 357 ? 19.078 -2.326 2.478 1.00 92.94 357 SER A CA 1
ATOM 2945 C C . SER A 1 357 ? 17.620 -1.858 2.550 1.00 92.94 357 SER A C 1
ATOM 2947 O O . SER A 1 357 ? 16.730 -2.418 1.901 1.00 92.94 357 SER A O 1
ATOM 2949 N N . ASN A 1 358 ? 17.375 -0.794 3.322 1.00 92.69 358 ASN A N 1
ATOM 2950 C CA . ASN A 1 358 ? 16.051 -0.180 3.409 1.00 92.69 358 ASN A CA 1
ATOM 2951 C C . ASN A 1 358 ? 15.673 0.498 2.089 1.00 92.69 358 ASN A C 1
ATOM 2953 O O . ASN A 1 358 ? 14.515 0.436 1.687 1.00 92.69 358 ASN A O 1
ATOM 2957 N N . GLU A 1 359 ? 16.637 1.093 1.383 1.00 89.94 359 GLU A N 1
ATOM 2958 C CA . GLU A 1 359 ? 16.436 1.695 0.062 1.00 89.94 359 GLU A CA 1
ATOM 2959 C C . GLU A 1 359 ? 15.954 0.647 -0.942 1.00 89.94 359 GLU A C 1
ATOM 2961 O O . GLU A 1 359 ? 14.951 0.848 -1.625 1.00 89.94 359 GLU A O 1
ATOM 2966 N N . LEU A 1 360 ? 16.613 -0.513 -0.974 1.00 89.62 360 LEU A N 1
ATOM 2967 C CA . LEU A 1 360 ? 16.219 -1.622 -1.834 1.00 89.62 360 LEU A CA 1
ATOM 2968 C C . LEU A 1 360 ? 14.838 -2.176 -1.460 1.00 89.62 360 LEU A C 1
ATOM 2970 O O . LEU A 1 360 ? 14.028 -2.452 -2.342 1.00 89.62 360 LEU A O 1
ATOM 2974 N N . LEU A 1 361 ? 14.543 -2.307 -0.165 1.00 91.94 361 LEU A N 1
ATOM 2975 C CA . LEU A 1 361 ? 13.232 -2.755 0.314 1.00 91.94 361 LEU A CA 1
ATOM 2976 C C . LEU A 1 361 ? 12.118 -1.800 -0.121 1.00 91.94 361 LEU A C 1
ATOM 2978 O O . LEU A 1 361 ? 11.058 -2.229 -0.569 1.00 91.94 361 LEU A O 1
ATOM 2982 N N . ILE A 1 362 ? 12.373 -0.502 -0.032 1.00 89.19 362 ILE A N 1
ATOM 2983 C CA . ILE A 1 362 ? 11.458 0.539 -0.488 1.00 89.19 362 ILE A CA 1
ATOM 2984 C C . ILE A 1 362 ? 11.239 0.446 -1.997 1.00 89.19 362 ILE A C 1
ATOM 2986 O O . ILE A 1 362 ? 10.099 0.505 -2.456 1.00 89.19 362 ILE A O 1
ATOM 2990 N N . GLU A 1 363 ? 12.292 0.246 -2.783 1.00 87.44 363 GLU A N 1
ATOM 2991 C CA . GLU A 1 363 ? 12.146 0.053 -4.226 1.00 87.44 363 GLU A CA 1
ATOM 2992 C C . GLU A 1 363 ? 11.315 -1.187 -4.565 1.00 87.44 363 GLU A C 1
ATOM 2994 O O . GLU A 1 363 ? 10.410 -1.096 -5.396 1.00 87.44 363 GLU A O 1
ATOM 2999 N N . ILE A 1 364 ? 11.527 -2.302 -3.856 1.00 88.88 364 ILE A N 1
ATOM 3000 C CA . ILE A 1 364 ? 10.684 -3.503 -3.961 1.00 88.88 364 ILE A CA 1
ATOM 3001 C C . ILE A 1 364 ? 9.219 -3.149 -3.675 1.00 88.88 364 ILE A C 1
ATOM 3003 O O . ILE A 1 364 ? 8.329 -3.535 -4.433 1.00 88.88 364 ILE A O 1
ATOM 3007 N N . ILE A 1 365 ? 8.953 -2.382 -2.614 1.00 88.44 365 ILE A N 1
ATOM 3008 C CA . ILE A 1 365 ? 7.600 -1.968 -2.219 1.00 88.44 365 ILE A CA 1
ATOM 3009 C C . ILE A 1 365 ? 6.919 -1.154 -3.309 1.00 88.44 365 ILE A C 1
ATOM 3011 O O . ILE A 1 365 ? 5.780 -1.459 -3.667 1.00 88.44 365 ILE A O 1
ATOM 3015 N N . TYR A 1 366 ? 7.580 -0.129 -3.841 1.00 85.38 366 TYR A N 1
ATOM 3016 C CA . TYR A 1 366 ? 6.965 0.752 -4.833 1.00 85.38 366 TYR A CA 1
ATOM 3017 C C . TYR A 1 366 ? 6.861 0.104 -6.212 1.00 85.38 366 TYR A C 1
ATOM 3019 O O . TYR A 1 366 ? 5.871 0.331 -6.913 1.00 85.38 366 TYR A O 1
ATOM 3027 N N . TYR A 1 367 ? 7.816 -0.746 -6.587 1.00 83.88 367 TYR A N 1
ATOM 3028 C CA . TYR A 1 367 ? 7.717 -1.544 -7.806 1.00 83.88 367 TYR A CA 1
ATOM 3029 C C . TYR A 1 367 ? 6.491 -2.465 -7.758 1.00 83.88 367 TYR A C 1
ATOM 3031 O O . TYR A 1 367 ? 5.641 -2.449 -8.653 1.00 83.88 367 TYR A O 1
ATOM 3039 N N . ASN A 1 368 ? 6.342 -3.204 -6.659 1.00 83.69 368 ASN A N 1
ATOM 3040 C CA . ASN A 1 368 ? 5.222 -4.113 -6.433 1.00 83.69 368 ASN A CA 1
ATOM 3041 C C . ASN A 1 368 ? 3.884 -3.370 -6.326 1.00 83.69 368 ASN A C 1
ATOM 3043 O O . ASN A 1 368 ? 2.874 -3.844 -6.845 1.00 83.69 368 ASN A O 1
ATOM 3047 N N . TYR A 1 369 ? 3.874 -2.179 -5.723 1.00 83.12 369 TYR A N 1
ATOM 3048 C CA . TYR A 1 369 ? 2.710 -1.291 -5.703 1.00 83.12 369 TYR A CA 1
ATOM 3049 C C . TYR A 1 369 ? 2.285 -0.881 -7.118 1.00 83.12 369 TYR A C 1
ATOM 3051 O O . TYR A 1 369 ? 1.100 -0.939 -7.458 1.00 83.12 369 TYR A O 1
ATOM 3059 N N . GLY A 1 370 ? 3.253 -0.526 -7.970 1.00 76.94 370 GLY A N 1
ATOM 3060 C CA . GLY A 1 370 ? 3.022 -0.236 -9.383 1.00 76.94 370 GLY A CA 1
ATOM 3061 C C . GLY A 1 370 ? 2.367 -1.414 -10.105 1.00 76.94 370 GLY A C 1
ATOM 3062 O O . GLY A 1 370 ? 1.313 -1.247 -10.721 1.00 76.94 370 GLY A O 1
ATOM 3063 N N . HIS A 1 371 ? 2.927 -2.619 -9.962 1.00 73.25 371 HIS A N 1
ATOM 3064 C CA . HIS A 1 371 ? 2.350 -3.854 -10.518 1.00 73.25 371 HIS A CA 1
ATOM 3065 C C . HIS A 1 371 ? 0.953 -4.163 -9.981 1.00 73.25 371 HIS A C 1
ATOM 3067 O O . HIS A 1 371 ? 0.072 -4.585 -10.733 1.00 73.25 371 HIS A O 1
ATOM 3073 N N . TRP A 1 372 ? 0.719 -3.945 -8.690 1.00 79.12 372 TRP A N 1
ATOM 3074 C CA . TRP A 1 372 ? -0.580 -4.171 -8.064 1.00 79.12 372 TRP A CA 1
ATOM 3075 C C . TRP A 1 372 ? -1.665 -3.276 -8.671 1.00 79.12 372 TRP A C 1
ATOM 3077 O O . TRP A 1 372 ? -2.729 -3.776 -9.049 1.00 79.12 372 TRP A O 1
ATOM 3087 N N . ILE A 1 373 ? -1.369 -1.983 -8.840 1.00 75.75 373 ILE A N 1
ATOM 3088 C CA . ILE A 1 373 ? -2.283 -1.012 -9.456 1.00 75.75 373 ILE A CA 1
ATOM 3089 C C . ILE A 1 373 ? -2.496 -1.304 -10.942 1.00 75.75 373 ILE A C 1
ATOM 3091 O O . ILE A 1 373 ? -3.627 -1.214 -11.419 1.00 75.75 373 ILE A O 1
ATOM 3095 N N . LEU A 1 374 ? -1.445 -1.675 -11.683 1.00 69.06 374 LEU A N 1
ATOM 3096 C CA . LEU A 1 374 ? -1.556 -2.009 -13.111 1.00 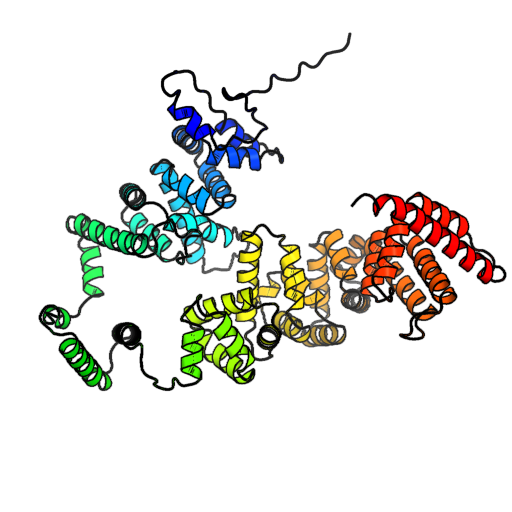69.06 374 LEU A CA 1
ATOM 3097 C C . LEU A 1 374 ? -2.518 -3.178 -13.367 1.00 69.06 374 LEU A C 1
ATOM 3099 O O . LEU A 1 374 ? -3.163 -3.232 -14.413 1.00 69.06 374 LEU A O 1
ATOM 3103 N N . ASN A 1 375 ? -2.672 -4.070 -12.388 1.00 69.75 375 ASN A N 1
ATOM 3104 C CA . ASN A 1 375 ? -3.635 -5.170 -12.424 1.00 69.75 375 ASN A CA 1
ATOM 3105 C C . ASN A 1 375 ? -5.060 -4.771 -11.984 1.00 69.75 375 ASN A C 1
ATOM 3107 O O . ASN A 1 375 ? -5.940 -5.627 -11.912 1.00 69.75 375 ASN A O 1
ATOM 3111 N N . GLY A 1 376 ? -5.312 -3.484 -11.724 1.00 64.62 376 GLY A N 1
ATOM 3112 C CA . GLY A 1 376 ? -6.627 -2.944 -11.369 1.00 64.62 376 GLY A CA 1
ATOM 3113 C C . GLY A 1 376 ? -7.041 -3.171 -9.914 1.00 64.62 376 GLY A C 1
ATOM 3114 O O . GLY A 1 376 ? -8.226 -3.048 -9.604 1.00 64.62 376 GLY A O 1
ATOM 3115 N N . ASN A 1 377 ? -6.097 -3.517 -9.037 1.00 68.25 377 ASN A N 1
ATOM 3116 C CA . ASN A 1 377 ? -6.369 -3.738 -7.619 1.00 68.25 377 ASN A CA 1
ATOM 3117 C C . ASN A 1 377 ? -6.330 -2.422 -6.817 1.00 68.25 377 ASN A C 1
ATOM 3119 O O . ASN A 1 377 ? -5.740 -1.430 -7.252 1.00 68.25 377 ASN A O 1
ATOM 3123 N N . ASP A 1 378 ? -6.948 -2.417 -5.632 1.00 74.31 378 ASP A N 1
ATOM 3124 C CA . ASP A 1 378 ? -7.027 -1.231 -4.772 1.00 74.31 378 ASP A CA 1
ATOM 3125 C C . ASP A 1 378 ? -5.677 -0.910 -4.107 1.00 74.31 378 ASP A C 1
ATOM 3127 O O . ASP A 1 378 ? -5.003 -1.784 -3.562 1.00 74.31 378 ASP A O 1
ATOM 3131 N N . ALA A 1 379 ? -5.275 0.360 -4.139 1.00 71.31 379 ALA A N 1
ATOM 3132 C CA . ALA A 1 379 ? -4.014 0.825 -3.569 1.00 71.31 379 ALA A CA 1
ATOM 3133 C C . ALA A 1 379 ? -3.910 0.622 -2.045 1.00 71.31 379 ALA A C 1
ATOM 3135 O O . ALA A 1 379 ? -2.827 0.341 -1.531 1.00 71.31 379 ALA A O 1
ATOM 3136 N N . GLU A 1 380 ? -5.015 0.765 -1.312 1.00 68.44 380 GLU A N 1
ATOM 3137 C CA . GLU A 1 380 ? -5.048 0.613 0.147 1.00 68.44 380 GLU A CA 1
ATOM 3138 C C . GLU A 1 380 ? -4.911 -0.860 0.561 1.00 68.44 380 GLU A C 1
ATOM 3140 O O . GLU A 1 380 ? -4.296 -1.164 1.594 1.00 68.44 380 GLU A O 1
ATOM 3145 N N . ASP A 1 381 ? -5.412 -1.776 -0.273 1.00 73.81 381 ASP A N 1
ATOM 3146 C CA . ASP A 1 381 ? -5.254 -3.220 -0.081 1.00 73.81 381 ASP A CA 1
ATOM 3147 C C . ASP A 1 381 ? -3.792 -3.649 -0.225 1.00 73.81 381 ASP A C 1
ATOM 3149 O O . ASP A 1 381 ? -3.341 -4.540 0.500 1.00 73.81 381 ASP A O 1
ATOM 3153 N N . TYR A 1 382 ? -3.032 -2.991 -1.109 1.00 83.50 382 TYR A N 1
ATOM 3154 C CA . TYR A 1 382 ? -1.618 -3.295 -1.304 1.00 83.50 382 TYR A CA 1
ATOM 3155 C C . TYR A 1 382 ? -0.811 -3.061 -0.033 1.00 83.50 382 TYR A C 1
ATOM 3157 O O . TYR A 1 382 ? -0.211 -3.999 0.482 1.00 83.50 382 TYR A O 1
ATOM 3165 N N . PHE A 1 383 ? -0.809 -1.832 0.491 1.00 79.69 383 PHE A N 1
ATOM 3166 C CA . PHE A 1 383 ? 0.009 -1.509 1.658 1.00 79.69 383 PHE A CA 1
ATOM 3167 C C . PHE A 1 383 ? -0.441 -2.292 2.889 1.00 79.69 383 PHE A C 1
ATOM 3169 O O . PHE A 1 383 ? 0.407 -2.789 3.619 1.00 79.69 383 PHE A O 1
ATOM 3176 N N . SER A 1 384 ? -1.754 -2.493 3.062 1.00 72.31 384 SER A N 1
ATOM 3177 C CA . SER A 1 384 ? -2.286 -3.347 4.133 1.00 72.31 384 SER A CA 1
ATOM 3178 C C . SER A 1 384 ? -1.800 -4.796 4.029 1.00 72.31 384 SER A C 1
ATOM 3180 O O . SER A 1 384 ? -1.600 -5.448 5.049 1.00 72.31 384 SER A O 1
ATOM 3182 N N . SER A 1 385 ? -1.650 -5.317 2.809 1.00 79.44 385 SER A N 1
ATOM 3183 C CA . SER A 1 385 ? -1.135 -6.670 2.579 1.00 79.44 385 SER A CA 1
ATOM 3184 C C . SER A 1 385 ? 0.380 -6.715 2.728 1.00 79.44 385 SER A C 1
ATOM 3186 O O . SER A 1 385 ? 0.910 -7.671 3.278 1.00 79.44 385 SER A O 1
ATOM 3188 N N . PHE A 1 386 ? 1.079 -5.681 2.261 1.00 82.75 386 PHE A N 1
ATOM 3189 C CA . PHE A 1 386 ? 2.533 -5.641 2.255 1.00 82.75 386 PHE A CA 1
ATOM 3190 C C . PHE A 1 386 ? 3.117 -5.514 3.661 1.00 82.75 386 PHE A C 1
ATOM 3192 O O . PHE A 1 386 ? 4.126 -6.144 3.965 1.00 82.75 386 PHE A O 1
ATOM 3199 N N . THR A 1 387 ? 2.461 -4.761 4.548 1.00 81.06 387 THR A N 1
ATOM 3200 C CA . THR A 1 387 ? 2.875 -4.662 5.955 1.00 81.06 387 THR A CA 1
ATOM 3201 C C . THR A 1 387 ? 2.899 -6.014 6.662 1.00 81.06 387 THR A C 1
ATOM 3203 O O . THR A 1 387 ? 3.657 -6.164 7.606 1.00 81.06 387 THR A O 1
ATOM 3206 N N . LEU A 1 388 ? 2.152 -7.020 6.184 1.00 81.50 388 LEU A N 1
ATOM 3207 C CA . LEU A 1 388 ? 2.206 -8.384 6.730 1.00 81.50 388 LEU A CA 1
ATOM 3208 C C . LEU A 1 388 ? 3.540 -9.094 6.450 1.00 81.50 388 LEU A C 1
ATOM 3210 O O . LEU A 1 388 ? 3.848 -10.085 7.108 1.00 81.50 388 LEU A O 1
ATOM 3214 N N . PHE A 1 389 ? 4.306 -8.625 5.463 1.00 86.75 389 PHE A N 1
ATOM 3215 C CA . PHE A 1 389 ? 5.586 -9.216 5.067 1.00 86.75 389 PHE A CA 1
ATOM 3216 C C . PHE A 1 389 ? 6.783 -8.517 5.709 1.00 86.75 389 PHE A C 1
ATOM 3218 O O . PHE A 1 389 ? 7.891 -9.045 5.645 1.00 86.75 389 PHE A O 1
ATOM 3225 N N . ILE A 1 390 ? 6.577 -7.343 6.311 1.00 91.25 390 ILE A N 1
ATOM 3226 C CA . ILE A 1 390 ? 7.606 -6.617 7.052 1.00 91.25 390 ILE A CA 1
ATOM 3227 C C . ILE A 1 390 ? 7.387 -6.861 8.549 1.00 91.25 390 ILE A C 1
ATOM 3229 O O . ILE A 1 390 ? 6.258 -6.857 9.024 1.00 91.25 390 ILE A O 1
ATOM 3233 N N . SER A 1 391 ? 8.454 -7.069 9.312 1.00 92.62 391 SER A N 1
ATOM 3234 C CA . SER A 1 391 ? 8.394 -7.203 10.762 1.00 92.62 391 SER A CA 1
ATOM 3235 C C . SER A 1 391 ? 8.240 -5.832 11.439 1.00 92.62 391 SER A C 1
ATOM 3237 O O . SER A 1 391 ? 8.591 -4.795 10.855 1.00 92.62 391 SER A O 1
ATOM 3239 N N . PRO A 1 392 ? 7.751 -5.785 12.686 1.00 92.00 392 PRO A N 1
ATOM 3240 C CA . PRO A 1 392 ? 7.729 -4.551 13.467 1.00 92.00 392 PRO A CA 1
ATOM 3241 C C . PRO A 1 392 ? 9.113 -3.885 13.564 1.00 92.00 392 PRO A C 1
ATOM 3243 O O . PRO A 1 392 ? 9.234 -2.674 13.378 1.00 92.00 392 PRO A O 1
ATOM 3246 N N . GLU A 1 393 ? 10.176 -4.672 13.754 1.00 94.19 393 GLU A N 1
ATOM 3247 C CA . GLU A 1 393 ? 11.560 -4.188 13.856 1.00 94.19 393 GLU A CA 1
ATOM 3248 C C . GLU A 1 393 ? 12.027 -3.553 12.549 1.00 94.19 393 GLU A C 1
ATOM 3250 O O . GLU A 1 393 ? 12.591 -2.457 12.552 1.00 94.19 393 GLU A O 1
ATOM 3255 N N . LYS A 1 394 ? 11.757 -4.214 11.416 1.00 94.06 394 LYS A N 1
ATOM 3256 C CA . LYS A 1 394 ? 12.143 -3.690 10.107 1.00 94.06 394 LYS A CA 1
ATOM 3257 C C . LYS A 1 394 ? 11.340 -2.438 9.759 1.00 94.06 394 LYS A C 1
ATOM 3259 O O . LYS A 1 394 ? 11.901 -1.474 9.250 1.00 94.06 394 LYS A O 1
ATOM 3264 N N . SER A 1 395 ? 10.056 -2.398 10.118 1.00 92.38 395 SER A N 1
ATOM 3265 C CA . SER A 1 395 ? 9.216 -1.200 9.966 1.00 92.38 395 SER A CA 1
ATOM 3266 C C . SER A 1 395 ? 9.768 -0.023 10.770 1.00 92.38 395 SER A C 1
ATOM 3268 O O . SER A 1 395 ? 9.843 1.089 10.248 1.00 92.38 395 SER A O 1
ATOM 3270 N N . LYS A 1 396 ? 10.208 -0.270 12.012 1.00 91.56 396 LYS A N 1
ATOM 3271 C CA . LYS A 1 396 ? 10.869 0.732 12.857 1.00 91.56 396 LYS A CA 1
ATOM 3272 C C . LYS A 1 396 ? 12.153 1.236 12.201 1.00 91.56 396 LYS A C 1
ATOM 3274 O O . LYS A 1 396 ? 12.325 2.444 12.070 1.00 91.56 396 LYS A O 1
ATOM 3279 N N . GLN A 1 397 ? 13.020 0.322 11.763 1.00 92.31 397 GLN A N 1
ATOM 3280 C CA . GLN A 1 397 ? 14.290 0.656 11.116 1.00 92.31 397 GLN A CA 1
ATOM 3281 C C . GLN A 1 397 ? 14.071 1.581 9.911 1.00 92.31 397 GLN A C 1
ATOM 3283 O O . GLN A 1 397 ? 14.656 2.658 9.827 1.00 92.31 397 GLN A O 1
ATOM 3288 N N . ILE A 1 398 ? 13.148 1.200 9.029 1.00 90.44 398 ILE A N 1
ATOM 3289 C CA . ILE A 1 398 ? 12.766 1.964 7.843 1.00 90.44 398 ILE A CA 1
ATOM 3290 C C . ILE A 1 398 ? 12.256 3.375 8.211 1.00 90.44 398 ILE A C 1
ATOM 3292 O O . ILE A 1 398 ? 12.649 4.362 7.588 1.00 90.44 398 ILE A O 1
ATOM 3296 N N . LEU A 1 399 ? 11.390 3.486 9.227 1.00 86.88 399 LEU A N 1
ATOM 3297 C CA . LEU A 1 399 ? 10.828 4.766 9.680 1.00 86.88 399 LEU A CA 1
ATOM 3298 C C . LEU A 1 399 ? 11.891 5.738 10.219 1.00 86.88 399 LEU A C 1
ATOM 3300 O O . LEU A 1 399 ? 11.707 6.953 10.131 1.00 86.88 399 LEU A O 1
ATOM 3304 N N . ILE A 1 400 ? 12.975 5.216 10.794 1.00 85.69 400 ILE A N 1
ATOM 3305 C CA . ILE A 1 400 ? 14.051 6.012 11.398 1.00 85.69 400 ILE A CA 1
ATOM 3306 C C . ILE A 1 400 ? 15.109 6.380 10.358 1.00 85.69 400 ILE A C 1
ATOM 3308 O O . ILE A 1 400 ? 15.533 7.536 10.284 1.00 85.69 400 ILE A O 1
ATOM 3312 N N . GLU A 1 401 ? 15.529 5.406 9.552 1.00 85.69 401 GLU A N 1
ATOM 3313 C CA . GLU A 1 401 ? 16.710 5.518 8.695 1.00 85.69 401 GLU A CA 1
ATOM 3314 C C . GLU A 1 401 ? 16.403 6.126 7.319 1.00 85.69 401 GLU A C 1
ATOM 3316 O O . GLU A 1 401 ? 17.298 6.703 6.701 1.00 85.69 401 GLU A O 1
ATOM 3321 N N . THR A 1 402 ? 15.160 6.053 6.823 1.00 81.38 402 THR A N 1
ATOM 3322 C CA . THR A 1 402 ? 14.855 6.470 5.446 1.00 81.38 402 THR A CA 1
ATOM 3323 C C . THR A 1 402 ? 14.146 7.826 5.341 1.00 81.38 402 THR A C 1
ATOM 3325 O O . THR A 1 402 ? 12.959 7.973 5.628 1.00 81.38 402 THR A O 1
ATOM 3328 N N . GLU A 1 403 ? 14.848 8.817 4.779 1.00 71.81 403 GLU A N 1
ATOM 3329 C CA . GLU A 1 403 ? 14.315 10.163 4.496 1.00 71.81 403 GLU A CA 1
ATOM 3330 C C . GLU A 1 403 ? 13.087 10.160 3.570 1.00 71.81 403 GLU A C 1
ATOM 3332 O O . GLU A 1 403 ? 12.165 10.951 3.760 1.00 71.81 403 GLU A O 1
ATOM 3337 N N . MET A 1 404 ? 13.029 9.254 2.587 1.00 59.44 404 MET A N 1
ATOM 3338 C CA . MET A 1 404 ? 11.933 9.204 1.609 1.00 59.44 404 MET A CA 1
ATOM 3339 C C . MET A 1 404 ? 10.561 8.984 2.264 1.00 59.44 404 MET A C 1
ATOM 3341 O O . MET A 1 404 ? 9.541 9.473 1.784 1.00 59.44 404 MET A O 1
ATOM 3345 N N . ILE A 1 405 ? 10.529 8.292 3.399 1.00 59.75 405 ILE A N 1
ATOM 3346 C CA . ILE A 1 405 ? 9.289 7.958 4.109 1.00 59.75 405 ILE A CA 1
ATOM 3347 C C . ILE A 1 405 ? 8.766 9.140 4.908 1.00 59.75 405 ILE A C 1
ATOM 3349 O O . ILE A 1 405 ? 7.558 9.281 5.083 1.00 59.75 405 ILE A O 1
ATOM 3353 N N . LYS A 1 406 ? 9.647 10.068 5.289 1.00 64.56 406 LYS A N 1
ATOM 3354 C CA . LYS A 1 406 ? 9.228 11.361 5.838 1.00 64.56 406 LYS A CA 1
ATOM 3355 C C . LYS A 1 406 ? 8.433 12.174 4.807 1.00 64.56 406 LYS A C 1
ATOM 3357 O O . LYS A 1 406 ? 7.618 13.005 5.199 1.00 64.56 406 LYS A O 1
ATOM 3362 N N . ALA A 1 407 ? 8.640 11.922 3.509 1.00 62.72 407 ALA A N 1
ATOM 3363 C CA . ALA A 1 407 ? 7.885 12.548 2.425 1.00 62.72 407 ALA A CA 1
ATOM 3364 C C . ALA A 1 407 ? 6.594 11.785 2.053 1.00 62.72 407 ALA A C 1
ATOM 3366 O O . ALA A 1 407 ? 5.608 12.428 1.690 1.00 62.72 407 ALA A O 1
ATOM 3367 N N . ASP A 1 408 ? 6.556 10.448 2.168 1.00 74.56 408 ASP A N 1
ATOM 3368 C CA . ASP A 1 408 ? 5.338 9.646 1.945 1.00 74.56 408 ASP A CA 1
ATOM 3369 C C . ASP A 1 408 ? 4.618 9.302 3.257 1.00 74.56 408 ASP A C 1
ATOM 3371 O O . ASP A 1 408 ? 4.764 8.226 3.845 1.00 74.56 408 ASP A O 1
ATOM 3375 N N . LEU A 1 409 ? 3.763 10.233 3.681 1.00 72.19 409 LEU A N 1
ATOM 3376 C CA . LEU A 1 409 ? 2.970 10.100 4.899 1.00 72.19 409 LEU A CA 1
ATOM 3377 C C . LEU A 1 409 ? 2.053 8.874 4.898 1.00 72.19 409 LEU A C 1
ATOM 3379 O O . LEU A 1 409 ? 1.815 8.309 5.960 1.00 72.19 409 LEU A O 1
ATOM 3383 N N . ASN A 1 410 ? 1.520 8.448 3.748 1.00 74.12 410 ASN A N 1
ATOM 3384 C CA . ASN A 1 410 ? 0.623 7.292 3.725 1.00 74.12 410 ASN A CA 1
ATOM 3385 C C . ASN A 1 410 ? 1.400 6.018 4.032 1.00 74.12 410 ASN A C 1
ATOM 3387 O O . ASN A 1 410 ? 0.969 5.232 4.874 1.00 74.12 410 ASN A O 1
ATOM 3391 N N . PHE A 1 411 ? 2.553 5.836 3.389 1.00 78.62 411 PHE A N 1
ATOM 3392 C CA . PHE A 1 411 ? 3.385 4.668 3.639 1.00 78.62 411 PHE A CA 1
ATOM 3393 C C . PHE A 1 411 ? 3.932 4.660 5.073 1.00 78.62 411 PHE A C 1
ATOM 3395 O O . PHE A 1 411 ? 3.857 3.630 5.743 1.00 78.62 411 PHE A O 1
ATOM 3402 N N . ALA A 1 412 ? 4.346 5.819 5.599 1.00 80.94 412 ALA A N 1
ATOM 3403 C CA . ALA A 1 412 ? 4.743 5.953 7.000 1.00 80.94 412 ALA A CA 1
ATOM 3404 C C . ALA A 1 412 ? 3.641 5.475 7.962 1.00 80.94 412 ALA A C 1
ATOM 3406 O O . ALA A 1 412 ? 3.914 4.729 8.898 1.00 80.94 412 ALA A O 1
ATOM 3407 N N . LEU A 1 413 ? 2.379 5.840 7.715 1.00 78.06 413 LEU A N 1
ATOM 3408 C CA . LEU A 1 413 ? 1.245 5.410 8.543 1.00 78.06 413 LEU A CA 1
ATOM 3409 C C . LEU A 1 413 ? 1.021 3.898 8.513 1.00 78.06 413 LEU A C 1
ATOM 3411 O O . LEU A 1 413 ? 0.674 3.317 9.541 1.00 78.06 413 LEU A O 1
ATOM 3415 N N . PHE A 1 414 ? 1.241 3.257 7.365 1.00 81.56 414 PHE A N 1
ATOM 3416 C CA . PHE A 1 414 ? 1.193 1.800 7.265 1.00 81.56 414 PHE A CA 1
ATOM 3417 C C . PHE A 1 414 ? 2.329 1.139 8.055 1.00 81.56 414 PHE A C 1
ATOM 3419 O O . PHE A 1 414 ? 2.090 0.163 8.764 1.00 81.56 414 PHE A O 1
ATOM 3426 N N . LEU A 1 415 ? 3.536 1.701 8.035 1.00 85.50 415 LEU A N 1
ATOM 3427 C CA . LEU A 1 415 ? 4.633 1.200 8.867 1.00 85.50 415 LEU A CA 1
ATOM 3428 C C . LEU A 1 415 ? 4.364 1.409 10.361 1.00 85.50 415 LEU A C 1
ATOM 3430 O O . LEU A 1 415 ? 4.588 0.493 11.147 1.00 85.50 415 LEU A O 1
ATOM 3434 N N . PHE A 1 416 ? 3.794 2.553 10.757 1.00 82.62 416 PHE A N 1
ATOM 3435 C CA . PHE A 1 416 ? 3.349 2.778 12.138 1.00 82.62 416 PHE A CA 1
ATOM 3436 C C . PHE A 1 416 ? 2.278 1.786 12.574 1.00 82.62 416 PHE A C 1
ATOM 3438 O O . PHE A 1 416 ? 2.268 1.372 13.731 1.00 82.62 416 PHE A O 1
ATOM 3445 N N . SER A 1 417 ? 1.401 1.378 11.654 1.00 79.94 417 SER A N 1
ATOM 3446 C CA . SER A 1 417 ? 0.415 0.332 11.925 1.00 79.94 417 SER A CA 1
ATOM 3447 C C . SER A 1 417 ? 1.001 -1.068 12.088 1.00 79.94 417 SER A C 1
ATOM 3449 O O . SER A 1 417 ? 0.290 -2.000 12.433 1.00 79.94 417 SER A O 1
ATOM 3451 N N . ASN A 1 418 ? 2.289 -1.239 11.820 1.00 86.44 418 ASN A N 1
ATOM 3452 C CA . ASN A 1 418 ? 2.954 -2.520 11.983 1.00 86.44 418 ASN A CA 1
ATOM 3453 C C . ASN A 1 418 ? 3.820 -2.581 13.249 1.00 86.44 418 ASN A C 1
ATOM 3455 O O . ASN A 1 418 ? 4.367 -3.631 13.567 1.00 86.44 418 ASN A O 1
ATOM 3459 N N . LEU A 1 419 ? 3.971 -1.468 13.975 1.00 86.69 419 LEU A N 1
ATOM 3460 C CA . LEU A 1 419 ? 4.774 -1.431 15.193 1.00 86.69 419 LEU A CA 1
ATOM 3461 C C . LEU A 1 419 ? 3.985 -1.987 16.383 1.00 86.69 419 LEU A C 1
ATOM 3463 O O . LEU A 1 419 ? 2.856 -1.571 16.651 1.00 86.69 419 LEU A O 1
ATOM 3467 N N . ASP A 1 420 ? 4.614 -2.890 17.132 1.00 83.38 420 ASP A N 1
ATOM 3468 C CA . ASP A 1 420 ? 4.124 -3.317 18.439 1.00 83.38 420 ASP A CA 1
ATOM 3469 C C . ASP A 1 420 ? 4.479 -2.291 19.534 1.00 83.38 420 ASP A C 1
ATOM 3471 O O . ASP A 1 420 ? 5.143 -1.281 19.293 1.00 83.38 420 ASP A O 1
ATOM 3475 N N . GLU A 1 421 ? 4.016 -2.534 20.762 1.00 79.50 421 GLU A N 1
ATOM 3476 C CA . GLU A 1 421 ? 4.247 -1.629 21.897 1.00 79.50 421 GLU A CA 1
ATOM 3477 C C . GLU A 1 421 ? 5.739 -1.378 22.153 1.00 79.50 421 GLU A C 1
ATOM 3479 O O . GLU A 1 421 ? 6.151 -0.236 22.351 1.00 79.50 421 GLU A O 1
ATOM 3484 N N . LYS A 1 422 ? 6.559 -2.432 22.060 1.00 87.38 422 LYS A N 1
ATOM 3485 C CA . LYS A 1 422 ? 8.006 -2.350 22.268 1.00 87.38 422 LYS A CA 1
ATOM 3486 C C . LYS A 1 422 ? 8.678 -1.485 21.196 1.00 87.38 422 LYS A C 1
ATOM 3488 O O . LYS A 1 422 ? 9.464 -0.601 21.527 1.00 87.38 422 LYS A O 1
ATOM 3493 N N . ASN A 1 423 ? 8.377 -1.725 19.922 1.00 88.00 423 ASN A N 1
ATOM 3494 C CA . ASN A 1 423 ? 8.981 -1.003 18.805 1.00 88.00 423 ASN A CA 1
ATOM 3495 C C . ASN A 1 423 ? 8.487 0.447 18.724 1.00 88.00 423 ASN A C 1
ATOM 3497 O O . ASN A 1 423 ? 9.260 1.320 18.332 1.00 88.00 423 ASN A O 1
ATOM 3501 N N . LEU A 1 424 ? 7.242 0.728 19.128 1.00 83.56 424 LEU A N 1
ATOM 3502 C CA . LEU A 1 424 ? 6.759 2.099 19.307 1.00 83.56 424 LEU A CA 1
ATOM 3503 C C . LEU A 1 424 ? 7.585 2.828 20.367 1.00 83.56 424 LEU A C 1
ATOM 3505 O O . LEU A 1 424 ? 8.070 3.928 20.110 1.00 83.56 424 LEU A O 1
ATOM 3509 N N . ASP A 1 425 ? 7.788 2.216 21.532 1.00 81.44 425 ASP A N 1
ATOM 3510 C CA . ASP A 1 425 ? 8.594 2.817 22.594 1.00 81.44 425 ASP A CA 1
ATOM 3511 C C . ASP A 1 425 ? 10.019 3.130 22.140 1.00 81.44 425 ASP A C 1
ATOM 3513 O O . ASP A 1 425 ? 10.495 4.253 22.316 1.00 81.44 425 ASP A O 1
ATOM 3517 N N . GLU A 1 426 ? 10.681 2.164 21.505 1.00 87.06 426 GLU A N 1
ATOM 3518 C CA . GLU A 1 426 ? 12.028 2.351 20.967 1.00 87.06 426 GLU A CA 1
ATOM 3519 C C . GLU A 1 426 ? 12.066 3.459 19.905 1.00 87.06 426 GLU A C 1
ATOM 3521 O O . GLU A 1 426 ? 12.917 4.344 19.981 1.00 87.06 426 GLU A O 1
ATOM 3526 N N . PHE A 1 427 ? 11.099 3.485 18.980 1.00 86.06 427 PHE A N 1
ATOM 3527 C CA . PHE A 1 427 ? 10.989 4.521 17.949 1.00 86.06 427 PHE A CA 1
ATOM 3528 C C . PHE A 1 427 ? 10.931 5.936 18.541 1.00 86.06 427 PHE A C 1
ATOM 3530 O O . PHE A 1 427 ? 11.687 6.823 18.143 1.00 86.06 427 PHE A O 1
ATOM 3537 N N . PHE A 1 428 ? 10.051 6.161 19.520 1.00 78.56 428 PHE A N 1
ATOM 3538 C CA . PHE A 1 428 ? 9.895 7.481 20.134 1.00 78.56 428 PHE A CA 1
ATOM 3539 C C . PHE A 1 428 ? 11.088 7.883 21.009 1.00 78.56 428 PHE A C 1
ATOM 3541 O O . PHE A 1 428 ? 11.355 9.078 21.150 1.00 78.56 428 PHE A O 1
ATOM 3548 N N . VAL A 1 429 ? 11.812 6.919 21.587 1.00 82.81 429 VAL A N 1
ATOM 3549 C CA . VAL A 1 429 ? 13.066 7.180 22.311 1.00 82.81 429 VAL A CA 1
ATOM 3550 C C . VAL A 1 429 ? 14.177 7.600 21.345 1.00 82.81 429 VAL A C 1
ATOM 3552 O O . VAL A 1 429 ? 14.908 8.546 21.636 1.00 82.81 429 VAL A O 1
ATOM 3555 N N . GLU A 1 430 ? 14.288 6.941 20.191 1.00 83.12 430 GLU A N 1
ATOM 3556 C CA . GLU A 1 430 ? 15.337 7.206 19.196 1.00 83.12 430 GLU A CA 1
ATOM 3557 C C . GLU A 1 430 ? 15.193 8.578 18.513 1.00 83.12 430 GLU A C 1
ATOM 3559 O O . GLU A 1 430 ? 16.195 9.196 18.144 1.00 83.12 430 GLU A O 1
ATOM 3564 N N . LEU A 1 431 ? 13.974 9.118 18.412 1.00 76.00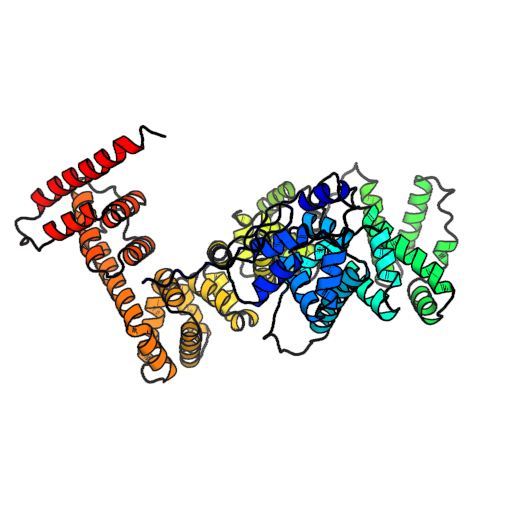 431 LEU A N 1
ATOM 3565 C CA . LEU A 1 431 ? 13.728 10.408 17.759 1.00 76.00 431 LEU A CA 1
ATOM 3566 C C . LEU A 1 431 ? 14.268 11.639 18.510 1.00 76.00 431 LEU A C 1
ATOM 3568 O O . LEU A 1 431 ? 14.271 12.720 17.924 1.00 76.00 431 LEU A O 1
ATOM 3572 N N . ASN A 1 432 ? 14.772 11.498 19.747 1.00 67.75 432 ASN A N 1
ATOM 3573 C CA . ASN A 1 432 ? 15.398 12.526 20.611 1.00 67.75 432 ASN A CA 1
ATOM 3574 C C . ASN A 1 432 ? 14.564 13.794 20.925 1.00 67.75 432 ASN A C 1
ATOM 3576 O O . ASN A 1 432 ? 14.806 14.438 21.945 1.00 67.75 432 ASN A O 1
ATOM 3580 N N . ASP A 1 433 ? 13.576 14.144 20.101 1.00 78.31 433 ASP A N 1
ATOM 3581 C CA . ASP A 1 433 ? 12.681 15.290 20.225 1.00 78.31 433 ASP A CA 1
ATOM 3582 C C . ASP A 1 433 ? 11.222 14.821 20.135 1.00 78.31 433 ASP A C 1
ATOM 3584 O O . ASP A 1 433 ? 10.556 14.851 19.092 1.00 78.31 433 ASP A O 1
ATOM 3588 N N . LEU A 1 434 ? 10.730 14.340 21.278 1.00 75.75 434 LEU A N 1
ATOM 3589 C CA . LEU A 1 434 ? 9.359 13.864 21.441 1.00 75.75 434 LEU A CA 1
ATOM 3590 C C . LEU A 1 434 ? 8.329 14.961 21.120 1.00 75.75 434 LEU A C 1
ATOM 3592 O O . LEU A 1 434 ? 7.257 14.656 20.603 1.00 75.75 434 LEU A O 1
ATOM 3596 N N . GLU A 1 435 ? 8.652 16.224 21.402 1.00 76.94 435 GLU A N 1
ATOM 3597 C CA . GLU A 1 435 ? 7.760 17.365 21.194 1.00 76.94 435 GLU A CA 1
ATOM 3598 C C . GLU A 1 435 ? 7.520 17.604 19.700 1.00 76.94 435 GLU A C 1
ATOM 3600 O O . GLU A 1 435 ? 6.375 17.549 19.242 1.00 76.94 435 GLU A O 1
ATOM 3605 N N . THR A 1 436 ? 8.598 17.756 18.925 1.00 75.12 436 THR A N 1
ATOM 3606 C CA . THR A 1 436 ? 8.518 17.919 17.464 1.00 75.12 436 THR A CA 1
ATOM 3607 C C . THR A 1 436 ? 7.856 16.711 16.803 1.00 75.12 436 THR A C 1
ATOM 3609 O O . THR A 1 436 ? 7.081 16.854 15.855 1.00 75.12 436 THR A O 1
ATOM 3612 N N . THR A 1 437 ? 8.101 15.512 17.333 1.00 74.31 437 THR A N 1
ATOM 3613 C CA . THR A 1 437 ? 7.497 14.275 16.828 1.00 74.31 437 THR A CA 1
ATOM 3614 C C . THR A 1 437 ? 5.982 14.257 17.035 1.00 74.31 437 THR A C 1
ATOM 3616 O O . THR A 1 437 ? 5.234 13.968 16.099 1.00 74.31 437 THR A O 1
ATOM 3619 N N . VAL A 1 438 ? 5.499 14.594 18.236 1.00 78.38 438 VAL A N 1
ATOM 3620 C CA . VAL A 1 438 ? 4.057 14.660 18.527 1.00 78.38 438 VAL A CA 1
ATOM 3621 C C . VAL A 1 438 ? 3.377 15.722 17.659 1.00 78.38 438 VAL A C 1
ATOM 3623 O O . VAL A 1 438 ? 2.319 15.450 17.088 1.00 78.38 438 VAL A O 1
ATOM 3626 N N . GLU A 1 439 ? 3.996 16.892 17.483 1.00 75.56 439 GLU A N 1
ATOM 3627 C CA . GLU A 1 439 ? 3.484 17.937 16.586 1.00 75.56 439 GLU A CA 1
ATOM 3628 C C . GLU A 1 439 ? 3.415 17.462 15.125 1.00 75.56 439 GLU A C 1
ATOM 3630 O O . GLU A 1 439 ? 2.408 17.691 14.446 1.00 75.56 439 GLU A O 1
ATOM 3635 N N . MET A 1 440 ? 4.442 16.752 14.647 1.00 74.31 440 MET A N 1
ATOM 3636 C CA . MET A 1 440 ? 4.464 16.147 13.314 1.00 74.31 440 MET A CA 1
ATOM 3637 C C . MET A 1 440 ? 3.303 15.164 13.137 1.00 74.31 440 MET A C 1
ATOM 3639 O O . MET A 1 440 ? 2.546 15.292 12.177 1.00 74.31 440 MET A O 1
ATOM 3643 N N . PHE A 1 441 ? 3.100 14.232 14.070 1.00 77.88 441 PHE A N 1
ATOM 3644 C CA . PHE A 1 441 ? 1.976 13.293 14.007 1.00 77.88 441 PHE A CA 1
ATOM 3645 C C . PHE A 1 441 ? 0.624 13.995 14.029 1.00 77.88 441 PHE A C 1
ATOM 3647 O O . PHE A 1 441 ? -0.241 13.658 13.222 1.00 77.88 441 PHE A O 1
ATOM 3654 N N . CYS A 1 442 ? 0.438 15.007 14.884 1.00 80.56 442 CYS A N 1
ATOM 3655 C CA . CYS A 1 442 ? -0.780 15.814 14.869 1.00 80.56 442 CYS A CA 1
ATOM 3656 C C . CYS A 1 442 ? -1.009 16.430 13.483 1.00 80.56 442 CYS A C 1
ATOM 3658 O O . CYS A 1 442 ? -2.115 16.330 12.957 1.00 80.56 442 CYS A O 1
ATOM 3660 N N . ARG A 1 443 ? 0.022 17.000 12.845 1.00 75.31 443 ARG A N 1
ATOM 3661 C CA . ARG A 1 443 ? -0.086 17.552 11.482 1.00 75.31 443 ARG A CA 1
ATOM 3662 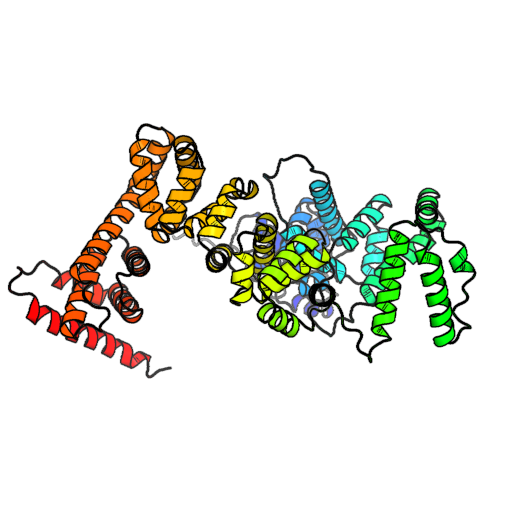C C . ARG A 1 443 ? -0.444 16.476 10.454 1.00 75.31 443 ARG A C 1
ATOM 3664 O O . ARG A 1 443 ? -1.376 16.682 9.679 1.00 75.31 443 ARG A O 1
ATOM 3671 N N . ILE A 1 444 ? 0.218 15.320 10.494 1.00 73.94 444 ILE A N 1
ATOM 3672 C CA . ILE A 1 444 ? -0.052 14.186 9.596 1.00 73.94 444 ILE A CA 1
ATOM 3673 C C . ILE A 1 444 ? -1.498 13.709 9.758 1.00 73.94 444 ILE A C 1
ATOM 3675 O O . ILE A 1 444 ? -2.249 13.639 8.786 1.00 73.94 444 ILE A O 1
ATOM 3679 N N . PHE A 1 445 ? -1.939 13.443 10.987 1.00 80.81 445 PHE A N 1
ATOM 3680 C CA . PHE A 1 445 ? -3.298 12.977 11.252 1.00 80.81 445 PHE A CA 1
ATOM 3681 C C . PHE A 1 445 ? -4.356 14.033 10.926 1.00 80.81 445 PHE A C 1
ATOM 3683 O O . PHE A 1 445 ? -5.475 13.689 10.548 1.00 80.81 445 PHE A O 1
ATOM 3690 N N . MET A 1 446 ? -4.030 15.323 11.026 1.00 80.00 446 MET A N 1
ATOM 3691 C CA . MET A 1 446 ? -4.921 16.404 10.598 1.00 80.00 446 MET A CA 1
ATOM 3692 C C . MET A 1 446 ? -5.113 16.445 9.077 1.00 80.00 446 MET A C 1
ATOM 3694 O O . MET A 1 446 ? -6.193 16.851 8.634 1.00 80.00 446 MET A O 1
ATOM 3698 N N . MET A 1 447 ? -4.114 16.000 8.303 1.00 74.75 447 MET A N 1
ATOM 3699 C CA . MET A 1 447 ? -4.199 15.830 6.846 1.00 74.75 447 MET A CA 1
ATOM 3700 C C . MET A 1 447 ? -4.978 14.574 6.438 1.00 74.75 447 MET A C 1
ATOM 3702 O O . MET A 1 447 ? -5.523 14.523 5.334 1.00 74.75 447 MET A O 1
ATOM 3706 N N . LEU A 1 448 ? -5.079 13.576 7.320 1.00 73.00 448 LEU A N 1
ATOM 3707 C CA . LEU A 1 448 ? -5.956 12.431 7.100 1.00 73.00 448 LEU A CA 1
ATOM 3708 C C . LEU A 1 448 ? -7.429 12.850 7.200 1.00 73.00 448 LEU A C 1
ATOM 3710 O O . LEU A 1 448 ? -7.812 13.729 7.972 1.00 73.00 448 LEU A O 1
ATOM 3714 N N . GLY A 1 449 ? -8.281 12.205 6.403 1.00 73.88 449 GLY A N 1
ATOM 3715 C CA . GLY A 1 449 ? -9.728 12.302 6.587 1.00 73.88 449 GLY A CA 1
ATOM 3716 C C . GLY A 1 449 ? -10.176 11.522 7.825 1.00 73.88 449 GLY A C 1
ATOM 3717 O O . GLY A 1 449 ? -9.550 10.520 8.173 1.00 73.88 449 GLY A O 1
ATOM 3718 N N . ASP A 1 450 ? -11.292 11.925 8.436 1.00 75.81 450 ASP A N 1
ATOM 3719 C CA . ASP A 1 450 ? -11.800 11.356 9.697 1.00 75.81 450 ASP A CA 1
ATOM 3720 C C . ASP A 1 450 ? -11.870 9.823 9.678 1.00 75.81 450 ASP A C 1
ATOM 3722 O O . ASP A 1 450 ? -11.374 9.166 10.587 1.00 75.81 450 ASP A O 1
ATOM 3726 N N . LYS A 1 451 ? -12.370 9.246 8.578 1.00 75.44 451 LYS A N 1
ATOM 3727 C CA . LYS A 1 451 ? -12.460 7.789 8.397 1.00 75.44 451 LYS A CA 1
ATOM 3728 C C . LYS A 1 451 ? -11.102 7.084 8.367 1.00 75.44 451 LYS A C 1
ATOM 3730 O O . LYS A 1 451 ? -11.008 5.940 8.795 1.00 75.44 451 LYS A O 1
ATOM 3735 N N . LYS A 1 452 ? -10.063 7.729 7.822 1.00 74.31 452 LYS A N 1
ATOM 3736 C CA . LYS A 1 452 ? -8.713 7.147 7.735 1.00 74.31 452 LYS A CA 1
ATOM 3737 C C . LYS A 1 452 ? -8.026 7.163 9.092 1.00 74.31 452 LYS A C 1
ATOM 3739 O O . LYS A 1 452 ? -7.404 6.174 9.456 1.00 74.31 452 LYS A O 1
ATOM 3744 N N . MET A 1 453 ? -8.177 8.259 9.832 1.00 80.69 453 MET A N 1
ATOM 3745 C CA . MET A 1 453 ? -7.677 8.357 11.202 1.00 80.69 453 MET A CA 1
ATOM 3746 C C . MET A 1 453 ? -8.364 7.321 12.098 1.00 80.69 453 MET A C 1
ATOM 3748 O O . MET A 1 453 ? -7.685 6.554 12.778 1.00 80.69 453 MET A O 1
ATOM 3752 N N . GLU A 1 454 ? -9.696 7.247 12.027 1.00 78.19 454 GLU A N 1
ATOM 3753 C CA . GLU A 1 454 ? -10.486 6.240 12.733 1.00 78.19 454 GLU A CA 1
ATOM 3754 C C . GLU A 1 454 ? -9.967 4.834 12.399 1.00 78.19 454 GLU A C 1
ATOM 3756 O O . GLU A 1 454 ? -9.522 4.110 13.280 1.00 78.19 454 GLU A O 1
ATOM 3761 N N . HIS A 1 455 ? -9.898 4.470 11.118 1.00 76.00 455 HIS A N 1
ATOM 3762 C CA . HIS A 1 455 ? -9.398 3.157 10.697 1.00 76.00 455 HIS A CA 1
ATOM 3763 C C . HIS A 1 455 ? -7.973 2.851 11.184 1.00 76.00 455 HIS A C 1
ATOM 3765 O O . HIS A 1 455 ? -7.705 1.724 11.598 1.00 76.00 455 HIS A O 1
ATOM 3771 N N . LEU A 1 456 ? -7.075 3.841 11.178 1.00 78.38 456 LEU A N 1
ATOM 3772 C CA . LEU A 1 456 ? -5.698 3.688 11.646 1.00 78.38 456 LEU A CA 1
ATOM 3773 C C . LEU A 1 456 ? -5.639 3.331 13.134 1.00 78.38 456 LEU A C 1
ATOM 3775 O O . LEU A 1 456 ? -5.010 2.338 13.495 1.00 78.38 456 LEU A O 1
ATOM 3779 N N . PHE A 1 457 ? -6.288 4.107 14.001 1.00 81.62 457 PHE A N 1
ATOM 3780 C CA . PHE A 1 457 ? -6.247 3.848 15.444 1.00 81.62 457 PHE A CA 1
ATOM 3781 C C . PHE A 1 457 ? -6.998 2.583 15.841 1.00 81.62 457 PHE A C 1
ATOM 3783 O O . PHE A 1 457 ? -6.620 1.920 16.803 1.00 81.62 457 PHE A O 1
ATOM 3790 N N . LEU A 1 458 ? -8.012 2.194 15.071 1.00 74.75 458 LEU A N 1
ATOM 3791 C CA . LEU A 1 458 ? -8.744 0.958 15.327 1.00 74.75 458 LEU A CA 1
ATOM 3792 C C . LEU A 1 458 ? -8.001 -0.297 14.891 1.00 74.75 458 LEU A C 1
ATOM 3794 O O . LEU A 1 458 ? -8.129 -1.340 15.534 1.00 74.75 458 LEU A O 1
ATOM 3798 N N . LYS A 1 459 ? -7.216 -0.211 13.814 1.00 71.00 459 LYS A N 1
ATOM 3799 C CA . LYS A 1 459 ? -6.265 -1.270 13.471 1.00 71.00 459 LYS A CA 1
ATOM 3800 C C . LYS A 1 459 ? -5.126 -1.360 14.488 1.00 71.00 459 LYS A C 1
ATOM 3802 O O . LYS A 1 459 ? -4.589 -2.443 14.662 1.00 71.00 459 LYS A O 1
ATOM 3807 N N . ASN A 1 460 ? -4.808 -0.262 15.184 1.00 73.12 460 ASN A N 1
ATOM 3808 C CA . ASN A 1 460 ? -3.621 -0.160 16.038 1.00 73.12 460 ASN A CA 1
ATOM 3809 C C . ASN A 1 460 ? -3.936 0.392 17.433 1.00 73.12 460 ASN A C 1
ATOM 3811 O O . ASN A 1 460 ? -3.564 1.529 17.749 1.00 73.12 460 ASN A O 1
ATOM 3815 N N . PRO A 1 461 ? -4.578 -0.409 18.305 1.00 74.94 461 PRO A N 1
ATOM 3816 C CA . PRO A 1 461 ? -4.907 0.012 19.665 1.00 74.94 461 PRO A CA 1
ATOM 3817 C C . PRO A 1 461 ? -3.692 0.456 20.487 1.00 74.94 461 PRO A C 1
ATOM 3819 O O . PRO A 1 461 ? -3.801 1.370 21.308 1.00 74.94 461 PRO A O 1
ATOM 3822 N N . HIS A 1 462 ? -2.527 -0.156 20.249 1.00 75.06 462 HIS A N 1
ATOM 3823 C CA . HIS A 1 462 ? -1.274 0.214 20.907 1.00 75.06 462 HIS A CA 1
ATOM 3824 C C . HIS A 1 462 ? -0.803 1.602 20.470 1.00 75.06 462 HIS A C 1
ATOM 3826 O O . HIS A 1 462 ? -0.570 2.448 21.328 1.00 75.06 462 HIS A O 1
ATOM 3832 N N . LEU A 1 463 ? -0.769 1.879 19.159 1.00 79.38 463 LEU A N 1
ATOM 3833 C CA . LEU A 1 463 ? -0.442 3.206 18.625 1.00 79.38 463 LEU A CA 1
ATOM 3834 C C . LEU A 1 463 ? -1.371 4.278 19.199 1.00 79.38 463 LEU A C 1
ATOM 3836 O O . LEU A 1 463 ? -0.901 5.325 19.637 1.00 79.38 463 LEU A O 1
ATOM 3840 N N . TYR A 1 464 ? -2.677 4.004 19.241 1.00 83.69 464 TYR A N 1
ATOM 3841 C CA . TYR A 1 464 ? -3.650 4.903 19.857 1.00 83.69 464 TYR A CA 1
ATOM 3842 C C . TYR A 1 464 ? -3.320 5.178 21.327 1.00 83.69 464 TYR A C 1
ATOM 3844 O O . TYR A 1 464 ? -3.147 6.330 21.722 1.00 83.69 464 TYR A O 1
ATOM 3852 N N . SER A 1 465 ? -3.201 4.119 22.131 1.00 80.06 465 SER A N 1
ATOM 3853 C CA . SER A 1 465 ? -2.966 4.221 23.575 1.00 80.06 465 SER A CA 1
ATOM 3854 C C . SER A 1 465 ? -1.674 4.975 23.864 1.00 80.06 465 SER A C 1
ATOM 3856 O O . SER A 1 465 ? -1.632 5.860 24.722 1.00 80.06 465 SER A O 1
ATOM 3858 N N . TYR A 1 466 ? -0.636 4.672 23.088 1.00 78.56 466 TYR A N 1
ATOM 3859 C CA . TYR A 1 466 ? 0.655 5.328 23.157 1.00 78.56 466 TYR A CA 1
ATOM 3860 C C . TYR A 1 466 ? 0.551 6.818 22.844 1.00 78.56 466 TYR A C 1
ATOM 3862 O O . TYR A 1 466 ? 0.916 7.666 23.661 1.00 78.56 466 TYR A O 1
ATOM 3870 N N . PHE A 1 467 ? -0.004 7.143 21.677 1.00 80.62 467 PHE A N 1
ATOM 3871 C CA . PHE A 1 467 ? -0.117 8.508 21.188 1.00 80.62 467 PHE A CA 1
ATOM 3872 C C . PHE A 1 467 ? -0.974 9.370 22.123 1.00 80.62 467 PHE A C 1
ATOM 3874 O O . PHE A 1 467 ? -0.572 10.475 22.490 1.00 80.62 467 PHE A O 1
ATOM 3881 N N . MET A 1 468 ? -2.106 8.843 22.599 1.00 84.75 468 MET A N 1
ATOM 3882 C CA . MET A 1 468 ? -2.969 9.523 23.568 1.00 84.75 468 MET A CA 1
ATOM 3883 C C . MET A 1 468 ? -2.280 9.743 24.915 1.00 84.75 468 MET A C 1
ATOM 3885 O O . MET A 1 468 ? -2.491 10.782 25.544 1.00 84.75 468 MET A O 1
ATOM 3889 N N . ASN A 1 469 ? -1.448 8.801 25.369 1.00 83.12 469 ASN A N 1
ATOM 3890 C CA . ASN A 1 469 ? -0.664 8.979 26.588 1.00 83.12 469 ASN A CA 1
ATOM 3891 C C . ASN A 1 469 ? 0.396 10.068 26.422 1.00 83.12 469 ASN A C 1
ATOM 3893 O O . ASN A 1 469 ? 0.461 10.950 27.274 1.00 83.12 469 ASN A O 1
ATOM 3897 N N . LYS A 1 470 ? 1.147 10.080 25.316 1.00 81.56 470 LYS A N 1
ATOM 3898 C CA . LYS A 1 470 ? 2.157 11.120 25.053 1.00 81.56 470 LYS A CA 1
ATOM 3899 C C . LYS A 1 470 ? 1.540 12.499 24.838 1.00 81.56 470 LYS A C 1
ATOM 3901 O O . LYS A 1 470 ? 2.054 13.482 25.359 1.00 81.56 470 LYS A O 1
ATOM 3906 N N . MET A 1 471 ? 0.392 12.601 24.167 1.00 81.12 471 MET A N 1
ATOM 3907 C CA . MET A 1 471 ? -0.306 13.884 24.002 1.00 81.12 471 MET A CA 1
ATOM 3908 C C . MET A 1 471 ? -0.728 14.524 25.329 1.00 81.12 471 MET A C 1
ATOM 3910 O O . MET A 1 471 ? -0.903 15.743 25.378 1.00 81.12 471 MET A O 1
ATOM 3914 N N . LYS A 1 472 ? -0.870 13.750 26.421 1.00 82.50 472 LYS A N 1
ATOM 3915 C CA . LYS A 1 472 ? -1.174 14.324 27.742 1.00 82.50 472 LYS A CA 1
ATOM 3916 C C . LYS A 1 472 ? -0.088 15.287 28.217 1.00 82.50 472 LYS A C 1
ATOM 3918 O O . LYS A 1 472 ? -0.428 16.263 28.886 1.00 82.50 472 LYS A O 1
ATOM 3923 N N . ASP A 1 473 ? 1.153 15.053 27.809 1.00 81.62 473 ASP A N 1
ATOM 3924 C CA . ASP A 1 473 ? 2.305 15.868 28.185 1.00 81.62 473 ASP A CA 1
ATOM 3925 C C . ASP A 1 473 ? 2.372 17.182 27.378 1.00 81.62 473 ASP A C 1
ATOM 3927 O O . ASP A 1 473 ? 2.978 18.154 27.825 1.00 81.62 473 ASP A O 1
ATOM 3931 N N . PHE A 1 474 ? 1.665 17.264 26.240 1.00 82.00 474 PHE A N 1
ATOM 3932 C CA . PHE A 1 474 ? 1.716 18.390 25.292 1.00 82.00 474 PHE A CA 1
ATOM 3933 C C . PHE A 1 474 ? 0.367 19.097 25.067 1.00 82.00 474 PHE A C 1
ATOM 3935 O O . PHE A 1 474 ? 0.214 19.861 24.115 1.00 82.00 474 PHE A O 1
ATOM 3942 N N . LYS A 1 475 ? -0.620 18.907 25.957 1.00 76.75 475 LYS A N 1
ATOM 3943 C CA . LYS A 1 475 ? -1.999 19.434 25.806 1.00 76.75 475 LYS A CA 1
ATOM 3944 C C . LYS A 1 475 ? -2.120 20.946 25.585 1.00 76.75 475 LYS A C 1
ATOM 3946 O O . LYS A 1 475 ? -3.173 21.405 25.159 1.00 76.75 475 LYS A O 1
ATOM 3951 N N . ASN A 1 476 ? -1.083 21.717 25.905 1.00 78.75 476 ASN A N 1
ATOM 3952 C CA . ASN A 1 476 ? -1.085 23.174 25.773 1.00 78.75 476 ASN A CA 1
ATOM 3953 C C . ASN A 1 476 ? -0.591 23.667 24.400 1.00 78.75 476 ASN A C 1
ATOM 3955 O O . ASN A 1 476 ? -0.600 24.874 24.164 1.00 78.75 476 ASN A O 1
ATOM 3959 N N . LYS A 1 477 ? -0.131 22.773 23.514 1.00 83.25 477 LYS A N 1
ATOM 3960 C CA . LYS A 1 477 ? 0.330 23.132 22.167 1.00 83.25 477 LYS A CA 1
ATOM 3961 C C . LYS A 1 477 ? -0.836 23.300 21.200 1.00 83.25 477 LYS A C 1
ATOM 3963 O O . LYS A 1 477 ? -1.794 22.531 21.236 1.00 83.25 477 LYS A O 1
ATOM 3968 N N . GLU A 1 478 ? -0.737 24.295 20.323 1.00 85.00 478 GLU A N 1
ATOM 3969 C CA . GLU A 1 478 ? -1.807 24.672 19.394 1.00 85.00 478 GLU A CA 1
ATOM 3970 C C . GLU A 1 478 ? -2.187 23.517 18.456 1.00 85.00 478 GLU A C 1
ATOM 3972 O O . GLU A 1 478 ? -3.368 23.198 18.314 1.00 85.00 478 GLU A O 1
ATOM 3977 N N . GLU A 1 479 ? -1.205 22.823 17.880 1.00 82.00 479 GLU A N 1
ATOM 3978 C CA . GLU A 1 479 ? -1.428 21.674 16.999 1.00 82.00 479 GLU A CA 1
ATOM 3979 C C . GLU A 1 479 ? -2.146 20.520 17.706 1.00 82.00 479 GLU A C 1
ATOM 3981 O O . GLU A 1 479 ? -3.055 19.915 17.132 1.00 82.00 479 GLU A O 1
ATOM 3986 N N . VAL A 1 480 ? -1.782 20.248 18.962 1.00 84.31 480 VAL A N 1
ATOM 3987 C CA . VAL A 1 480 ? -2.402 19.196 19.781 1.00 84.31 480 VAL A CA 1
ATOM 3988 C C . VAL A 1 480 ? -3.838 19.579 20.132 1.00 84.31 480 VAL A C 1
ATOM 3990 O O . VAL A 1 480 ? -4.744 18.758 19.999 1.00 84.31 480 VAL A O 1
ATOM 3993 N N . ILE A 1 481 ? -4.079 20.835 20.516 1.00 85.38 481 ILE A N 1
ATOM 3994 C CA . ILE A 1 481 ? -5.428 21.349 20.797 1.00 85.38 481 ILE A CA 1
ATOM 3995 C C . ILE A 1 481 ? -6.313 21.235 19.553 1.00 85.38 481 ILE A C 1
ATOM 3997 O O . ILE A 1 481 ? -7.444 20.752 19.642 1.00 85.38 481 ILE A O 1
ATOM 4001 N N . ASN A 1 482 ? -5.797 21.633 18.390 1.00 86.25 482 ASN A N 1
ATOM 4002 C CA . ASN A 1 482 ? -6.520 21.558 17.123 1.00 86.25 482 ASN A CA 1
ATOM 4003 C C . ASN A 1 482 ? -6.864 20.109 16.755 1.00 86.25 482 ASN A C 1
ATOM 4005 O O . ASN A 1 482 ? -8.002 19.831 16.370 1.00 86.25 482 ASN A O 1
ATOM 4009 N N . PHE A 1 483 ? -5.914 19.186 16.927 1.00 87.88 483 PHE A N 1
ATOM 4010 C CA . PHE A 1 483 ? -6.129 17.755 16.718 1.00 87.88 483 PHE A CA 1
ATOM 4011 C C . PHE A 1 483 ? -7.214 17.195 17.649 1.00 87.88 483 PHE A C 1
ATOM 4013 O O . PHE A 1 483 ? -8.192 16.614 17.174 1.00 87.88 483 PHE A O 1
ATOM 4020 N N . LEU A 1 484 ? -7.082 17.419 18.962 1.00 87.38 484 LEU A N 1
ATOM 4021 C CA . LEU A 1 484 ? -8.033 16.928 19.962 1.00 87.38 484 LEU A CA 1
ATOM 4022 C C . LEU A 1 484 ? -9.436 17.496 19.732 1.00 87.38 484 LEU A C 1
ATOM 4024 O O . LEU A 1 484 ? -10.415 16.773 19.874 1.00 87.38 484 LEU A O 1
ATOM 4028 N N . THR A 1 485 ? -9.537 18.762 19.323 1.00 87.50 485 THR A N 1
ATOM 4029 C CA . THR A 1 485 ? -10.823 19.415 19.042 1.00 87.50 485 THR A CA 1
ATOM 4030 C C . THR A 1 485 ? -11.471 18.870 17.769 1.00 87.50 485 THR A C 1
ATOM 4032 O O . THR A 1 485 ? -12.669 18.594 17.761 1.00 87.50 485 THR A O 1
ATOM 4035 N N . LYS A 1 486 ? -10.702 18.685 16.683 1.00 87.81 486 LYS A N 1
ATOM 4036 C CA . LYS A 1 486 ? -11.232 18.143 15.418 1.00 87.81 486 LYS A CA 1
ATOM 4037 C C . LYS A 1 486 ? -11.782 16.730 15.612 1.00 87.81 486 LYS A C 1
ATOM 4039 O O . LYS A 1 486 ? -12.844 16.409 15.085 1.00 87.81 486 LYS A O 1
ATOM 4044 N N . TYR A 1 487 ? -11.060 15.905 16.366 1.00 86.19 487 TYR A N 1
ATOM 4045 C CA . TYR A 1 487 ? -11.328 14.476 16.470 1.00 86.19 487 TYR A CA 1
ATOM 4046 C C . TYR A 1 487 ? -11.973 14.035 17.784 1.00 86.19 487 TYR A C 1
ATOM 4048 O O . TYR A 1 487 ? -12.131 12.836 17.993 1.00 86.19 487 TYR A O 1
ATOM 4056 N N . GLU A 1 488 ? -12.401 14.969 18.636 1.00 86.81 488 GLU A N 1
ATOM 4057 C CA . GLU A 1 488 ? -12.950 14.703 19.974 1.00 86.81 488 GLU A CA 1
ATOM 4058 C C . GLU A 1 488 ? -13.961 13.547 19.982 1.00 86.81 488 GLU A C 1
ATOM 4060 O O . GLU A 1 488 ? -13.812 12.586 20.733 1.00 86.81 488 GLU A O 1
ATOM 4065 N N . LYS A 1 489 ? -14.957 13.596 19.089 1.00 85.25 489 LYS A N 1
ATOM 4066 C CA . LYS A 1 489 ? -16.005 12.568 19.002 1.00 85.25 489 LYS A CA 1
ATOM 4067 C C . LYS A 1 489 ? -15.457 11.197 18.617 1.00 85.25 489 LYS A C 1
ATOM 4069 O O . LYS A 1 489 ? -15.862 10.199 19.205 1.00 85.25 489 LYS A O 1
ATOM 4074 N N . THR A 1 490 ? -14.559 11.153 17.637 1.00 83.50 490 THR A N 1
ATOM 4075 C CA . THR A 1 490 ? -13.942 9.909 17.166 1.00 83.50 490 THR A CA 1
ATOM 4076 C C . THR A 1 490 ? -13.081 9.301 18.266 1.00 83.50 490 THR A C 1
ATOM 4078 O O . THR A 1 490 ? -13.237 8.126 18.571 1.00 83.50 490 THR A O 1
ATOM 4081 N N . LEU A 1 491 ? -12.239 10.103 18.926 1.00 86.00 491 LEU A N 1
ATOM 4082 C CA . LEU A 1 491 ? -11.386 9.645 20.026 1.00 86.00 491 LEU A CA 1
ATOM 4083 C C . LEU A 1 491 ? -12.224 9.134 21.209 1.00 86.00 491 LEU A C 1
ATOM 4085 O O . LEU A 1 491 ? -11.969 8.042 21.701 1.00 86.00 491 LEU A O 1
ATOM 4089 N N . MET A 1 492 ? -13.291 9.846 21.597 1.00 85.94 492 MET A N 1
ATOM 4090 C CA . MET A 1 492 ? -14.214 9.388 22.649 1.00 85.94 492 MET A CA 1
ATOM 4091 C C . MET A 1 492 ? -14.881 8.050 22.314 1.00 85.94 492 MET A C 1
ATOM 4093 O O . MET A 1 492 ? -15.088 7.221 23.201 1.00 85.94 492 MET A O 1
ATOM 4097 N N . GLN A 1 493 ? -15.238 7.830 21.046 1.00 83.31 493 GLN A N 1
ATOM 4098 C CA . GLN A 1 493 ? -15.787 6.550 20.607 1.00 83.31 493 GLN A CA 1
ATOM 4099 C C . GLN A 1 493 ? -14.736 5.442 20.686 1.00 83.31 493 GLN A C 1
ATOM 4101 O O . GLN A 1 493 ? -15.040 4.381 21.222 1.00 83.31 493 GLN A O 1
ATOM 4106 N N . ILE A 1 494 ? -13.508 5.692 20.226 1.00 84.19 494 ILE A N 1
ATOM 4107 C CA . ILE A 1 494 ? -12.404 4.725 20.312 1.00 84.19 494 ILE A CA 1
ATOM 4108 C C . ILE A 1 494 ? -12.122 4.355 21.777 1.00 84.19 494 ILE A C 1
ATOM 4110 O O . ILE A 1 494 ? -12.133 3.170 22.109 1.00 84.19 494 ILE A O 1
ATOM 4114 N N . ASP A 1 495 ? -11.971 5.350 22.661 1.00 86.81 495 ASP A N 1
ATOM 4115 C CA . ASP A 1 495 ? -11.763 5.156 24.105 1.00 86.81 495 ASP A CA 1
ATOM 4116 C C . ASP A 1 495 ? -12.859 4.289 24.721 1.00 86.81 495 ASP A C 1
ATOM 4118 O O . ASP A 1 495 ? -12.576 3.319 25.425 1.00 86.81 495 ASP A O 1
ATOM 4122 N N . LYS A 1 496 ? -14.125 4.615 24.432 1.00 87.44 496 LYS A N 1
ATOM 4123 C CA . LYS A 1 496 ? -15.266 3.854 24.941 1.00 87.44 496 LYS A CA 1
ATOM 4124 C C . LYS A 1 496 ? -15.176 2.394 24.516 1.00 87.44 496 LYS A C 1
ATOM 4126 O O . LYS A 1 496 ? -15.375 1.514 25.344 1.00 87.44 496 LYS A O 1
ATOM 4131 N N . ILE A 1 497 ? -14.874 2.126 23.248 1.00 86.12 497 ILE A N 1
ATOM 4132 C CA . ILE A 1 497 ? -14.815 0.752 22.744 1.00 86.12 497 ILE A CA 1
ATOM 4133 C C . ILE A 1 497 ? -13.656 -0.017 23.388 1.00 86.12 497 ILE A C 1
ATOM 4135 O O . ILE A 1 497 ? -13.829 -1.187 23.721 1.00 86.12 497 ILE A O 1
ATOM 4139 N N . PHE A 1 498 ? -12.506 0.625 23.612 1.00 85.81 498 PHE A N 1
ATOM 4140 C CA . PHE A 1 498 ? -11.373 -0.017 24.282 1.00 85.81 498 PHE A CA 1
ATOM 4141 C C . PHE A 1 498 ? -11.676 -0.372 25.737 1.00 85.81 498 PHE A C 1
ATOM 4143 O O . PHE A 1 498 ? -11.440 -1.514 26.126 1.00 85.81 498 PHE A O 1
ATOM 4150 N N . VAL A 1 499 ? -12.300 0.532 26.498 1.00 88.69 499 VAL A N 1
ATOM 4151 C CA . VAL A 1 499 ? -12.745 0.235 27.872 1.00 88.69 499 VAL A CA 1
ATOM 4152 C C . VAL A 1 499 ? -13.691 -0.966 27.889 1.00 88.69 499 VAL A C 1
ATOM 4154 O O . VAL A 1 499 ? -13.482 -1.907 28.648 1.00 88.69 499 VAL A O 1
ATOM 4157 N N . LEU A 1 500 ? -14.683 -0.981 26.996 1.00 88.94 500 LEU A N 1
ATOM 4158 C CA . LEU A 1 500 ? -15.623 -2.098 26.896 1.00 88.94 500 LEU A CA 1
ATOM 4159 C C . LEU A 1 500 ? -14.932 -3.413 26.514 1.00 88.94 500 LEU A C 1
ATOM 4161 O O . LEU A 1 500 ? -15.289 -4.467 27.034 1.00 88.94 500 LEU A O 1
ATOM 4165 N N . SER A 1 501 ? -13.941 -3.365 25.619 1.00 87.06 501 SER A N 1
ATOM 4166 C CA . SER A 1 501 ? -13.181 -4.559 25.238 1.00 87.06 501 SER A CA 1
ATOM 4167 C C . SER A 1 501 ? -12.411 -5.143 26.421 1.00 87.06 501 SER A C 1
ATOM 4169 O O . SER A 1 501 ? -12.464 -6.353 26.637 1.00 87.06 501 SER A O 1
ATOM 4171 N N . ASP A 1 502 ? -11.770 -4.287 27.220 1.00 87.06 502 ASP A N 1
ATOM 4172 C CA . ASP A 1 502 ? -10.977 -4.706 28.372 1.00 87.06 502 ASP A CA 1
ATOM 4173 C C . ASP A 1 502 ? -11.888 -5.274 29.485 1.00 87.06 502 ASP A C 1
ATOM 4175 O O . ASP A 1 502 ? -11.562 -6.305 30.068 1.00 87.06 502 ASP A O 1
ATOM 4179 N N . GLU A 1 503 ? -13.081 -4.702 29.702 1.00 89.19 503 GLU A N 1
ATOM 4180 C CA . GLU A 1 503 ? -14.085 -5.236 30.644 1.00 89.19 503 GLU A CA 1
ATOM 4181 C C . GLU A 1 503 ? -14.576 -6.645 30.264 1.00 89.19 503 GLU A C 1
ATOM 4183 O O . GLU A 1 503 ? -14.771 -7.498 31.134 1.00 89.19 503 GLU A O 1
ATOM 4188 N N . ILE A 1 504 ? -14.794 -6.915 28.971 1.00 86.56 504 ILE A N 1
ATOM 4189 C CA . ILE A 1 504 ? -15.213 -8.246 28.493 1.00 86.56 504 ILE A CA 1
ATOM 4190 C C . ILE A 1 504 ? -14.068 -9.244 28.651 1.00 86.56 504 ILE A C 1
ATOM 4192 O O . ILE A 1 504 ? -14.279 -10.370 29.104 1.00 86.56 504 ILE A O 1
ATOM 4196 N N . ILE A 1 505 ? -12.860 -8.833 28.270 1.00 85.81 505 ILE A N 1
ATOM 4197 C CA . ILE A 1 505 ? -11.642 -9.626 28.426 1.00 85.81 505 ILE A CA 1
ATOM 4198 C C . ILE A 1 505 ? -11.480 -10.010 29.898 1.00 85.81 505 ILE A C 1
ATOM 4200 O O . ILE A 1 505 ? -11.420 -11.196 30.199 1.00 85.81 505 ILE A O 1
ATOM 4204 N N . GLU A 1 506 ? -11.521 -9.055 30.824 1.00 86.00 506 GLU A N 1
ATOM 4205 C CA . GLU A 1 506 ? -11.386 -9.322 32.260 1.00 86.00 506 GLU A CA 1
ATOM 4206 C C . GLU A 1 506 ? -12.504 -10.233 32.795 1.00 86.00 506 GLU A C 1
ATOM 4208 O O . GLU A 1 506 ? -12.240 -11.158 33.562 1.00 86.00 506 GLU A O 1
ATOM 4213 N N . ARG A 1 507 ? -13.754 -10.026 32.354 1.00 84.50 507 ARG A N 1
ATOM 4214 C CA . ARG A 1 507 ? -14.913 -10.809 32.817 1.00 84.50 507 ARG A CA 1
ATOM 4215 C C . ARG A 1 507 ? -14.894 -12.261 32.337 1.00 84.50 507 ARG A C 1
ATOM 4217 O O . ARG A 1 507 ? -15.429 -13.127 33.028 1.00 84.50 507 ARG A O 1
ATOM 4224 N N . PHE A 1 508 ? -14.331 -12.532 31.158 1.00 80.19 508 PHE A N 1
ATOM 4225 C CA . PHE A 1 508 ? -14.480 -13.829 30.491 1.00 80.19 508 PHE A CA 1
ATOM 4226 C C . PHE A 1 508 ? -13.161 -14.507 30.071 1.00 80.19 508 PHE A C 1
ATOM 4228 O O . PHE A 1 508 ? -13.216 -15.594 29.493 1.00 80.19 508 PHE A O 1
ATOM 4235 N N . GLN A 1 509 ? -11.981 -13.928 30.325 1.00 65.25 509 GLN A N 1
ATOM 4236 C CA . GLN A 1 509 ? -10.690 -14.582 30.064 1.00 65.25 509 GLN A CA 1
ATOM 4237 C C . GLN A 1 509 ? -10.277 -15.506 31.208 1.00 65.25 509 GLN A C 1
ATOM 4239 O O . GLN A 1 509 ? -9.345 -15.216 31.954 1.00 65.25 509 GLN A O 1
ATOM 4244 N N . HIS A 1 510 ? -10.890 -16.682 31.296 1.00 53.25 510 HIS A N 1
ATOM 4245 C CA . HIS A 1 510 ? -10.303 -17.789 32.044 1.00 53.25 510 HIS A CA 1
ATOM 4246 C C . HIS A 1 510 ? -10.426 -19.072 31.214 1.00 53.25 510 HIS A C 1
ATOM 4248 O O . HIS A 1 510 ? -11.511 -19.626 31.098 1.00 53.25 510 HIS A O 1
ATOM 4254 N N . THR A 1 511 ? -9.284 -19.538 30.692 1.00 53.81 511 THR A N 1
ATOM 4255 C CA . THR A 1 511 ? -9.012 -20.797 29.957 1.00 53.81 511 THR A CA 1
ATOM 4256 C C . THR A 1 511 ? -9.142 -20.760 28.423 1.00 53.81 511 THR A C 1
ATOM 4258 O O . THR A 1 511 ? -10.170 -20.402 27.868 1.00 53.81 511 THR A O 1
ATOM 4261 N N . ASN A 1 512 ? -8.076 -21.199 27.733 1.00 52.12 512 ASN A N 1
ATOM 4262 C CA . ASN A 1 512 ? -8.043 -21.534 26.294 1.00 52.12 512 ASN A CA 1
ATOM 4263 C C . ASN A 1 512 ? -8.852 -22.812 25.970 1.00 52.12 512 ASN A C 1
ATOM 4265 O O . ASN A 1 512 ? -8.656 -23.437 24.928 1.00 52.12 512 ASN A O 1
ATOM 4269 N N . GLU A 1 513 ? -9.697 -23.253 26.896 1.00 55.78 513 GLU A N 1
ATOM 4270 C CA . GLU A 1 513 ? -10.559 -24.412 26.736 1.00 55.78 513 GLU A CA 1
ATOM 4271 C C . GLU A 1 513 ? -11.893 -23.931 26.169 1.00 55.78 513 GLU A C 1
ATOM 4273 O O . GLU A 1 513 ? -12.355 -22.834 26.483 1.00 55.78 513 GLU A O 1
ATOM 4278 N N . ILE A 1 514 ? -12.500 -24.737 25.294 1.00 58.09 514 ILE A N 1
ATOM 4279 C CA . ILE A 1 514 ? -13.832 -24.450 24.755 1.00 58.09 514 ILE A CA 1
ATOM 4280 C C . ILE A 1 514 ? -14.761 -24.253 25.963 1.00 58.09 514 ILE A C 1
ATOM 4282 O O . ILE A 1 514 ? -14.891 -25.193 26.753 1.00 58.09 514 ILE A O 1
ATOM 4286 N N . PRO A 1 515 ? -15.384 -23.072 26.138 1.00 59.75 515 PRO A N 1
ATOM 4287 C CA . PRO A 1 515 ? -16.248 -22.836 27.283 1.00 59.75 515 PRO A CA 1
ATOM 4288 C C . PRO A 1 515 ? -17.365 -23.881 27.307 1.00 59.75 515 PRO A C 1
ATOM 4290 O O . PRO A 1 515 ? -17.888 -24.257 26.254 1.00 59.75 515 PRO A O 1
ATOM 4293 N N . GLU A 1 516 ? -17.766 -24.338 28.495 1.00 59.19 516 GLU A N 1
ATOM 4294 C CA . GLU A 1 516 ? -18.982 -25.147 28.613 1.00 59.19 516 GLU A CA 1
ATOM 4295 C C . GLU A 1 516 ? -20.168 -24.407 27.947 1.00 59.19 516 GLU A C 1
ATOM 4297 O O . GLU A 1 516 ? -20.193 -23.171 27.942 1.00 59.19 516 GLU A O 1
ATOM 4302 N N . PRO A 1 517 ? -21.170 -25.114 27.384 1.00 57.28 517 PRO A N 1
ATOM 4303 C CA . PRO A 1 517 ? -22.242 -24.492 26.593 1.00 57.28 517 PRO A CA 1
ATOM 4304 C C . PRO A 1 517 ? -22.948 -23.312 27.286 1.00 57.28 517 PRO A C 1
ATOM 4306 O O . PRO A 1 517 ? -23.278 -22.309 26.649 1.00 57.28 517 PRO A O 1
ATOM 4309 N N . ASN A 1 518 ? -23.131 -23.400 28.605 1.00 57.69 518 ASN A N 1
ATOM 4310 C CA . ASN A 1 518 ? -23.751 -22.342 29.404 1.00 57.69 518 ASN A CA 1
ATOM 4311 C C . ASN A 1 518 ? -22.837 -21.108 29.530 1.00 57.69 518 ASN A C 1
ATOM 4313 O O . ASN A 1 518 ? -23.297 -19.976 29.413 1.00 57.69 518 ASN A O 1
ATOM 4317 N N . THR A 1 519 ? -21.528 -21.312 29.674 1.00 63.88 519 THR A N 1
ATOM 4318 C CA . THR A 1 519 ? -20.517 -20.250 29.786 1.00 63.88 519 THR A CA 1
ATOM 4319 C C . THR A 1 519 ? -20.296 -19.525 28.455 1.00 63.88 519 THR A C 1
ATOM 4321 O O . THR A 1 519 ? -20.058 -18.318 28.436 1.00 63.88 519 THR A O 1
ATOM 4324 N N . TYR A 1 520 ? -20.419 -20.239 27.328 1.00 72.88 520 TYR A N 1
ATOM 4325 C CA . TYR A 1 520 ? -20.381 -19.645 25.985 1.00 72.88 520 TYR A CA 1
ATOM 4326 C C . TYR A 1 520 ? -21.569 -18.701 25.747 1.00 72.88 520 TYR A C 1
ATOM 4328 O O . TYR A 1 520 ? -21.427 -17.639 25.142 1.00 72.88 520 TYR A O 1
ATOM 4336 N N . SER A 1 521 ? -22.731 -19.070 26.288 1.00 73.44 521 SER A N 1
ATOM 4337 C CA . SER A 1 521 ? -23.961 -18.287 26.197 1.00 73.44 521 SER A CA 1
ATOM 4338 C C . SER A 1 521 ? -23.838 -16.958 26.958 1.00 73.44 521 SER A C 1
ATOM 4340 O O . SER A 1 521 ? -24.018 -15.882 26.382 1.00 73.44 521 SER A O 1
ATOM 4342 N N . ASP A 1 522 ? -23.429 -17.012 28.227 1.00 78.38 522 ASP A N 1
ATOM 4343 C CA . ASP A 1 522 ? -23.213 -15.815 29.049 1.00 78.38 522 ASP A CA 1
ATOM 4344 C C . ASP A 1 522 ? -22.154 -14.876 28.449 1.00 78.38 522 ASP A C 1
ATOM 4346 O O . ASP A 1 522 ? -22.303 -13.651 28.491 1.00 78.38 522 ASP A O 1
ATOM 4350 N N . ARG A 1 523 ? -21.108 -15.442 27.832 1.00 84.62 523 ARG A N 1
ATOM 4351 C CA . ARG A 1 523 ? -20.069 -14.684 27.125 1.00 84.62 523 ARG A CA 1
ATOM 4352 C C . ARG A 1 523 ? -20.621 -13.943 25.911 1.00 84.62 523 ARG A C 1
ATOM 4354 O O . ARG A 1 523 ? -20.421 -12.733 25.803 1.00 84.62 523 ARG A O 1
ATOM 4361 N N . LEU A 1 524 ? -21.328 -14.638 25.019 1.00 84.31 524 LEU A N 1
ATOM 4362 C CA . LEU A 1 524 ? -21.955 -14.025 23.843 1.00 84.31 524 LEU A CA 1
ATOM 4363 C C . LEU A 1 524 ? -22.902 -12.895 24.244 1.00 84.31 524 LEU A C 1
ATOM 4365 O O . LEU A 1 524 ? -22.885 -11.825 23.635 1.00 84.31 524 LEU A O 1
ATOM 4369 N N . PHE A 1 525 ? -23.700 -13.113 25.291 1.00 83.56 525 PHE A N 1
ATOM 4370 C CA . PHE A 1 525 ? -24.597 -12.090 25.815 1.00 83.56 525 PHE A CA 1
ATOM 4371 C C . PHE A 1 525 ? -23.826 -10.896 26.378 1.00 83.56 525 PHE A C 1
ATOM 4373 O O . PHE A 1 525 ? -24.172 -9.754 26.084 1.00 83.56 525 PHE A O 1
ATOM 4380 N N . GLY A 1 526 ? -22.750 -11.147 27.129 1.00 86.06 526 GLY A N 1
ATOM 4381 C CA . GLY A 1 526 ? -21.844 -10.111 27.615 1.00 86.06 526 GLY A CA 1
ATOM 4382 C C . GLY A 1 526 ? -21.270 -9.267 26.478 1.00 86.06 526 GLY A C 1
ATOM 4383 O O . GLY A 1 526 ? -21.368 -8.044 26.523 1.00 86.06 526 GLY A O 1
ATOM 4384 N N . ILE A 1 527 ? -20.761 -9.909 25.423 1.00 89.88 527 ILE A N 1
ATOM 4385 C CA . ILE A 1 527 ? -20.238 -9.227 24.233 1.00 89.88 527 ILE A CA 1
ATOM 4386 C C . ILE A 1 527 ? -21.323 -8.376 23.563 1.00 89.88 527 ILE A C 1
ATOM 4388 O O . ILE A 1 527 ? -21.097 -7.200 23.279 1.00 89.88 527 ILE A O 1
ATOM 4392 N N . LEU A 1 528 ? -22.509 -8.942 23.327 1.00 88.81 528 LEU A N 1
ATOM 4393 C CA . LEU A 1 528 ? -23.627 -8.238 22.690 1.00 88.81 528 LEU A CA 1
ATOM 4394 C C . LEU A 1 528 ? -24.110 -7.043 23.523 1.00 88.81 528 LEU A C 1
ATOM 4396 O O . LEU A 1 528 ? -24.400 -5.987 22.959 1.00 88.81 528 LEU A O 1
ATOM 4400 N N . ASN A 1 529 ? -24.155 -7.188 24.850 1.00 86.94 529 ASN A N 1
ATOM 4401 C CA . ASN A 1 529 ? -24.602 -6.141 25.766 1.00 86.94 529 ASN A CA 1
ATOM 4402 C C . ASN A 1 529 ? -23.674 -4.928 25.725 1.00 86.94 529 ASN A C 1
ATOM 4404 O O . ASN A 1 529 ? -24.131 -3.786 25.718 1.00 86.94 529 ASN A O 1
ATOM 4408 N N . GLU A 1 530 ? -22.366 -5.169 25.650 1.00 89.56 530 GLU A N 1
ATOM 4409 C CA . GLU A 1 530 ? -21.389 -4.095 25.508 1.00 89.56 530 GLU A CA 1
ATOM 4410 C C . GLU A 1 530 ? -21.385 -3.508 24.090 1.00 89.56 530 GLU A C 1
ATOM 4412 O O . GLU A 1 530 ? -21.372 -2.287 23.930 1.00 89.56 530 GLU A O 1
ATOM 4417 N N . LEU A 1 531 ? -21.507 -4.342 23.050 1.00 88.25 531 LEU A N 1
ATOM 4418 C CA . LEU A 1 531 ? -21.587 -3.883 21.658 1.00 88.25 531 LEU A CA 1
ATOM 4419 C C . LEU A 1 531 ? -22.754 -2.924 21.406 1.00 88.25 531 LEU A C 1
ATOM 4421 O O . LEU A 1 531 ? -22.611 -1.963 20.653 1.00 88.25 531 LEU A O 1
ATOM 4425 N N . ILE A 1 532 ? -23.901 -3.150 22.046 1.00 87.00 532 ILE A N 1
ATOM 4426 C CA . ILE A 1 532 ? -25.085 -2.291 21.913 1.00 87.00 532 ILE A CA 1
ATOM 4427 C C . ILE A 1 532 ? -24.855 -0.889 22.496 1.00 87.00 532 ILE A C 1
ATOM 4429 O O . ILE A 1 532 ? -25.488 0.072 22.054 1.00 87.00 532 ILE A O 1
ATOM 4433 N N . LYS A 1 533 ? -23.916 -0.735 23.438 1.00 85.19 533 LYS A N 1
ATOM 4434 C CA . LYS A 1 533 ? -23.534 0.577 23.977 1.00 85.19 533 LYS A CA 1
ATOM 4435 C C . LYS A 1 533 ? -22.705 1.391 22.975 1.00 85.19 533 LYS A C 1
ATOM 4437 O O . LYS A 1 533 ? -22.453 2.568 23.236 1.00 85.19 533 LYS A O 1
ATOM 4442 N N . ILE A 1 534 ? -22.263 0.806 21.860 1.00 85.44 534 ILE A N 1
ATOM 4443 C CA . ILE A 1 534 ? -21.433 1.458 20.841 1.00 85.44 534 ILE A CA 1
ATOM 4444 C C . ILE A 1 534 ? -22.331 2.004 19.721 1.00 85.44 534 ILE A C 1
ATOM 4446 O O . ILE A 1 534 ? -23.095 1.262 19.108 1.00 85.44 534 ILE A O 1
ATOM 4450 N N . ASP A 1 535 ? -22.204 3.300 19.410 1.00 82.12 535 ASP A N 1
ATOM 4451 C CA . ASP A 1 535 ? -23.033 3.973 18.391 1.00 82.12 535 ASP A CA 1
ATOM 4452 C C . ASP A 1 535 ? -22.904 3.314 17.006 1.00 82.12 535 ASP A C 1
ATOM 4454 O O . ASP A 1 535 ? -23.879 3.160 16.269 1.00 82.12 535 ASP A O 1
ATOM 4458 N N . ASN A 1 536 ? -21.682 2.903 16.661 1.00 83.38 536 ASN A N 1
ATOM 4459 C CA . ASN A 1 536 ? -21.362 2.187 15.436 1.00 83.38 536 ASN A CA 1
ATOM 4460 C C . ASN A 1 536 ? -20.997 0.732 15.763 1.00 83.38 536 ASN A C 1
ATOM 4462 O O . ASN A 1 536 ? -19.830 0.391 15.936 1.00 83.38 536 ASN A O 1
ATOM 4466 N N . ILE A 1 537 ? -22.003 -0.138 15.849 1.00 86.75 537 ILE A N 1
ATOM 4467 C CA . ILE A 1 537 ? -21.804 -1.542 16.250 1.00 86.75 537 ILE A CA 1
ATOM 4468 C C . ILE A 1 537 ? -20.847 -2.281 15.301 1.00 86.75 537 ILE A C 1
ATOM 4470 O O . ILE A 1 537 ? -20.011 -3.058 15.754 1.00 86.75 537 ILE A O 1
ATOM 4474 N N . GLY A 1 538 ? -20.908 -2.004 13.992 1.00 82.31 538 GLY A N 1
ATOM 4475 C CA . GLY A 1 538 ? -19.993 -2.614 13.020 1.00 82.31 538 GLY A CA 1
ATOM 4476 C C . GLY A 1 538 ? -18.526 -2.245 13.269 1.00 82.31 538 GLY A C 1
ATOM 4477 O O . GLY A 1 538 ? -17.633 -3.057 13.036 1.00 82.31 538 GLY A O 1
ATOM 4478 N N . LEU A 1 539 ? -18.278 -1.042 13.791 1.00 75.94 539 LEU A N 1
ATOM 4479 C CA . LEU A 1 539 ? -16.961 -0.618 14.263 1.00 75.94 539 LEU A CA 1
ATOM 4480 C C . LEU A 1 539 ? -16.542 -1.391 15.517 1.00 75.94 539 LEU A C 1
ATOM 4482 O O . LEU A 1 539 ? -15.433 -1.915 15.571 1.00 75.94 539 LEU A O 1
ATOM 4486 N N . GLY A 1 540 ? -17.453 -1.501 16.488 1.00 85.94 540 GLY A N 1
ATOM 4487 C CA . GLY A 1 540 ? -17.239 -2.243 17.731 1.00 85.94 540 GLY A CA 1
ATOM 4488 C C . GLY A 1 540 ? -16.826 -3.693 17.488 1.00 85.94 540 GLY A C 1
ATOM 4489 O O . GLY A 1 540 ? -15.857 -4.155 18.081 1.00 85.94 540 GLY A O 1
ATOM 4490 N N . ILE A 1 541 ? -17.485 -4.380 16.548 1.00 87.00 541 ILE A N 1
ATOM 4491 C CA . ILE A 1 541 ? -17.159 -5.769 16.187 1.00 87.00 541 ILE A CA 1
ATOM 4492 C C . ILE A 1 541 ? -15.725 -5.884 15.657 1.00 87.00 541 ILE A C 1
ATOM 4494 O O . ILE A 1 541 ? -14.977 -6.742 16.117 1.00 87.00 541 ILE A O 1
ATOM 4498 N N . LYS A 1 542 ? -15.303 -5.004 14.740 1.00 80.06 542 LYS A N 1
ATOM 4499 C CA . LYS A 1 542 ? -13.925 -5.027 14.212 1.00 80.06 542 LYS A CA 1
ATOM 4500 C C . LYS A 1 542 ? -12.881 -4.835 15.310 1.00 80.06 542 LYS A C 1
ATOM 4502 O O . LYS A 1 542 ? -11.829 -5.462 15.285 1.00 80.06 542 LYS A O 1
ATOM 4507 N N . ILE A 1 543 ? -13.170 -3.970 16.276 1.00 78.31 543 ILE A N 1
ATOM 4508 C CA . ILE A 1 543 ? -12.249 -3.681 17.378 1.00 78.31 543 ILE A CA 1
ATOM 4509 C C . ILE A 1 543 ? -12.175 -4.853 18.342 1.00 78.31 543 ILE A C 1
ATOM 4511 O O . ILE A 1 543 ? -11.086 -5.233 18.759 1.00 78.31 543 ILE A O 1
ATOM 4515 N N . PHE A 1 544 ? -13.323 -5.441 18.667 1.00 87.94 544 PHE A N 1
ATOM 4516 C CA . PHE A 1 544 ? -13.402 -6.625 19.509 1.00 87.94 544 PHE A CA 1
ATOM 4517 C C . PHE A 1 544 ? -12.631 -7.793 18.883 1.00 87.94 544 PHE A C 1
ATOM 4519 O O . PHE A 1 544 ? -11.908 -8.492 19.586 1.00 87.94 544 PHE A O 1
ATOM 4526 N N . GLU A 1 545 ? -12.688 -7.952 17.561 1.00 85.12 545 GLU A N 1
ATOM 4527 C CA . GLU A 1 545 ? -11.845 -8.905 16.833 1.00 85.12 545 GLU A CA 1
ATOM 4528 C C . GLU A 1 545 ? -10.351 -8.601 16.992 1.00 85.12 545 GLU A C 1
ATOM 4530 O O . GLU A 1 545 ? -9.608 -9.469 17.446 1.00 85.12 545 GLU A O 1
ATOM 4535 N N . ASN A 1 546 ? -9.919 -7.366 16.723 1.00 74.50 546 ASN A N 1
ATOM 4536 C CA . ASN A 1 546 ? -8.505 -6.979 16.832 1.00 74.50 546 ASN A CA 1
ATOM 4537 C C . ASN A 1 546 ? -7.947 -7.104 18.261 1.00 74.50 546 ASN A C 1
ATOM 4539 O O . ASN A 1 546 ? -6.778 -7.429 18.443 1.00 74.50 546 ASN A O 1
ATOM 4543 N N . LYS A 1 547 ? -8.773 -6.848 19.281 1.00 78.94 547 LYS A N 1
ATOM 4544 C CA . LYS A 1 547 ? -8.417 -6.961 20.705 1.00 78.94 547 LYS A CA 1
ATOM 4545 C C . LYS A 1 547 ? -8.474 -8.399 21.237 1.00 78.94 547 LYS A C 1
ATOM 4547 O O . LYS A 1 547 ? -8.195 -8.609 22.414 1.00 78.94 547 LYS A O 1
ATOM 4552 N N . GLY A 1 548 ? -8.855 -9.382 20.418 1.00 81.38 548 GLY A N 1
ATOM 4553 C CA . GLY A 1 548 ? -9.009 -10.769 20.869 1.00 81.38 548 GLY A CA 1
ATOM 4554 C C . GLY A 1 548 ? -10.176 -10.964 21.844 1.00 81.38 548 GLY A C 1
ATOM 4555 O O . GLY A 1 548 ? -10.160 -11.874 22.672 1.00 81.38 548 GLY A O 1
ATOM 4556 N N . VAL A 1 549 ? -11.197 -10.105 21.768 1.00 88.19 549 VAL A N 1
ATOM 4557 C CA . VAL A 1 549 ? -12.451 -10.266 22.517 1.00 88.19 549 VAL A CA 1
ATOM 4558 C C . VAL A 1 549 ? -13.238 -11.462 21.989 1.00 88.19 549 VAL A C 1
ATOM 4560 O O . VAL A 1 549 ? -13.957 -12.094 22.750 1.00 88.19 549 VAL A O 1
ATOM 4563 N N . PHE A 1 550 ? -13.110 -11.817 20.712 1.00 87.12 550 PHE A N 1
ATOM 4564 C CA . PHE A 1 550 ? -13.659 -13.073 20.200 1.00 87.12 550 PHE A CA 1
ATOM 4565 C C . PHE A 1 550 ? -12.634 -14.194 20.363 1.00 87.12 550 PHE A C 1
ATOM 4567 O O . PHE A 1 550 ? -11.481 -14.039 19.967 1.00 87.12 550 PHE A O 1
ATOM 4574 N N . LEU A 1 551 ? -13.057 -15.333 20.912 1.00 83.69 551 LEU A N 1
ATOM 4575 C CA . LEU A 1 551 ? -12.205 -16.521 21.025 1.00 83.69 551 LEU A CA 1
ATOM 4576 C C . LEU A 1 551 ? -11.994 -17.166 19.654 1.00 83.69 551 LEU A C 1
ATOM 4578 O O . LEU A 1 551 ? -10.902 -17.644 19.344 1.00 83.69 551 LEU A O 1
ATOM 4582 N N . HIS A 1 552 ? -13.050 -17.184 18.834 1.00 82.25 552 HIS A N 1
ATOM 4583 C CA . HIS A 1 552 ? -13.075 -17.842 17.530 1.00 82.25 552 HIS A CA 1
ATOM 4584 C C . HIS A 1 552 ? -13.851 -17.021 16.495 1.00 82.25 552 HIS A C 1
ATOM 4586 O O . HIS A 1 552 ? -14.706 -16.194 16.827 1.00 82.25 552 HIS A O 1
ATOM 4592 N N . ARG A 1 553 ? -13.594 -17.292 15.212 1.00 79.50 553 ARG A N 1
ATOM 4593 C CA . ARG A 1 553 ? -14.247 -16.604 14.089 1.00 79.50 553 ARG A CA 1
ATOM 4594 C C . ARG A 1 553 ? -15.760 -16.831 14.070 1.00 79.50 553 ARG A C 1
ATOM 4596 O O . ARG A 1 553 ? -16.512 -15.928 13.720 1.00 79.50 553 ARG A O 1
ATOM 4603 N N . GLU A 1 554 ? -16.210 -18.010 14.482 1.00 81.31 554 GLU A N 1
ATOM 4604 C CA . GLU A 1 554 ? -17.621 -18.385 14.560 1.00 81.31 554 GLU A CA 1
ATOM 4605 C C . GLU A 1 554 ? -18.386 -17.525 15.572 1.00 81.31 554 GLU A C 1
ATOM 4607 O O . GLU A 1 554 ? -19.530 -17.155 15.312 1.00 81.31 554 GLU A O 1
ATOM 4612 N N . GLU A 1 555 ? -17.746 -17.168 16.692 1.00 85.06 555 GLU A N 1
ATOM 4613 C CA . GLU A 1 555 ? -18.316 -16.274 17.707 1.00 85.06 555 GLU A CA 1
ATOM 4614 C C . GLU A 1 555 ? -18.547 -14.880 17.112 1.00 85.06 555 GLU A C 1
ATOM 4616 O O . GLU A 1 555 ? -19.651 -14.335 17.194 1.00 85.06 555 GLU A O 1
ATOM 4621 N N . ARG A 1 556 ? -17.536 -14.348 16.410 1.00 90.56 556 ARG A N 1
ATOM 4622 C CA . ARG A 1 556 ? -17.627 -13.074 15.687 1.00 90.56 556 ARG A CA 1
ATOM 4623 C C . ARG A 1 556 ? -18.720 -13.100 14.621 1.00 90.56 556 ARG A C 1
ATOM 4625 O O . ARG A 1 556 ? -19.529 -12.177 14.544 1.00 90.56 556 ARG A O 1
ATOM 4632 N N . ASP A 1 557 ? -18.771 -14.154 13.811 1.00 86.50 557 ASP A N 1
ATOM 4633 C CA . ASP A 1 557 ? -19.748 -14.289 12.728 1.00 86.50 557 ASP A CA 1
ATOM 4634 C C . ASP A 1 557 ? -21.182 -14.433 13.263 1.00 86.50 557 ASP A C 1
ATOM 4636 O O . ASP A 1 557 ? -22.125 -13.926 12.650 1.00 86.50 557 ASP A O 1
ATOM 4640 N N . LEU A 1 558 ? -21.370 -15.096 14.409 1.00 86.38 558 LEU A N 1
ATOM 4641 C CA . LEU A 1 558 ? -22.665 -15.185 15.079 1.00 86.38 558 LEU A CA 1
ATOM 4642 C C . LEU A 1 558 ? -23.112 -13.816 15.602 1.00 86.38 558 LEU A C 1
ATOM 4644 O O . LEU A 1 558 ? -24.231 -13.393 15.314 1.00 86.38 558 LEU A O 1
ATOM 4648 N N . VAL A 1 559 ? -22.231 -13.102 16.304 1.00 89.81 559 VAL A N 1
ATOM 4649 C CA . VAL A 1 559 ? -22.500 -11.744 16.796 1.00 89.81 559 VAL A CA 1
ATOM 4650 C C . VAL A 1 559 ? -22.834 -10.795 15.644 1.00 89.81 559 VAL A C 1
ATOM 4652 O O . VAL A 1 559 ? -23.829 -10.074 15.714 1.00 89.81 559 VAL A O 1
ATOM 4655 N N . GLN A 1 560 ? -22.081 -10.852 14.544 1.00 90.75 560 GLN A N 1
ATOM 4656 C CA . GLN A 1 560 ? -22.350 -10.060 13.343 1.00 90.75 560 GLN A CA 1
ATOM 4657 C C . GLN A 1 560 ? -23.738 -10.367 12.760 1.00 90.75 560 GLN A C 1
ATOM 4659 O O . GLN A 1 560 ? -24.517 -9.448 12.515 1.00 90.75 560 GLN A O 1
ATOM 4664 N N . LYS A 1 561 ? -24.101 -11.650 12.612 1.00 88.44 561 LYS A N 1
ATOM 4665 C CA . LYS A 1 561 ? -25.435 -12.061 12.127 1.00 88.44 561 LYS A CA 1
ATOM 4666 C C . LYS A 1 561 ? -26.569 -11.554 13.014 1.00 88.44 561 LYS A C 1
ATOM 4668 O O . LYS A 1 561 ? -27.622 -11.179 12.501 1.00 88.44 561 LYS A O 1
ATOM 4673 N N . ILE A 1 562 ? -26.366 -11.576 14.328 1.00 86.81 562 ILE A N 1
ATOM 4674 C CA . ILE A 1 562 ? -27.342 -11.096 15.306 1.00 86.81 562 ILE A CA 1
ATOM 4675 C C . ILE A 1 562 ? -27.549 -9.586 15.152 1.00 86.81 562 ILE A C 1
ATOM 4677 O O . ILE A 1 562 ? -28.687 -9.124 15.084 1.00 86.81 562 ILE A O 1
ATOM 4681 N N . VAL A 1 563 ? -26.458 -8.827 15.052 1.00 87.75 563 VAL A N 1
ATOM 4682 C CA . VAL A 1 563 ? -26.484 -7.365 14.911 1.00 87.75 563 VAL A CA 1
ATOM 4683 C C . VAL A 1 563 ? -27.076 -6.924 13.569 1.00 87.75 563 VAL A C 1
ATOM 4685 O O . VAL A 1 563 ? -27.824 -5.944 13.527 1.00 87.75 563 VAL A O 1
ATOM 4688 N N . ASP A 1 564 ? -26.768 -7.643 12.487 1.00 87.19 564 ASP A N 1
ATOM 4689 C CA . ASP A 1 564 ? -27.247 -7.335 11.134 1.00 87.19 564 ASP A CA 1
ATOM 4690 C C . ASP A 1 564 ? -28.726 -7.671 10.930 1.00 87.19 564 ASP A C 1
ATOM 4692 O O . ASP A 1 564 ? -29.354 -7.161 10.000 1.00 87.19 564 ASP A O 1
ATOM 4696 N N . ASN A 1 565 ? -29.303 -8.519 11.786 1.00 85.75 565 ASN A N 1
ATOM 4697 C CA . ASN A 1 565 ? -30.717 -8.854 11.748 1.00 85.75 565 ASN A CA 1
ATOM 4698 C C . ASN A 1 565 ? -31.519 -7.859 12.612 1.00 85.75 565 ASN A C 1
ATOM 4700 O O . ASN A 1 565 ? -31.459 -7.939 13.841 1.00 85.75 565 ASN A O 1
ATOM 4704 N N . PRO A 1 566 ? -32.330 -6.960 12.013 1.00 83.81 566 PRO A N 1
ATOM 4705 C CA . PRO A 1 566 ? -33.060 -5.938 12.764 1.00 83.81 566 PRO A CA 1
ATOM 4706 C C . PRO A 1 566 ? -33.999 -6.527 13.818 1.00 83.81 566 PRO A C 1
ATOM 4708 O O . PRO A 1 566 ? -34.157 -5.943 14.883 1.00 83.81 566 PRO A O 1
ATOM 4711 N N . TYR A 1 567 ? -34.592 -7.690 13.533 1.00 82.12 567 TYR A N 1
ATOM 4712 C CA . TYR A 1 567 ? -35.497 -8.372 14.453 1.00 82.12 567 TYR A CA 1
ATOM 4713 C C . TYR A 1 567 ? -34.749 -8.905 15.677 1.00 82.12 567 TYR A C 1
ATOM 4715 O O . TYR A 1 567 ? -35.127 -8.584 16.800 1.00 82.12 567 TYR A O 1
ATOM 4723 N N . LEU A 1 568 ? -33.649 -9.642 15.473 1.00 79.12 568 LEU A N 1
ATOM 4724 C CA . LEU A 1 568 ? -32.843 -10.176 16.580 1.00 79.12 568 LEU A CA 1
ATOM 4725 C C . LEU A 1 568 ? -32.234 -9.049 17.411 1.00 79.12 568 LEU A C 1
ATOM 4727 O O . LEU A 1 568 ? -32.271 -9.099 18.637 1.00 79.12 568 LEU A O 1
ATOM 4731 N N . LYS A 1 569 ? -31.740 -7.998 16.751 1.00 81.06 569 LYS A N 1
ATOM 4732 C CA . LYS A 1 569 ? -31.219 -6.805 17.416 1.00 81.06 569 LYS A CA 1
ATOM 4733 C C . LYS A 1 569 ? -32.273 -6.144 18.306 1.00 81.06 569 LYS A C 1
ATOM 4735 O O . LYS A 1 569 ? -31.988 -5.879 19.470 1.00 81.06 569 LYS A O 1
ATOM 4740 N N . SER A 1 570 ? -33.478 -5.895 17.787 1.00 80.00 570 SER A N 1
ATOM 4741 C CA . SER A 1 570 ? -34.581 -5.330 18.575 1.00 80.00 570 SER A CA 1
ATOM 4742 C C . SER A 1 570 ? -34.990 -6.246 19.725 1.00 80.00 570 SER A C 1
ATOM 4744 O O . SER A 1 570 ? -35.166 -5.771 20.841 1.00 80.00 570 SER A O 1
ATOM 4746 N N . HIS A 1 571 ? -35.073 -7.553 19.481 1.00 76.50 571 HIS A N 1
ATOM 4747 C CA . HIS A 1 571 ? -35.476 -8.526 20.492 1.00 76.50 571 HIS A CA 1
ATOM 4748 C C . HIS A 1 571 ? -34.459 -8.640 21.640 1.00 76.50 571 HIS A C 1
ATOM 4750 O O . HIS A 1 571 ? -34.833 -8.707 22.809 1.00 76.50 571 HIS A O 1
ATOM 4756 N N . ILE A 1 572 ? -33.164 -8.584 21.321 1.00 74.25 572 ILE A N 1
ATOM 4757 C CA . ILE A 1 572 ? -32.087 -8.521 22.315 1.00 74.25 572 ILE A CA 1
ATOM 4758 C C . ILE A 1 572 ? -32.139 -7.201 23.084 1.00 74.25 572 ILE A C 1
ATOM 4760 O O . ILE A 1 572 ? -32.056 -7.217 24.307 1.00 74.25 572 ILE A O 1
ATOM 4764 N N . MET A 1 573 ? -32.338 -6.069 22.401 1.00 73.81 573 MET A N 1
ATOM 4765 C CA . MET A 1 573 ? -32.467 -4.759 23.054 1.00 73.81 573 MET A CA 1
ATOM 4766 C C . MET A 1 573 ? -33.658 -4.692 24.023 1.00 73.81 573 MET A C 1
ATOM 4768 O O . MET A 1 573 ? -33.541 -4.075 25.078 1.00 73.81 573 MET A O 1
ATOM 4772 N N . GLU A 1 574 ? -34.782 -5.336 23.698 1.00 78.00 574 GLU A N 1
ATOM 4773 C CA . GLU A 1 574 ? -35.955 -5.420 24.579 1.00 78.00 574 GLU A CA 1
ATOM 4774 C C . GLU A 1 574 ? -35.701 -6.286 25.820 1.00 78.00 574 GLU A C 1
ATOM 4776 O O . GLU A 1 574 ? -36.148 -5.937 26.913 1.00 78.00 574 GLU A O 1
ATOM 4781 N N . LYS A 1 575 ? -34.965 -7.394 25.671 1.00 71.06 575 LYS A N 1
ATOM 4782 C CA . LYS A 1 575 ? -34.650 -8.320 26.774 1.00 71.06 575 LYS A CA 1
ATOM 4783 C C . LYS A 1 575 ? -33.428 -7.909 27.609 1.00 71.06 575 LYS A C 1
ATOM 4785 O O . LYS A 1 575 ? -33.271 -8.412 28.714 1.00 71.06 575 LYS A O 1
ATOM 4790 N N . MET A 1 576 ? -32.596 -6.982 27.128 1.00 65.50 576 MET A N 1
ATOM 4791 C CA . MET A 1 576 ? -31.407 -6.463 27.830 1.00 65.50 576 MET A CA 1
ATOM 4792 C C . MET A 1 576 ? -31.686 -5.321 28.822 1.00 65.50 576 MET A C 1
ATOM 4794 O O . MET A 1 576 ? -30.753 -4.800 29.434 1.00 65.50 576 MET A O 1
ATOM 4798 N N . ILE A 1 577 ? -32.948 -4.927 29.025 1.00 56.88 577 ILE A N 1
ATOM 4799 C CA . ILE A 1 577 ? -33.321 -4.044 30.144 1.00 56.88 577 ILE A CA 1
ATOM 4800 C C . ILE A 1 577 ? -32.852 -4.730 31.440 1.00 56.88 577 ILE A C 1
ATOM 4802 O O . ILE A 1 577 ? -33.155 -5.910 31.611 1.00 56.88 577 ILE A O 1
ATOM 4806 N N . PRO A 1 578 ? -32.098 -4.047 32.326 1.00 49.56 578 PRO A N 1
ATOM 4807 C CA . PRO A 1 578 ? -31.372 -4.692 33.416 1.00 49.56 578 PRO A CA 1
ATOM 4808 C C . PRO A 1 578 ? -32.337 -5.493 34.289 1.00 49.56 578 PRO A C 1
ATOM 4810 O O . PRO A 1 578 ? -33.147 -4.924 35.019 1.00 49.56 578 PRO A O 1
ATOM 4813 N N . MET A 1 579 ? -32.263 -6.819 34.186 1.00 43.31 579 MET A N 1
ATOM 4814 C CA . MET A 1 579 ? -32.842 -7.698 35.187 1.00 43.31 579 MET A CA 1
ATOM 4815 C C . MET A 1 579 ? -31.888 -7.675 36.377 1.00 43.31 579 MET A C 1
ATOM 4817 O O . MET A 1 579 ? -30.695 -7.930 36.206 1.00 43.31 579 MET A O 1
ATOM 4821 N N . ASP A 1 580 ? -32.406 -7.329 37.555 1.00 45.94 580 ASP A N 1
ATOM 4822 C CA . ASP A 1 580 ? -31.670 -7.401 38.817 1.00 45.94 580 ASP A CA 1
ATOM 4823 C C . ASP A 1 580 ? -30.911 -8.742 38.917 1.00 45.94 580 ASP A C 1
ATOM 4825 O O . ASP A 1 580 ? -31.415 -9.789 38.496 1.00 45.94 580 ASP A O 1
ATOM 4829 N N . GLU A 1 581 ? -29.685 -8.698 39.454 1.00 51.25 581 GLU A N 1
ATOM 4830 C CA . GLU A 1 581 ? -28.647 -9.748 39.374 1.00 51.25 581 GLU A CA 1
ATOM 4831 C C . GLU A 1 581 ? -29.086 -11.163 39.823 1.00 51.25 581 GLU A C 1
ATOM 4833 O O . GLU A 1 581 ? -28.404 -12.144 39.528 1.00 51.25 581 GLU A O 1
ATOM 4838 N N . GLU A 1 582 ? -30.238 -11.303 40.483 1.00 48.69 582 GLU A N 1
ATOM 4839 C CA . GLU A 1 582 ? -30.778 -12.569 40.990 1.00 48.69 582 GLU A CA 1
ATOM 4840 C C . GLU A 1 582 ? -31.652 -13.363 39.995 1.00 48.69 582 GLU A C 1
ATOM 4842 O O . GLU A 1 582 ? -32.017 -14.495 40.306 1.00 48.69 582 GLU A O 1
ATOM 4847 N N . HIS A 1 583 ? -32.015 -12.838 38.813 1.00 49.62 583 HIS A N 1
ATOM 4848 C CA . HIS A 1 583 ? -32.901 -13.544 37.849 1.00 49.62 583 HIS A CA 1
ATOM 4849 C C . HIS A 1 583 ? -32.241 -13.939 36.511 1.00 49.62 583 HIS A C 1
ATOM 4851 O O . HIS A 1 583 ? -32.903 -14.493 35.634 1.00 49.62 583 HIS A O 1
ATOM 4857 N N . SER A 1 584 ? -30.939 -13.695 36.334 1.00 54.47 584 SER A N 1
ATOM 4858 C CA . SER A 1 584 ? -30.303 -13.707 35.005 1.00 54.47 584 SER A CA 1
ATOM 4859 C C . SER A 1 584 ? -29.830 -15.077 34.491 1.00 54.47 584 SER A C 1
ATOM 4861 O O . SER A 1 584 ? -29.824 -15.297 33.284 1.00 54.47 584 SER A O 1
ATOM 4863 N N . LYS A 1 585 ? -29.456 -16.030 35.354 1.00 52.62 585 LYS A N 1
ATOM 4864 C CA . LYS A 1 585 ? -28.704 -17.219 34.893 1.00 52.62 585 LYS A CA 1
ATOM 4865 C C . LYS A 1 585 ? -29.533 -18.281 34.158 1.00 52.62 585 LYS A C 1
ATOM 4867 O O . LYS A 1 585 ? -29.091 -18.770 33.125 1.00 52.62 585 LYS A O 1
ATOM 4872 N N . GLU A 1 586 ? -30.730 -18.628 34.637 1.00 51.97 586 GLU A N 1
ATOM 4873 C CA . GLU A 1 586 ? -31.597 -19.595 33.929 1.00 51.97 586 GLU A CA 1
ATOM 4874 C C . GLU A 1 586 ? -32.272 -18.964 32.699 1.00 51.97 586 GLU A C 1
ATOM 4876 O O . GLU A 1 586 ? -32.382 -19.600 31.654 1.00 51.97 586 GLU A O 1
ATOM 4881 N N . SER A 1 587 ? -32.633 -17.678 32.777 1.00 59.06 587 SER A N 1
ATOM 4882 C CA . SER A 1 587 ? -33.299 -16.954 31.686 1.00 59.06 587 SER A CA 1
ATOM 4883 C C . SER A 1 587 ? -32.395 -16.714 30.469 1.00 59.06 587 SER A C 1
ATOM 4885 O O . SER A 1 587 ? -32.889 -16.693 29.342 1.00 59.06 587 SER A O 1
ATOM 4887 N N . ASN A 1 588 ? -31.087 -16.514 30.667 1.00 57.66 588 ASN A N 1
ATOM 4888 C CA . ASN A 1 588 ? -30.160 -16.217 29.569 1.00 57.66 588 ASN A CA 1
ATOM 4889 C C . ASN A 1 588 ? -29.832 -17.455 28.720 1.00 57.66 588 ASN A C 1
ATOM 4891 O O . ASN A 1 588 ? -29.733 -17.344 27.498 1.00 57.66 588 ASN A O 1
ATOM 4895 N N . SER A 1 589 ? -29.714 -18.629 29.352 1.00 57.84 589 SER A N 1
ATOM 4896 C CA . SER A 1 589 ? -29.477 -19.918 28.683 1.00 57.84 589 SER A CA 1
ATOM 4897 C C . SER A 1 589 ? -30.627 -20.289 27.744 1.00 57.84 589 SER A C 1
ATOM 4899 O O . SER A 1 589 ? -30.407 -20.548 26.560 1.00 57.84 589 SER A O 1
ATOM 4901 N N . ASP A 1 590 ? -31.864 -20.261 28.248 1.00 64.88 590 ASP A N 1
ATOM 4902 C CA . ASP A 1 590 ? -33.051 -20.600 27.454 1.00 64.88 590 ASP A CA 1
ATOM 4903 C C . ASP A 1 590 ? -33.271 -19.599 26.315 1.00 64.88 590 ASP A C 1
ATOM 4905 O O . ASP A 1 590 ? -33.626 -19.982 25.199 1.00 64.88 590 ASP A O 1
ATOM 4909 N N . PHE A 1 591 ? -32.976 -18.321 26.566 1.00 65.69 591 PHE A N 1
ATOM 4910 C CA . PHE A 1 591 ? -33.047 -17.273 25.557 1.00 65.69 591 PHE A CA 1
ATOM 4911 C C . PHE A 1 591 ? -32.033 -17.465 24.425 1.00 65.69 591 PHE A C 1
ATOM 4913 O O . PHE A 1 591 ? -32.389 -17.327 23.257 1.00 65.69 591 PHE A O 1
ATOM 4920 N N . LEU A 1 592 ? -30.778 -17.795 24.738 1.00 62.00 592 LEU A N 1
ATOM 4921 C CA . LEU A 1 592 ? -29.763 -18.052 23.716 1.00 62.00 592 LEU A CA 1
ATOM 4922 C C . LEU A 1 592 ? -30.024 -19.343 22.954 1.00 62.00 592 LEU A C 1
ATOM 4924 O O . LEU A 1 592 ? -29.772 -19.381 21.753 1.00 62.00 592 LEU A O 1
ATOM 4928 N N . LEU A 1 593 ? -30.588 -20.363 23.601 1.00 64.88 593 LEU A N 1
ATOM 4929 C CA . LEU A 1 593 ? -31.041 -21.566 22.912 1.00 64.88 593 LEU A CA 1
ATOM 4930 C C . LEU A 1 593 ? -32.168 -21.236 21.920 1.00 64.88 593 LEU A C 1
ATOM 4932 O O . LEU A 1 593 ? -32.112 -21.675 20.773 1.00 64.88 593 LEU A O 1
ATOM 4936 N N . GLU A 1 594 ? -33.143 -20.418 22.324 1.00 67.56 594 GLU A N 1
ATOM 4937 C CA . GLU A 1 594 ? -34.221 -19.918 21.460 1.00 67.56 594 GLU A CA 1
ATOM 4938 C C . GLU A 1 594 ? -33.656 -19.092 20.292 1.00 67.56 594 G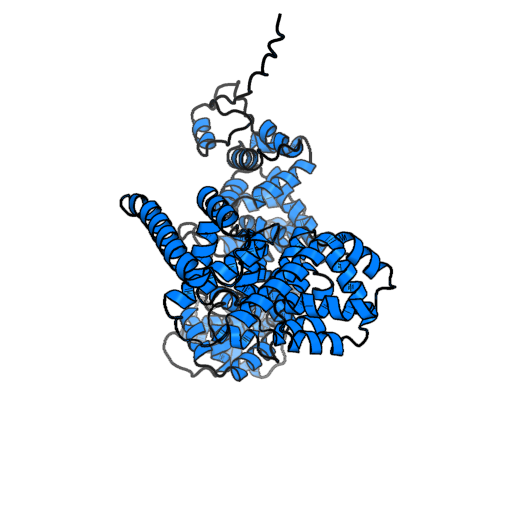LU A C 1
ATOM 4940 O O . GLU A 1 594 ? -33.982 -19.358 19.136 1.00 67.56 594 GLU A O 1
ATOM 4945 N N . LEU A 1 595 ? -32.712 -18.187 20.564 1.00 66.81 595 LEU A N 1
ATOM 4946 C CA . LEU A 1 595 ? -32.056 -17.345 19.562 1.00 66.81 595 LEU A CA 1
ATOM 4947 C C . LEU A 1 595 ? -31.196 -18.164 18.584 1.00 66.81 595 LEU A C 1
ATOM 4949 O O . LEU A 1 595 ? -31.227 -17.931 17.378 1.00 66.81 595 LEU A O 1
ATOM 4953 N N . MET A 1 596 ? -30.444 -19.154 19.073 1.00 65.31 596 MET A N 1
ATOM 4954 C CA . MET A 1 596 ? -29.649 -20.067 18.244 1.00 65.31 596 MET A CA 1
ATOM 4955 C C . MET A 1 596 ? -30.537 -20.982 17.402 1.00 65.31 596 MET A C 1
ATOM 4957 O O . MET A 1 596 ? -30.211 -21.251 16.243 1.00 65.31 596 MET A O 1
ATOM 4961 N N . LEU A 1 597 ? -31.661 -21.449 17.951 1.00 67.06 597 LEU A N 1
ATOM 4962 C CA . LEU A 1 597 ? -32.671 -22.197 17.206 1.00 67.06 597 LEU A CA 1
ATOM 4963 C C . LEU A 1 597 ? -33.302 -21.320 16.124 1.00 67.06 597 LEU A C 1
ATOM 4965 O O . LEU A 1 597 ? -33.446 -21.785 15.001 1.00 67.06 597 LEU A O 1
ATOM 4969 N N . GLU A 1 598 ? -33.598 -20.055 16.408 1.00 65.44 598 GLU A N 1
ATOM 4970 C CA . GLU A 1 598 ? -34.201 -19.114 15.461 1.00 65.44 598 GLU A CA 1
ATOM 4971 C C . GLU A 1 598 ? -33.211 -18.687 14.358 1.00 65.44 598 GLU A C 1
ATOM 4973 O O . GLU A 1 598 ? -33.567 -18.632 13.177 1.00 65.44 598 GLU A O 1
ATOM 4978 N N . VAL A 1 599 ? -31.932 -18.478 14.694 1.00 63.69 599 VAL A N 1
ATOM 4979 C CA . VAL A 1 599 ? -30.847 -18.243 13.724 1.00 63.69 599 VAL A CA 1
ATOM 4980 C C . VAL A 1 599 ? -30.645 -19.473 12.830 1.00 63.69 599 VAL A C 1
ATOM 4982 O O . VAL A 1 599 ? -30.564 -19.330 11.608 1.00 63.69 599 VAL A O 1
ATOM 4985 N N . ASN A 1 600 ? -30.631 -20.685 13.397 1.00 61.50 600 ASN A N 1
ATOM 4986 C CA . ASN A 1 600 ? -30.485 -21.931 12.634 1.00 61.50 600 ASN A CA 1
ATOM 4987 C C . ASN A 1 600 ? -31.726 -22.271 11.791 1.00 61.50 600 ASN A C 1
ATOM 4989 O O . ASN A 1 600 ? -31.587 -22.708 10.648 1.00 61.50 600 ASN A O 1
ATOM 4993 N N . GLN A 1 601 ? -32.937 -22.030 12.297 1.00 59.06 601 GLN A N 1
ATOM 4994 C CA . GLN A 1 601 ? -34.191 -22.237 11.562 1.00 59.06 601 GLN A CA 1
ATOM 4995 C C . GLN A 1 601 ? -34.368 -21.232 10.418 1.00 59.06 601 GLN A C 1
ATOM 4997 O O . GLN A 1 601 ? -34.955 -21.585 9.400 1.00 59.06 601 GLN A O 1
ATOM 5002 N N . ASN A 1 602 ? -33.807 -20.024 10.525 1.00 52.34 602 ASN A N 1
ATOM 5003 C CA . ASN A 1 602 ? -33.759 -19.055 9.423 1.00 52.34 602 ASN A CA 1
ATOM 5004 C C . ASN A 1 602 ? -32.592 -19.296 8.436 1.00 52.34 602 ASN A C 1
ATOM 5006 O O . ASN A 1 602 ? -32.610 -18.767 7.321 1.00 52.34 602 ASN A O 1
ATOM 5010 N N . LEU A 1 603 ? -31.595 -20.113 8.803 1.00 41.62 603 LEU A N 1
ATOM 5011 C CA . LEU A 1 603 ? -30.510 -20.577 7.921 1.00 41.62 603 LEU A CA 1
ATOM 5012 C C . LEU A 1 603 ? -30.879 -21.854 7.145 1.00 41.62 603 LEU A C 1
ATOM 5014 O O . LEU A 1 603 ? -30.461 -22.008 5.995 1.00 41.62 603 LEU A O 1
ATOM 5018 N N . ALA A 1 604 ? -31.691 -22.742 7.727 1.00 35.38 604 ALA A N 1
ATOM 5019 C CA . ALA A 1 604 ? -32.075 -24.022 7.125 1.00 35.38 604 ALA A CA 1
ATOM 5020 C C . ALA A 1 604 ? -32.763 -23.913 5.740 1.00 35.38 604 ALA A C 1
ATOM 5022 O O . ALA A 1 604 ? -32.436 -24.717 4.869 1.00 35.38 604 ALA A O 1
ATOM 5023 N N . PRO A 1 605 ? -33.623 -22.915 5.443 1.00 39.78 605 PRO A N 1
ATOM 5024 C CA . PRO A 1 605 ? -34.220 -22.780 4.114 1.00 39.78 605 PRO A CA 1
ATOM 5025 C C . PRO A 1 605 ? -33.234 -22.294 3.041 1.00 39.78 605 PRO A C 1
ATOM 5027 O O . PRO A 1 605 ? -33.485 -22.493 1.860 1.00 39.78 605 PRO A O 1
ATOM 5030 N N . LYS A 1 606 ? -32.108 -21.668 3.421 1.00 37.69 606 LYS A N 1
ATOM 5031 C CA . LYS A 1 606 ? -31.132 -21.091 2.472 1.00 37.69 606 LYS A CA 1
ATOM 5032 C C . LYS A 1 606 ? -29.948 -22.008 2.151 1.00 37.69 606 LYS A C 1
ATOM 5034 O O . LYS A 1 606 ? -29.222 -21.731 1.202 1.00 37.69 606 LYS A O 1
ATOM 5039 N N . LEU A 1 607 ? -29.765 -23.095 2.902 1.00 32.53 607 LEU A N 1
ATOM 5040 C CA . LEU A 1 607 ? -28.761 -24.134 2.627 1.00 32.53 607 LEU A CA 1
ATOM 5041 C C . LEU A 1 607 ? -29.322 -25.326 1.834 1.00 32.53 607 LEU A C 1
ATOM 5043 O O . LEU A 1 607 ? -28.557 -26.179 1.406 1.00 32.53 607 LEU A O 1
ATOM 5047 N N . VAL A 1 608 ? -30.639 -25.374 1.607 1.00 33.91 608 VAL A N 1
ATOM 5048 C CA . VAL A 1 608 ? -31.296 -26.388 0.758 1.00 33.91 608 VAL A CA 1
ATOM 5049 C C . VAL A 1 608 ? -31.491 -25.889 -0.690 1.00 33.91 608 VAL A C 1
ATOM 5051 O O . VAL A 1 608 ? -31.854 -26.666 -1.566 1.00 33.91 608 VAL A O 1
ATOM 5054 N N . GLU A 1 609 ? -31.176 -24.619 -0.980 1.00 33.53 609 GLU A N 1
ATOM 5055 C CA . GLU A 1 609 ? -31.217 -24.029 -2.334 1.00 33.53 609 GLU A CA 1
ATOM 5056 C C . GLU A 1 609 ? -29.833 -23.624 -2.896 1.00 33.53 609 GLU A C 1
ATOM 5058 O O . GLU A 1 609 ? -29.750 -22.790 -3.801 1.00 33.53 609 GLU A O 1
ATOM 5063 N N . LYS A 1 610 ? -28.733 -24.217 -2.413 1.00 28.89 610 LYS A N 1
ATOM 5064 C CA . LYS A 1 610 ? -27.425 -24.136 -3.087 1.00 28.89 610 LYS A CA 1
ATOM 5065 C C . LYS A 1 610 ? -26.813 -25.502 -3.333 1.00 28.89 610 LYS A C 1
ATOM 5067 O O . LYS A 1 610 ? -26.744 -26.285 -2.363 1.00 28.89 610 LYS A O 1
#

Nearest PDB structures (foldseek):
  7tdz-assembly1_P  TM=1.072E-01  e=5.565E-01  Xenopus laevis
  8qai-assembly2_B  TM=2.029E-01  e=5.324E+00  synthetic construct
  7sqc-assembly1_R1  TM=1.469E-01  e=3.679E+00  Chlamydomonas reinhardtii

Secondary structure (DSSP, 8-state):
------PPP--B-TTS-BTTSPP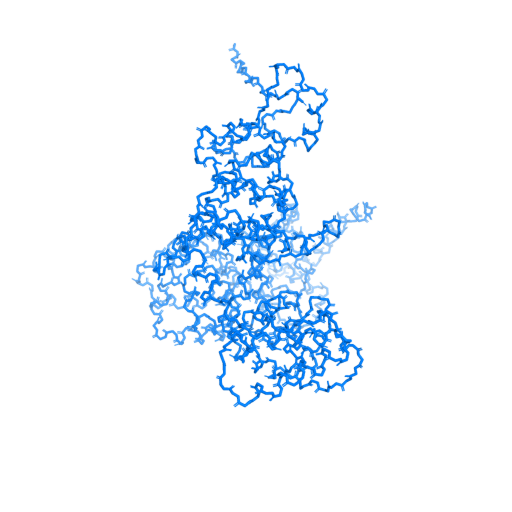PTTHHHHTTTSTT-S-----HHHHHHHHHTT-TT-HHHHHHHHHHS-HHHHHHHHHH-TTHHHHHHHHHHTS-HHHHHHHHHHS-HHHHHHHHHHHHHHHHHHHH--S---TT---HHHHHTTGGGGGS-HHHHHHHHTTS-HHHHHHHHHHHHTS--PPPSSTTS--THHHHHHHHHHHHHHHHHHTTT-HHHHHHHHHH---GGGGG--GGGS-HHHHHHHHHHHHHHHTTS---HHHHHHHHHHHHHHHHH--S------HHHHHHHHHHH-GGGHHHHHHHHHHS-HHHHHHHHHHHTT-HHHHHHHHHHHHHTTTSHHHHHHHT-TTS-HHHHHHHHHHHHHHHHHTT--HHHHHHHHGGGS-HHHHHHHHHH-HHHHH-HHHHHHHHTT--HHHHHHHHHHTS-HHHHHHHHHHHHHHS-HHHHHHHHHH-HHHHHHHHHHHGGGTTSHHHHHHHHHHHHHHHHHHHHHHHHHHHHHHH---SSPPPHHHHHHHHHHHHHHHHTSSSHHHHHHHHHHTT--SSHHHHHHHHHHHH-HHHHHHHHHHTS---TTSHHHHHHHHHHHHHHHHHHHHTTTSS--

Radius of gyration: 33.22 Å; Cα contacts (8 Å, |Δi|>4): 388; chains: 1; bounding box: 101×55×90 Å

Mean predicted aligned error: 19.86 Å